Protein AF-A0A9D6L4R0-F1 (afdb_monomer_lite)

Structure (mmCIF, N/CA/C/O backbone):
data_AF-A0A9D6L4R0-F1
#
_entry.id   AF-A0A9D6L4R0-F1
#
loop_
_atom_site.group_PDB
_atom_site.id
_atom_site.type_symbol
_atom_site.label_atom_id
_atom_site.label_alt_id
_atom_site.label_comp_id
_atom_site.label_asym_id
_atom_site.label_entity_id
_atom_site.label_seq_id
_atom_site.pdbx_PDB_ins_code
_atom_site.Cartn_x
_atom_site.Cartn_y
_atom_site.Cartn_z
_atom_site.occupancy
_atom_site.B_iso_or_equiv
_atom_site.auth_seq_id
_atom_site.auth_comp_id
_atom_site.auth_asym_id
_atom_site.auth_atom_id
_atom_site.pdbx_PDB_model_num
ATOM 1 N N . MET A 1 1 ? -24.688 37.354 34.887 1.00 40.91 1 MET A N 1
ATOM 2 C CA . MET A 1 1 ? -23.380 36.672 34.809 1.00 40.91 1 MET A CA 1
ATOM 3 C C . MET A 1 1 ? -22.919 36.408 36.232 1.00 40.91 1 MET A C 1
ATOM 5 O O . MET A 1 1 ? -22.491 37.339 36.897 1.00 40.91 1 MET A O 1
ATOM 9 N N . GLN A 1 2 ? -23.127 35.195 36.750 1.00 36.72 2 GLN A N 1
ATOM 10 C CA . GLN A 1 2 ? -22.559 34.814 38.045 1.00 36.72 2 GLN A CA 1
ATOM 11 C C . GLN A 1 2 ? -21.054 34.625 37.853 1.00 36.72 2 GLN A C 1
ATOM 13 O O . GLN A 1 2 ? -20.640 33.822 37.022 1.00 36.72 2 GLN A O 1
ATOM 18 N N . SER A 1 3 ? -20.249 35.398 38.581 1.00 41.16 3 SER A N 1
ATOM 19 C CA . SER A 1 3 ? -18.808 35.194 38.655 1.00 41.16 3 SER A CA 1
ATOM 20 C C . SER A 1 3 ? -18.550 33.870 39.371 1.00 41.16 3 SER A C 1
ATOM 22 O O . SER A 1 3 ? -18.652 33.786 40.596 1.00 41.16 3 SER A O 1
ATOM 24 N N . THR A 1 4 ? -18.243 32.818 38.621 1.00 42.94 4 THR A N 1
ATOM 25 C CA . THR A 1 4 ? -17.652 31.609 39.192 1.00 42.94 4 THR A CA 1
ATOM 26 C C . THR A 1 4 ? -16.285 31.993 39.740 1.00 42.94 4 THR A C 1
ATOM 28 O O . THR A 1 4 ? -15.372 32.306 38.977 1.00 42.94 4 THR A O 1
ATOM 31 N N . ALA A 1 5 ? -16.160 32.047 41.065 1.00 43.06 5 ALA A N 1
ATOM 32 C CA . ALA A 1 5 ? -14.881 32.240 41.727 1.00 43.06 5 ALA A CA 1
ATOM 33 C C . ALA A 1 5 ? -13.905 31.157 41.238 1.00 43.06 5 ALA A C 1
ATOM 35 O O . ALA A 1 5 ? -14.156 29.964 41.409 1.00 43.06 5 ALA A O 1
ATOM 36 N N . ILE A 1 6 ? -12.813 31.572 40.591 1.00 50.50 6 ILE A N 1
ATOM 37 C CA . ILE A 1 6 ? -11.737 30.670 40.174 1.00 50.50 6 ILE A CA 1
ATOM 38 C C . ILE A 1 6 ? -10.960 30.327 41.442 1.00 50.50 6 ILE A C 1
ATOM 40 O O . ILE A 1 6 ? -10.122 31.097 41.909 1.00 50.50 6 ILE A O 1
ATOM 44 N N . HIS A 1 7 ? -11.297 29.198 42.052 1.00 53.78 7 HIS A N 1
ATOM 45 C CA . HIS A 1 7 ? -10.502 28.648 43.138 1.00 53.78 7 HIS A CA 1
ATOM 46 C C . HIS A 1 7 ? -9.264 27.959 42.547 1.00 53.78 7 HIS A C 1
ATOM 48 O O . HIS A 1 7 ? -9.387 27.289 41.522 1.00 53.78 7 HIS A O 1
ATOM 54 N N . PRO A 1 8 ? -8.073 28.117 43.155 1.00 54.56 8 PRO A N 1
ATOM 55 C CA . PRO A 1 8 ? -6.889 27.394 42.705 1.00 54.56 8 PRO A CA 1
ATOM 56 C C . PRO A 1 8 ? -7.130 25.879 42.820 1.00 54.56 8 PRO A C 1
ATOM 58 O O . PRO A 1 8 ? -7.775 25.458 43.790 1.00 54.56 8 PRO A O 1
ATOM 61 N N . PRO A 1 9 ? -6.623 25.071 41.870 1.00 69.88 9 PRO A N 1
ATOM 62 C CA . PRO A 1 9 ? -6.840 23.631 41.875 1.00 69.88 9 PRO A CA 1
ATOM 63 C C . PRO A 1 9 ? -6.250 23.010 43.146 1.00 69.88 9 PRO A C 1
ATOM 65 O O . PRO A 1 9 ? -5.100 23.269 43.504 1.00 69.88 9 PRO A O 1
ATOM 68 N N . LYS A 1 10 ? -7.046 22.203 43.849 1.00 73.44 10 LYS A N 1
ATOM 69 C CA . LYS A 1 10 ? -6.676 21.559 45.122 1.00 73.44 10 LYS A CA 1
ATOM 70 C C . LYS A 1 10 ? -6.199 20.124 44.950 1.00 73.44 10 LYS A C 1
ATOM 72 O O . LYS A 1 10 ? -5.552 19.582 45.843 1.00 73.44 10 LYS A O 1
ATOM 77 N N . THR A 1 11 ? -6.531 19.506 43.822 1.00 77.62 11 THR A N 1
ATOM 78 C CA . THR A 1 11 ? -6.191 18.118 43.502 1.00 77.62 11 THR A CA 1
ATOM 79 C C . THR A 1 11 ? -5.446 18.043 42.175 1.00 77.62 11 THR A C 1
ATOM 81 O O . THR A 1 11 ? -5.588 18.912 41.314 1.00 77.62 11 THR A O 1
ATOM 84 N N . LEU A 1 12 ? -4.656 16.984 41.978 1.00 73.38 12 LEU A N 1
ATOM 85 C CA . LEU A 1 12 ? -3.973 16.777 40.700 1.00 73.38 12 LEU A CA 1
ATOM 86 C C . LEU A 1 12 ? -4.965 16.484 39.562 1.00 73.38 12 LEU A C 1
ATOM 88 O O . LEU A 1 12 ? -4.682 16.823 38.419 1.00 73.38 12 LEU A O 1
ATOM 92 N N . LEU A 1 13 ? -6.149 15.942 39.871 1.00 85.19 13 LEU A N 1
ATOM 93 C CA . LEU A 1 13 ? -7.244 15.807 38.910 1.00 85.19 13 LEU A CA 1
ATOM 94 C C . LEU A 1 13 ? -7.789 17.168 38.450 1.00 85.19 13 LEU A C 1
ATOM 96 O O . LEU A 1 13 ? -8.071 17.341 37.268 1.00 85.19 13 LEU A O 1
ATOM 100 N N . GLU A 1 14 ? -7.924 18.144 39.353 1.00 79.44 14 GLU A N 1
ATOM 101 C CA . GLU A 1 14 ? -8.308 19.510 38.971 1.00 79.44 14 GLU A CA 1
ATOM 102 C C . GLU A 1 14 ? -7.252 20.148 38.064 1.00 79.44 14 GLU A C 1
ATOM 104 O O . GLU A 1 14 ? -7.614 20.747 37.059 1.00 79.44 14 GLU A O 1
ATOM 109 N N . VAL A 1 15 ? -5.959 19.949 38.356 1.00 75.00 15 VAL A N 1
ATOM 110 C CA . VAL A 1 15 ? -4.867 20.390 37.467 1.00 75.00 15 VAL A CA 1
ATOM 111 C C . VAL A 1 15 ? -4.928 19.675 36.114 1.00 75.00 15 VAL A C 1
ATOM 113 O O . VAL A 1 15 ? -4.784 20.320 35.081 1.00 75.00 15 VAL A O 1
ATOM 116 N N . TYR A 1 16 ? -5.172 18.362 36.101 1.00 83.44 16 TYR A N 1
ATOM 117 C CA . TYR A 1 16 ? -5.296 17.571 34.874 1.00 83.44 16 TYR A CA 1
ATOM 118 C C . TYR A 1 16 ? -6.414 18.103 33.970 1.00 83.44 16 TYR A C 1
ATOM 120 O O . TYR A 1 16 ? -6.200 18.313 32.783 1.00 83.44 16 TYR A O 1
ATOM 128 N N . ARG A 1 17 ? -7.588 18.406 34.538 1.00 85.19 17 ARG A N 1
ATOM 129 C CA . ARG A 1 17 ? -8.741 18.955 33.801 1.00 85.19 17 ARG A CA 1
ATOM 130 C C . ARG A 1 17 ? -8.518 20.362 33.243 1.00 85.19 17 ARG A C 1
ATOM 132 O O . ARG A 1 17 ? -9.305 20.817 32.422 1.00 85.19 17 ARG A O 1
ATOM 139 N N . MET A 1 18 ? -7.480 21.061 33.696 1.00 83.00 18 MET A N 1
ATOM 140 C CA . MET A 1 18 ? -7.084 22.360 33.148 1.00 83.00 18 MET A CA 1
ATOM 141 C C . MET A 1 18 ? -6.160 22.232 31.928 1.00 83.00 18 MET A C 1
ATOM 143 O O . MET A 1 18 ? -5.843 23.249 31.310 1.00 83.00 18 MET A O 1
ATOM 147 N N . LEU A 1 19 ? -5.693 21.023 31.588 1.00 80.88 19 LEU A N 1
ATOM 148 C CA . LEU A 1 19 ? -4.868 20.807 30.402 1.00 80.88 19 LEU A CA 1
ATOM 149 C C . LEU A 1 19 ? -5.688 21.062 29.122 1.00 80.88 19 LEU A C 1
ATOM 151 O O . LEU A 1 19 ? -6.873 20.732 29.082 1.00 80.88 19 LEU A O 1
ATOM 155 N N . PRO A 1 20 ? -5.082 21.632 28.062 1.00 84.31 20 PRO A N 1
ATOM 156 C CA . PRO A 1 20 ? -5.761 21.809 26.781 1.00 84.31 20 PRO A CA 1
ATOM 157 C C . PRO A 1 20 ? -6.274 20.485 26.201 1.00 84.31 20 PRO A C 1
ATOM 159 O O . PRO A 1 20 ? -5.627 19.444 26.351 1.00 84.31 20 PRO A O 1
ATOM 162 N N . GLU A 1 21 ? -7.389 20.533 25.473 1.00 82.50 21 GLU A N 1
ATOM 163 C CA . GLU A 1 21 ? -7.909 19.383 24.726 1.00 82.50 21 GLU A CA 1
ATOM 164 C C . GLU A 1 21 ? -6.838 18.784 23.795 1.00 82.50 21 GLU A C 1
ATOM 166 O O . GLU A 1 21 ? -6.053 19.501 23.168 1.00 82.50 21 GLU A O 1
ATOM 171 N N . GLY A 1 22 ? -6.777 17.452 23.731 1.00 81.88 22 GLY A N 1
ATOM 172 C CA . GLY A 1 22 ? -5.781 16.725 22.940 1.00 81.88 22 GLY A CA 1
ATOM 173 C C . GLY A 1 22 ? -4.390 16.638 23.581 1.00 81.88 22 GLY A C 1
ATOM 174 O O . GLY A 1 22 ? -3.489 16.038 22.987 1.00 81.88 22 GLY A O 1
ATOM 175 N N . THR A 1 23 ? -4.191 17.183 24.789 1.00 84.38 23 THR A N 1
ATOM 176 C CA . THR A 1 23 ? -2.950 16.977 25.549 1.00 84.38 23 THR A CA 1
ATOM 177 C C . THR A 1 23 ? -2.759 15.487 25.836 1.00 84.38 23 THR A C 1
ATOM 179 O O . THR A 1 23 ? -3.597 14.847 26.469 1.00 84.38 23 THR A O 1
ATOM 182 N N . ARG A 1 24 ? -1.623 14.935 25.392 1.00 86.69 24 ARG A N 1
ATOM 183 C CA . ARG A 1 24 ? -1.207 13.553 25.670 1.00 86.69 24 ARG A CA 1
ATOM 184 C C . ARG A 1 24 ? -0.611 13.442 27.060 1.00 86.69 24 ARG A C 1
ATOM 186 O O . ARG A 1 24 ? 0.612 13.436 27.235 1.00 86.69 24 ARG A O 1
ATOM 193 N N . ALA A 1 25 ? -1.495 13.395 28.038 1.00 86.62 25 ALA A N 1
ATOM 194 C CA . ALA A 1 25 ? -1.136 13.201 29.422 1.00 86.62 25 ALA A CA 1
ATOM 195 C C . ALA A 1 25 ? -2.036 12.152 30.064 1.00 86.62 25 ALA A C 1
ATOM 197 O O . ALA A 1 25 ? -3.146 11.905 29.616 1.00 86.62 25 ALA A O 1
ATOM 198 N N . GLU A 1 26 ? -1.538 11.546 31.131 1.00 90.19 26 GLU A N 1
ATOM 199 C CA . GLU A 1 26 ? -2.274 10.604 31.962 1.00 90.19 26 GLU A CA 1
ATOM 200 C C . GLU A 1 26 ? -2.017 10.932 33.431 1.00 90.19 26 GLU A C 1
ATOM 202 O O . GLU A 1 26 ? -0.910 11.304 33.823 1.00 90.19 26 GLU A O 1
ATOM 207 N N . LEU A 1 27 ? -3.037 10.777 34.263 1.00 87.94 27 LEU A N 1
ATOM 208 C CA . LEU A 1 27 ? -2.924 10.795 35.711 1.00 87.94 27 LEU A CA 1
ATOM 209 C C . LEU A 1 27 ? -2.873 9.342 36.187 1.00 87.94 27 LEU A C 1
ATOM 211 O O . LEU A 1 27 ? -3.862 8.632 36.070 1.00 87.94 27 LEU A O 1
ATOM 215 N N . ILE A 1 28 ? -1.750 8.874 36.725 1.00 87.25 28 ILE A N 1
ATOM 216 C CA . ILE A 1 28 ? -1.597 7.496 37.215 1.00 87.25 28 ILE A CA 1
ATOM 217 C C . ILE A 1 28 ? -1.092 7.537 38.655 1.00 87.25 28 ILE A C 1
ATOM 219 O O . ILE A 1 28 ? 0.004 8.024 38.925 1.00 87.25 28 ILE A O 1
ATOM 223 N N . ASN A 1 29 ? -1.882 7.005 39.592 1.00 84.38 29 ASN A N 1
ATOM 224 C CA . ASN A 1 29 ? -1.567 6.977 41.025 1.00 84.38 29 ASN A CA 1
ATOM 225 C C . ASN A 1 29 ? -1.127 8.350 41.584 1.00 84.38 29 ASN A C 1
ATOM 227 O O . ASN A 1 29 ? -0.092 8.441 42.247 1.00 84.38 29 ASN A O 1
ATOM 231 N N . ASP A 1 30 ? -1.907 9.404 41.311 1.00 77.75 30 ASP A N 1
ATOM 232 C CA . ASP A 1 30 ? -1.609 10.796 41.707 1.00 77.75 30 ASP A CA 1
ATOM 233 C C . ASP A 1 30 ? -0.292 11.355 41.129 1.00 77.75 30 ASP A C 1
ATOM 235 O O . ASP A 1 30 ? 0.359 12.211 41.731 1.00 77.75 30 ASP A O 1
ATOM 239 N N . LYS A 1 31 ? 0.114 10.895 39.942 1.00 79.50 31 LYS A N 1
ATOM 240 C CA . LYS A 1 31 ? 1.247 11.452 39.192 1.00 79.50 31 LYS A CA 1
ATOM 241 C C . LYS A 1 31 ? 0.841 11.748 37.757 1.00 79.50 31 LYS A C 1
ATOM 243 O O . LYS A 1 31 ? 0.164 10.937 37.133 1.00 79.50 31 LYS A O 1
ATOM 248 N N . LEU A 1 32 ? 1.275 12.896 37.244 1.00 80.31 32 LEU A N 1
ATOM 249 C CA . LEU A 1 32 ? 1.058 13.286 35.856 1.00 80.31 32 LEU A CA 1
ATOM 250 C C . LEU A 1 32 ? 2.177 12.709 34.980 1.00 80.31 32 LEU A C 1
ATOM 252 O O . LEU A 1 32 ? 3.355 12.967 35.229 1.00 80.31 32 LEU A O 1
ATOM 256 N N . PHE A 1 33 ? 1.804 11.958 33.954 1.00 80.25 33 PHE A N 1
ATOM 257 C CA . PHE A 1 33 ? 2.696 11.416 32.937 1.00 80.25 33 PHE A CA 1
ATOM 258 C C . PHE A 1 33 ? 2.377 12.072 31.602 1.00 80.25 33 PHE A C 1
ATOM 260 O O . PHE A 1 33 ? 1.211 12.216 31.255 1.00 80.25 33 PHE A O 1
ATOM 267 N N . MET A 1 34 ? 3.403 12.467 30.852 1.00 78.25 34 MET A N 1
ATOM 268 C CA . MET A 1 34 ? 3.243 12.960 29.486 1.00 78.25 34 MET A CA 1
ATOM 269 C C . MET A 1 34 ? 3.834 11.950 28.517 1.00 78.25 34 MET A C 1
ATOM 271 O O . MET A 1 34 ? 4.967 11.500 28.707 1.00 78.25 34 MET A O 1
ATOM 275 N N . SER A 1 35 ? 3.078 11.626 27.474 1.00 71.06 35 SER A N 1
ATOM 276 C CA . SER A 1 35 ? 3.487 10.648 26.470 1.00 71.06 35 SER A CA 1
ATOM 277 C C . SER A 1 35 ? 3.888 11.350 25.172 1.00 71.06 35 SER A C 1
ATOM 279 O O . SER A 1 35 ? 3.186 12.260 24.719 1.00 71.06 35 SER A O 1
ATOM 281 N N . PRO A 1 36 ? 5.003 10.945 24.536 1.00 70.88 36 PRO A N 1
ATOM 282 C CA . PRO A 1 36 ? 5.344 11.436 23.210 1.00 70.88 36 PRO A CA 1
ATOM 283 C C . PRO A 1 36 ? 4.316 10.957 22.181 1.00 70.88 36 PRO A C 1
ATOM 285 O O . PRO A 1 36 ? 3.484 10.085 22.440 1.00 70.88 36 PRO A O 1
ATOM 288 N N . ALA A 1 37 ? 4.385 11.512 20.974 1.00 76.12 37 ALA A N 1
ATOM 289 C CA . ALA A 1 37 ? 3.563 11.017 19.884 1.00 76.12 37 ALA A CA 1
ATOM 290 C C . ALA A 1 37 ? 3.902 9.555 19.519 1.00 76.12 37 ALA A C 1
ATOM 292 O O . ALA A 1 37 ? 5.077 9.181 19.534 1.00 76.12 37 ALA A O 1
ATOM 293 N N . PRO A 1 38 ? 2.894 8.732 19.171 1.00 78.44 38 PRO A N 1
ATOM 294 C CA . PRO A 1 38 ? 3.093 7.342 18.794 1.00 78.44 38 PRO A CA 1
ATOM 295 C C . PRO A 1 38 ? 3.865 7.234 17.476 1.00 78.44 38 PRO A C 1
ATOM 297 O O . PRO A 1 38 ? 3.806 8.110 16.612 1.00 78.44 38 PRO A O 1
ATOM 300 N N . THR A 1 39 ? 4.581 6.124 17.312 1.00 78.50 39 THR A N 1
ATOM 301 C CA . THR A 1 39 ? 5.347 5.833 16.091 1.00 78.50 39 THR A CA 1
ATOM 302 C C . THR A 1 39 ? 4.434 5.440 14.922 1.00 78.50 39 THR A C 1
ATOM 304 O O . THR A 1 39 ? 3.274 5.079 15.113 1.00 78.50 39 THR A O 1
ATOM 307 N N . ILE A 1 40 ? 4.969 5.423 13.695 1.00 75.81 40 ILE A N 1
ATOM 308 C CA . ILE A 1 40 ? 4.217 4.987 12.500 1.00 75.81 40 ILE A CA 1
ATOM 309 C C . ILE A 1 40 ? 3.702 3.544 12.646 1.00 75.81 40 ILE A C 1
ATOM 311 O O . ILE A 1 40 ? 2.558 3.262 12.299 1.00 75.81 40 ILE A O 1
ATOM 315 N N . LYS A 1 41 ? 4.509 2.623 13.196 1.00 75.81 41 LYS A N 1
ATOM 316 C CA . LYS A 1 41 ? 4.081 1.229 13.419 1.00 75.81 41 LYS A CA 1
ATOM 317 C C . LYS A 1 41 ? 2.884 1.150 14.370 1.00 75.81 41 LYS A C 1
ATOM 319 O O . LYS A 1 41 ? 1.926 0.439 14.088 1.00 75.81 41 LYS A O 1
ATOM 324 N N . HIS A 1 42 ? 2.938 1.913 15.463 1.00 82.06 42 HIS A N 1
ATOM 325 C CA . HIS A 1 42 ? 1.856 2.029 16.444 1.00 82.06 42 HIS A CA 1
ATOM 326 C C . HIS A 1 42 ? 0.573 2.538 15.781 1.00 82.06 42 HIS A C 1
ATOM 328 O O . HIS A 1 42 ? -0.488 1.942 15.936 1.00 82.06 42 HIS A O 1
ATOM 334 N N . GLN A 1 43 ? 0.685 3.594 14.970 1.00 83.06 43 GLN A N 1
ATOM 335 C CA . GLN A 1 43 ? -0.446 4.171 14.240 1.00 83.06 43 GLN A CA 1
ATOM 336 C C . GLN A 1 43 ? -1.073 3.194 13.236 1.00 83.06 43 GLN A C 1
ATOM 338 O O . GLN A 1 43 ? -2.296 3.104 13.172 1.00 83.06 43 GLN A O 1
ATOM 343 N N . ASN A 1 44 ? -0.271 2.412 12.507 1.00 78.00 44 ASN A N 1
ATOM 344 C CA . ASN A 1 44 ? -0.791 1.409 11.571 1.00 78.00 44 ASN A CA 1
ATOM 345 C C . ASN A 1 44 ? -1.605 0.315 12.280 1.00 78.00 44 ASN A C 1
ATOM 347 O O . ASN A 1 44 ? -2.649 -0.098 11.775 1.00 78.00 44 ASN A O 1
ATOM 351 N N . VAL A 1 45 ? -1.151 -0.135 13.456 1.00 78.38 45 VAL A N 1
ATOM 352 C CA . VAL A 1 45 ? -1.875 -1.127 14.267 1.00 78.38 45 VAL A CA 1
ATOM 353 C C . VAL A 1 45 ? -3.192 -0.555 14.783 1.00 78.38 45 VAL A C 1
ATOM 355 O O . VAL A 1 45 ? -4.223 -1.211 14.637 1.00 78.38 45 VAL A O 1
ATOM 358 N N . ILE A 1 46 ? -3.183 0.671 15.320 1.00 84.31 46 ILE A N 1
ATOM 359 C CA . ILE A 1 46 ? -4.417 1.351 15.738 1.00 84.31 46 ILE A CA 1
ATOM 360 C C . ILE A 1 46 ? -5.380 1.453 14.559 1.00 84.31 46 ILE A C 1
ATOM 362 O O . ILE A 1 46 ? -6.521 1.028 14.683 1.00 84.31 46 ILE A O 1
ATOM 366 N N . PHE A 1 47 ? -4.925 1.939 13.401 1.00 78.31 47 PHE A N 1
ATOM 367 C CA . PHE A 1 47 ? -5.783 2.114 12.229 1.00 78.31 47 PHE A CA 1
ATOM 368 C C . PHE A 1 47 ? -6.452 0.801 11.791 1.00 78.31 47 PHE A C 1
ATOM 370 O O . PHE A 1 47 ? -7.660 0.774 11.544 1.00 78.31 47 PHE A O 1
ATOM 377 N N . ALA A 1 48 ? -5.694 -0.299 11.750 1.00 74.44 48 ALA A N 1
ATOM 378 C CA . ALA A 1 48 ? -6.222 -1.617 11.408 1.00 74.44 48 ALA A CA 1
ATOM 379 C C . ALA A 1 48 ? -7.263 -2.111 12.429 1.00 74.44 48 ALA A C 1
ATOM 381 O O . ALA A 1 48 ? -8.343 -2.564 12.041 1.00 74.44 48 ALA A O 1
ATOM 382 N N . LEU A 1 49 ? -6.969 -1.987 13.728 1.00 79.75 49 LEU A N 1
ATOM 383 C CA . LEU A 1 49 ? -7.888 -2.384 14.798 1.00 79.75 49 LEU A CA 1
ATOM 384 C C . LEU A 1 49 ? -9.158 -1.534 14.781 1.00 79.75 49 LEU A C 1
ATOM 386 O O . LEU A 1 49 ? -10.258 -2.083 14.771 1.00 79.75 49 LEU A O 1
ATOM 390 N N . THR A 1 50 ? -9.026 -0.211 14.706 1.00 83.50 50 THR A N 1
ATOM 391 C CA . THR A 1 50 ? -10.157 0.714 14.618 1.00 83.50 50 THR A CA 1
ATOM 392 C C . THR A 1 50 ? -11.053 0.366 13.439 1.00 83.50 50 THR A C 1
ATOM 394 O O . THR A 1 50 ? -12.261 0.273 13.624 1.00 83.50 50 THR A O 1
ATOM 397 N N . GLY A 1 51 ? -10.490 0.107 12.253 1.00 72.81 51 GLY A N 1
ATOM 398 C CA . GLY A 1 51 ? -11.274 -0.290 11.082 1.00 72.81 51 GLY A CA 1
ATOM 399 C C . GLY A 1 51 ? -12.099 -1.558 11.322 1.00 72.81 51 GLY A C 1
ATOM 400 O O . GLY A 1 51 ? -13.293 -1.589 11.016 1.00 72.81 51 GLY A O 1
ATOM 401 N N . GLN A 1 52 ? -11.500 -2.589 11.924 1.00 75.12 52 GLN A N 1
ATOM 402 C CA . GLN A 1 52 ? -12.200 -3.840 12.236 1.00 75.12 52 GLN A CA 1
ATOM 403 C C . GLN A 1 52 ? -13.295 -3.650 13.294 1.00 75.12 52 GLN A C 1
ATOM 405 O O . GLN A 1 52 ? -14.432 -4.080 13.085 1.00 75.12 52 GLN A O 1
ATOM 410 N N . PHE A 1 53 ? -12.978 -2.976 14.404 1.00 81.12 53 PHE A N 1
ATOM 411 C CA . PHE A 1 53 ? -13.936 -2.710 15.477 1.00 81.12 53 PHE A CA 1
ATOM 412 C C . PHE A 1 53 ? -15.086 -1.829 14.996 1.00 81.12 53 PHE A C 1
ATOM 414 O O . PHE A 1 53 ? -16.242 -2.172 15.224 1.00 81.12 53 PHE A O 1
ATOM 421 N N . TYR A 1 54 ? -14.793 -0.742 14.283 1.00 80.56 54 TYR A N 1
ATOM 422 C CA . TYR A 1 54 ? -15.802 0.172 13.754 1.00 80.56 54 TYR A CA 1
ATOM 423 C C . TYR A 1 54 ? -16.771 -0.544 12.809 1.00 80.56 54 TYR A C 1
ATOM 425 O O . TYR A 1 54 ? -17.987 -0.445 12.977 1.00 80.56 54 TYR A O 1
ATOM 433 N N . ASN A 1 55 ? -16.253 -1.339 11.866 1.00 73.62 55 ASN A N 1
ATOM 434 C CA . ASN A 1 55 ? -17.085 -2.117 10.947 1.00 73.62 55 ASN A CA 1
ATOM 435 C C . ASN A 1 55 ? -17.971 -3.127 11.685 1.00 73.62 55 ASN A C 1
ATOM 437 O O . ASN A 1 55 ? -19.162 -3.242 11.386 1.00 73.62 55 ASN A O 1
ATOM 441 N N . TYR A 1 56 ? -17.410 -3.843 12.662 1.00 76.06 56 TYR A N 1
ATOM 442 C CA . TYR A 1 56 ? -18.159 -4.803 13.468 1.00 76.06 56 TYR A CA 1
ATOM 443 C C . TYR A 1 56 ? -19.253 -4.121 14.302 1.00 76.06 56 TYR A C 1
ATOM 445 O O . TYR A 1 56 ? -20.411 -4.528 14.262 1.00 76.06 56 TYR A O 1
ATOM 453 N N . ILE A 1 57 ? -18.916 -3.046 15.015 1.00 83.12 57 ILE A N 1
ATOM 454 C CA . ILE A 1 57 ? -19.838 -2.330 15.903 1.00 83.12 57 ILE A CA 1
ATOM 455 C C . ILE A 1 57 ? -20.960 -1.660 15.113 1.00 83.12 57 ILE A C 1
ATOM 457 O O . ILE A 1 57 ? -22.116 -1.761 15.517 1.00 83.12 57 ILE A O 1
ATOM 461 N N . ASN A 1 58 ? -20.667 -1.044 13.965 1.00 78.19 58 ASN A N 1
ATOM 462 C CA . ASN A 1 58 ? -21.699 -0.451 13.111 1.00 78.19 58 ASN A CA 1
ATOM 463 C C . ASN A 1 58 ? -22.681 -1.488 12.570 1.00 78.19 58 ASN A C 1
ATOM 465 O O . ASN A 1 58 ? -23.881 -1.216 12.468 1.00 78.19 58 ASN A O 1
ATOM 469 N N . LYS A 1 59 ? -22.180 -2.680 12.231 1.00 75.06 59 LYS A N 1
ATOM 470 C CA . LYS A 1 59 ? -23.012 -3.790 11.772 1.00 75.06 59 LYS A CA 1
ATOM 471 C C . LYS A 1 59 ? -23.905 -4.320 12.895 1.00 75.06 59 LYS A C 1
ATOM 473 O O . LYS A 1 59 ? -25.110 -4.457 12.701 1.00 75.06 59 LYS A O 1
ATOM 478 N N . GLU A 1 60 ? -23.331 -4.584 14.065 1.00 84.38 60 GLU A N 1
ATOM 479 C CA . GLU A 1 60 ? -24.032 -5.207 15.195 1.00 84.38 60 GLU A CA 1
ATOM 480 C C . GLU A 1 60 ? -24.829 -4.204 16.053 1.00 84.38 60 GLU A C 1
ATOM 482 O O . GLU A 1 60 ? -25.679 -4.598 16.853 1.00 84.38 60 GLU A O 1
ATOM 487 N N . LYS A 1 61 ? -24.561 -2.898 15.909 1.00 84.56 61 LYS A N 1
ATOM 488 C CA . LYS A 1 61 ? -25.146 -1.785 16.684 1.00 84.56 61 LYS A CA 1
ATOM 489 C C . LYS A 1 61 ? -25.115 -2.028 18.198 1.00 84.56 61 LYS A C 1
ATOM 491 O O . LYS A 1 61 ? -26.101 -1.786 18.907 1.00 84.56 61 LYS A O 1
ATOM 496 N N . ASN A 1 62 ? -23.990 -2.548 18.689 1.00 88.06 62 ASN A N 1
ATOM 497 C CA . ASN A 1 62 ? -23.856 -3.123 20.030 1.00 88.06 62 ASN A CA 1
ATOM 498 C C . ASN A 1 62 ? -23.009 -2.291 21.013 1.00 88.06 62 ASN A C 1
ATOM 500 O O . ASN A 1 62 ? -22.841 -2.716 22.160 1.00 88.06 62 ASN A O 1
ATOM 504 N N . GLY A 1 63 ? -22.540 -1.104 20.623 1.00 93.62 63 GLY A N 1
ATOM 505 C CA . GLY A 1 63 ? -21.772 -0.200 21.479 1.00 93.62 63 GLY A CA 1
ATOM 506 C C . GLY A 1 63 ? -21.132 0.943 20.700 1.00 93.62 63 GLY A C 1
ATOM 507 O O . GLY A 1 63 ? -21.554 1.224 19.585 1.00 93.62 63 GLY A O 1
ATOM 508 N N . GLU A 1 64 ? -20.119 1.557 21.302 1.00 93.88 64 GLU A N 1
ATOM 509 C CA . GLU A 1 64 ? -19.308 2.637 20.733 1.00 93.88 64 GLU A CA 1
ATOM 510 C C . GLU A 1 64 ? -17.818 2.306 20.892 1.00 93.88 64 GLU A C 1
ATOM 512 O O . GLU A 1 64 ? -17.422 1.664 21.874 1.00 93.88 64 GLU A O 1
ATOM 517 N N . VAL A 1 65 ? -16.996 2.741 19.933 1.00 94.62 65 VAL A N 1
ATOM 518 C CA . VAL A 1 65 ? -15.532 2.610 19.975 1.00 94.62 65 VAL A CA 1
ATOM 519 C C . VAL A 1 65 ? -14.869 3.976 19.887 1.00 94.62 65 VAL A C 1
ATOM 521 O O . VAL A 1 65 ? -15.234 4.800 19.053 1.00 94.62 65 VAL A O 1
ATOM 524 N N . PHE A 1 66 ? -13.868 4.189 20.732 1.00 95.25 66 PHE A N 1
ATOM 525 C CA . PHE A 1 66 ? -13.080 5.412 20.810 1.00 95.25 66 PHE A CA 1
ATOM 526 C C . PHE A 1 66 ? -11.604 5.086 20.611 1.00 95.25 66 PHE A C 1
ATOM 528 O O . PHE A 1 66 ? -11.156 3.985 20.933 1.00 95.25 66 PHE A O 1
ATOM 535 N N . VAL A 1 67 ? -10.861 6.047 20.073 1.00 93.50 67 VAL A N 1
ATOM 536 C CA . VAL A 1 67 ? -9.431 5.932 19.774 1.00 93.50 67 VAL A CA 1
ATOM 537 C C . VAL A 1 67 ? -8.704 7.081 20.458 1.00 93.50 67 VAL A C 1
ATOM 539 O O . VAL A 1 67 ? -9.246 8.182 20.532 1.00 93.50 67 VAL A O 1
ATOM 542 N N . SER A 1 68 ? -7.493 6.823 20.950 1.00 90.00 68 SER A N 1
ATOM 543 C CA . SER A 1 68 ? -6.658 7.836 21.601 1.00 90.00 68 SER A CA 1
ATOM 544 C C . SER A 1 68 ? -6.412 9.073 20.708 1.00 90.00 68 SER A C 1
ATOM 546 O O . SER A 1 68 ? -6.163 8.917 19.506 1.00 90.00 68 SER A O 1
ATOM 548 N N . PRO A 1 69 ? -6.401 10.299 21.272 1.00 91.94 69 PRO A N 1
ATOM 549 C CA . PRO A 1 69 ? -6.586 10.604 22.693 1.00 91.94 69 PRO A CA 1
ATOM 550 C C . PRO A 1 69 ? -8.061 10.547 23.115 1.00 91.94 69 PRO A C 1
ATOM 552 O O . PRO A 1 69 ? -8.921 11.171 22.500 1.00 91.94 69 PRO A O 1
ATOM 555 N N . VAL A 1 70 ? -8.339 9.814 24.195 1.00 94.69 70 VAL A N 1
ATOM 556 C CA . VAL A 1 70 ? -9.638 9.793 24.878 1.00 94.69 70 VAL A CA 1
ATOM 557 C C . VAL A 1 70 ? -9.410 9.568 26.368 1.00 94.69 70 VAL A C 1
ATOM 559 O O . VAL A 1 70 ? -8.780 8.586 26.756 1.00 94.69 70 VAL A O 1
ATOM 562 N N . ASP A 1 71 ? -9.916 10.467 27.209 1.00 96.44 71 ASP A N 1
ATOM 563 C CA . ASP A 1 71 ? -9.741 10.353 28.656 1.00 96.44 71 ASP A CA 1
ATOM 564 C C . ASP A 1 71 ? -10.699 9.316 29.253 1.00 96.44 71 ASP A C 1
ATOM 566 O O . ASP A 1 71 ? -11.921 9.381 29.085 1.00 96.44 71 ASP A O 1
ATOM 570 N N . VAL A 1 72 ? -10.137 8.368 30.002 1.00 97.00 72 VAL A N 1
ATOM 571 C CA . VAL A 1 72 ? -10.874 7.387 30.800 1.00 97.00 72 VAL A CA 1
ATOM 572 C C . VAL A 1 72 ? -10.617 7.665 32.278 1.00 97.00 72 VAL A C 1
ATOM 574 O O . VAL A 1 72 ? -9.582 7.297 32.839 1.00 97.00 72 VAL A O 1
ATOM 577 N N . TYR A 1 73 ? -11.585 8.308 32.924 1.00 96.69 73 TYR A N 1
ATOM 578 C CA . TYR A 1 73 ? -11.595 8.635 34.346 1.00 96.69 73 TYR A CA 1
ATOM 579 C C . TYR A 1 73 ? -11.950 7.391 35.165 1.00 96.69 73 TYR A C 1
ATOM 581 O O . TYR A 1 73 ? -13.111 7.140 35.493 1.00 96.69 73 TYR A O 1
ATOM 589 N N . ILE A 1 74 ? -10.940 6.591 35.506 1.00 95.12 74 ILE A N 1
ATOM 590 C CA . ILE A 1 74 ? -11.113 5.369 36.299 1.00 95.12 74 ILE A CA 1
ATOM 591 C C . ILE A 1 74 ? -11.500 5.700 37.748 1.00 95.12 74 ILE A C 1
ATOM 593 O O . ILE A 1 74 ? -12.360 5.034 38.326 1.00 95.12 74 ILE A O 1
ATOM 597 N N . ASN A 1 75 ? -10.837 6.691 38.351 1.00 91.81 75 ASN A N 1
ATOM 598 C CA . ASN A 1 75 ? -11.145 7.264 39.666 1.00 91.81 75 ASN A CA 1
ATOM 599 C C . ASN A 1 75 ? -10.403 8.604 39.845 1.00 91.81 75 ASN A C 1
ATOM 601 O O . ASN A 1 75 ? -9.683 9.039 38.952 1.00 91.81 75 ASN A O 1
ATOM 605 N N . GLU A 1 76 ? -10.527 9.230 41.018 1.00 88.06 76 GLU A N 1
ATOM 606 C CA . GLU A 1 76 ? -9.915 10.538 41.319 1.00 88.06 76 GLU A CA 1
ATOM 607 C C . GLU A 1 76 ? -8.389 10.592 41.148 1.00 88.06 76 GLU A C 1
ATOM 609 O O . GLU A 1 76 ? -7.827 11.664 40.950 1.00 88.06 76 GLU A O 1
ATOM 614 N N . LYS A 1 77 ? -7.723 9.435 41.209 1.00 88.75 77 LYS A N 1
ATOM 615 C CA . LYS A 1 77 ? -6.262 9.304 41.146 1.00 88.75 77 LYS A CA 1
ATOM 616 C C . LYS A 1 77 ? -5.763 8.761 39.814 1.00 88.75 77 LYS A C 1
ATOM 618 O O . LYS A 1 77 ? -4.551 8.612 39.648 1.00 88.75 77 LYS A O 1
ATOM 623 N N . ASN A 1 78 ? -6.679 8.344 38.934 1.00 93.12 78 ASN A N 1
ATOM 624 C CA . ASN A 1 78 ? -6.361 7.614 37.715 1.00 93.12 78 ASN A CA 1
ATOM 625 C C . ASN A 1 78 ? -7.230 8.082 36.541 1.00 93.12 78 ASN A C 1
ATOM 627 O O . ASN A 1 78 ? -8.409 7.725 36.459 1.00 93.12 78 ASN A O 1
ATOM 631 N N . VAL A 1 79 ? -6.613 8.821 35.621 1.00 94.81 79 VAL A N 1
ATOM 632 C CA . VAL A 1 79 ? -7.144 9.184 34.303 1.00 94.81 79 VAL A CA 1
ATOM 633 C C . VAL A 1 79 ? -6.146 8.697 33.264 1.00 94.81 79 VAL A C 1
ATOM 635 O O . VAL A 1 79 ? -4.976 9.055 33.314 1.00 94.81 79 VAL A O 1
ATOM 638 N N . VAL A 1 80 ? -6.585 7.836 32.359 1.00 94.25 80 VAL A N 1
ATOM 639 C CA . VAL A 1 80 ? -5.718 7.176 31.371 1.00 94.25 80 VAL A CA 1
ATOM 640 C C . VAL A 1 80 ? -6.212 7.465 29.963 1.00 94.25 80 VAL A C 1
ATOM 642 O O . VAL A 1 80 ? -7.401 7.725 29.788 1.00 94.25 80 VAL A O 1
ATOM 645 N N . GLN A 1 81 ? -5.325 7.367 28.973 1.00 94.50 81 GLN A N 1
ATOM 646 C CA . GLN A 1 81 ? -5.622 7.559 27.554 1.00 94.50 81 GLN A CA 1
ATOM 647 C C . GLN A 1 81 ? -5.281 6.292 26.760 1.00 94.50 81 GLN A C 1
ATOM 649 O O . GLN A 1 81 ? -4.250 6.251 26.083 1.00 94.50 81 GLN A O 1
ATOM 654 N N . PRO A 1 82 ? -6.120 5.241 26.834 1.00 94.25 82 PRO A N 1
ATOM 655 C CA . PRO A 1 82 ? -5.835 4.002 26.132 1.00 94.25 82 PRO A CA 1
ATOM 656 C C . PRO A 1 82 ? -5.943 4.167 24.620 1.00 94.25 82 PRO A C 1
ATOM 658 O O . PRO A 1 82 ? -6.755 4.957 24.134 1.00 94.25 82 PRO A O 1
ATOM 661 N N . ASP A 1 83 ? -5.183 3.368 23.873 1.00 93.75 83 ASP A N 1
ATOM 662 C CA . ASP A 1 83 ? -5.159 3.444 22.408 1.00 93.75 83 ASP A CA 1
ATOM 663 C C . ASP A 1 83 ? -6.519 3.180 21.750 1.00 93.75 83 ASP A C 1
ATOM 665 O O . ASP A 1 83 ? -6.885 3.870 20.793 1.00 93.75 83 ASP A O 1
ATOM 669 N N . LEU A 1 84 ? -7.282 2.206 22.259 1.00 94.81 84 LEU A N 1
ATOM 670 C CA . LEU A 1 84 ? -8.647 1.931 21.809 1.00 94.81 84 LEU A CA 1
ATOM 671 C C . LEU A 1 84 ? -9.529 1.486 22.978 1.00 94.81 84 LEU A C 1
ATOM 673 O O . LEU A 1 84 ? -9.153 0.642 23.793 1.00 94.81 84 LEU A O 1
ATOM 677 N N . VAL A 1 85 ? -10.737 2.040 23.039 1.00 96.75 85 VAL A N 1
ATOM 678 C CA . VAL A 1 85 ? -11.718 1.757 24.088 1.00 96.75 85 VAL A CA 1
ATOM 679 C C . VAL A 1 85 ? -13.044 1.355 23.463 1.00 96.75 85 VAL A C 1
ATOM 681 O O . VAL A 1 85 ? -13.543 2.043 22.579 1.00 96.75 85 VAL A O 1
ATOM 684 N N . PHE A 1 86 ? -13.646 0.270 23.948 1.00 95.75 86 PHE A N 1
ATOM 685 C CA . PHE A 1 86 ? -15.008 -0.117 23.584 1.00 95.75 86 PHE A CA 1
ATOM 686 C C . PHE A 1 86 ? -15.944 -0.059 24.792 1.00 95.75 86 PHE A C 1
ATOM 688 O O . PHE A 1 86 ? -15.654 -0.597 25.869 1.00 95.75 86 PHE A O 1
ATOM 695 N N . VAL A 1 87 ? -17.104 0.562 24.580 1.00 96.19 87 VAL A N 1
ATOM 696 C CA . VAL A 1 87 ? -18.192 0.653 25.555 1.00 96.19 87 VAL A CA 1
ATOM 697 C C . VAL A 1 87 ? -19.433 0.004 24.963 1.00 96.19 87 VAL A C 1
ATOM 699 O O . VAL A 1 87 ? -19.976 0.455 23.957 1.00 96.19 87 VAL A O 1
ATOM 702 N N . ALA A 1 88 ? -19.908 -1.068 25.594 1.00 94.00 88 ALA A N 1
ATOM 703 C CA . ALA A 1 88 ? -21.094 -1.770 25.129 1.00 94.00 88 ALA A CA 1
ATOM 704 C C . ALA A 1 88 ? -22.343 -0.894 25.286 1.00 94.00 88 ALA A C 1
ATOM 706 O O . ALA A 1 88 ? -22.464 -0.115 26.230 1.00 94.00 88 ALA A O 1
ATOM 707 N N . LYS A 1 89 ? -23.346 -1.113 24.431 1.00 94.12 89 LYS A N 1
ATOM 708 C CA . LYS A 1 89 ? -24.600 -0.341 24.394 1.00 94.12 89 LYS A CA 1
ATOM 709 C C . LYS A 1 89 ? -25.293 -0.206 25.756 1.00 94.12 89 LYS A C 1
ATOM 711 O O . LYS A 1 89 ? -25.868 0.828 26.071 1.00 94.12 89 LYS A O 1
ATOM 716 N N . LYS A 1 90 ? -25.224 -1.250 26.585 1.00 93.38 90 LYS A N 1
ATOM 717 C CA . LYS A 1 90 ? -25.807 -1.267 27.939 1.00 93.38 90 LYS A CA 1
ATOM 718 C C . LYS A 1 90 ? -25.089 -0.368 28.954 1.00 93.38 90 LYS A C 1
ATOM 720 O O . LYS A 1 90 ? -25.636 -0.125 30.020 1.00 93.38 90 LYS A O 1
ATOM 725 N N . ASN A 1 91 ? -23.876 0.073 28.636 1.00 95.25 91 ASN A N 1
ATOM 726 C CA . ASN A 1 91 ? -22.991 0.830 29.511 1.00 95.25 91 ASN A CA 1
ATOM 727 C C . ASN A 1 91 ? -22.761 2.267 29.023 1.00 95.25 91 ASN A C 1
ATOM 729 O O . ASN A 1 91 ? -22.003 2.985 29.660 1.00 95.25 91 ASN A O 1
ATOM 733 N N . LEU A 1 92 ? -23.419 2.724 27.949 1.00 95.56 92 LEU A N 1
ATOM 734 C CA . LEU A 1 92 ? -23.191 4.057 27.361 1.00 95.56 92 LEU A CA 1
ATOM 735 C C . LEU A 1 92 ? -23.407 5.228 28.336 1.00 95.56 92 LEU A C 1
ATOM 737 O O . LEU A 1 92 ? -22.942 6.329 28.077 1.00 95.56 92 LEU A O 1
ATOM 741 N N . THR A 1 93 ? -24.048 5.008 29.487 1.00 97.00 93 THR A N 1
ATOM 742 C CA . THR A 1 93 ? -24.203 6.010 30.555 1.00 97.00 93 THR A CA 1
ATOM 743 C C . THR A 1 93 ? -22.879 6.524 31.130 1.00 97.00 93 THR A C 1
ATOM 745 O O . THR A 1 93 ? -22.872 7.587 31.758 1.00 97.00 93 THR A O 1
ATOM 748 N N . ILE A 1 94 ? -21.781 5.777 30.947 1.00 96.75 94 ILE A N 1
ATOM 749 C CA . ILE A 1 94 ? -20.432 6.186 31.364 1.00 96.75 94 ILE A CA 1
ATOM 750 C C . ILE A 1 94 ? -19.802 7.214 30.421 1.00 96.75 94 ILE A C 1
ATOM 752 O O . ILE A 1 94 ? -18.814 7.840 30.790 1.00 96.75 94 ILE A O 1
ATOM 756 N N . LEU A 1 95 ? -20.355 7.390 29.220 1.00 97.19 95 LEU A N 1
ATOM 757 C CA . LEU A 1 95 ? -19.889 8.386 28.266 1.00 97.19 95 LEU A CA 1
ATOM 758 C C . LEU A 1 95 ? -20.395 9.767 28.688 1.00 97.19 95 LEU A C 1
ATOM 760 O O . LEU A 1 95 ? -21.588 9.952 28.959 1.00 97.19 95 LEU A O 1
ATOM 764 N N . LYS A 1 96 ? -19.475 10.722 28.763 1.00 95.88 96 LYS A N 1
ATOM 765 C CA . LYS A 1 96 ? -19.718 12.146 28.997 1.00 95.88 96 LYS A CA 1
ATOM 766 C C . LYS A 1 96 ? -19.041 12.941 27.888 1.00 95.88 96 LYS A C 1
ATOM 768 O O . LYS A 1 96 ? -18.253 12.399 27.120 1.00 95.88 96 LYS A O 1
ATOM 773 N N . GLU A 1 97 ? -19.381 14.219 27.804 1.00 91.44 97 GLU A N 1
ATOM 774 C CA . GLU A 1 97 ? -18.823 15.130 26.801 1.00 91.44 97 GLU A CA 1
ATOM 775 C C . GLU A 1 97 ? -17.295 15.242 26.909 1.00 91.44 97 GLU A C 1
ATOM 777 O O . GLU A 1 97 ? -16.609 15.296 25.898 1.00 91.44 97 GLU A O 1
ATOM 782 N N . ASP A 1 98 ? -16.768 15.190 28.132 1.00 90.31 98 ASP A N 1
ATOM 783 C CA . ASP A 1 98 ? -15.352 15.355 28.456 1.00 90.31 98 ASP A CA 1
ATOM 784 C C . ASP A 1 98 ? -14.592 14.031 28.658 1.00 90.31 98 ASP A C 1
ATOM 786 O O . ASP A 1 98 ? -13.423 14.050 29.037 1.00 90.31 98 ASP A O 1
ATOM 790 N N . GLY A 1 99 ? -15.229 12.875 28.427 1.00 95.00 99 GLY A N 1
ATOM 791 C CA . GLY A 1 99 ? -14.560 11.571 28.472 1.00 95.00 99 GLY A CA 1
ATOM 792 C C . GLY A 1 99 ? -15.418 10.413 28.983 1.00 95.00 99 GLY A C 1
ATOM 793 O O . GLY A 1 99 ? -16.648 10.461 29.027 1.00 95.00 99 GLY A O 1
ATOM 794 N N . ILE A 1 100 ? -14.748 9.326 29.366 1.00 97.75 100 ILE A N 1
ATOM 795 C CA . ILE A 1 100 ? -15.361 8.061 29.787 1.00 97.75 100 ILE A CA 1
ATOM 796 C C . ILE A 1 100 ? -15.177 7.880 31.297 1.00 97.75 100 ILE A C 1
ATOM 798 O O . ILE A 1 100 ? -14.054 7.841 31.788 1.00 97.75 100 ILE A O 1
ATOM 802 N N . TYR A 1 101 ? -16.270 7.739 32.047 1.00 97.19 101 TYR A N 1
ATOM 803 C CA . TYR A 1 101 ? -16.259 7.728 33.513 1.00 97.19 101 TYR A CA 1
ATOM 804 C C . TYR A 1 101 ? -16.506 6.336 34.102 1.00 97.19 101 TYR A C 1
ATOM 806 O O . TYR A 1 101 ? -17.616 5.806 34.059 1.00 97.19 101 TYR A O 1
ATOM 814 N N . GLY A 1 102 ? -15.483 5.760 34.728 1.00 95.06 102 GLY A N 1
ATOM 815 C CA . GLY A 1 102 ? -15.495 4.394 35.249 1.00 95.06 102 GLY A CA 1
ATOM 816 C C . GLY A 1 102 ? -14.841 3.402 34.287 1.00 95.06 102 GLY A C 1
ATOM 817 O O . GLY A 1 102 ? -13.999 3.773 33.477 1.00 95.06 102 GLY A O 1
ATOM 818 N N . ALA A 1 103 ? -15.185 2.117 34.404 1.00 94.75 103 ALA A N 1
ATOM 819 C CA . ALA A 1 103 ? -14.540 1.053 33.637 1.00 94.75 103 ALA A CA 1
ATOM 820 C C . ALA A 1 103 ? -15.257 0.744 32.308 1.00 94.75 103 ALA A C 1
ATOM 822 O O . ALA A 1 103 ? -16.407 0.292 32.336 1.00 94.75 103 ALA A O 1
ATOM 823 N N . PRO A 1 104 ? -14.569 0.889 31.160 1.00 95.56 104 PRO A N 1
ATOM 824 C CA . PRO A 1 104 ? -15.047 0.390 29.874 1.00 95.56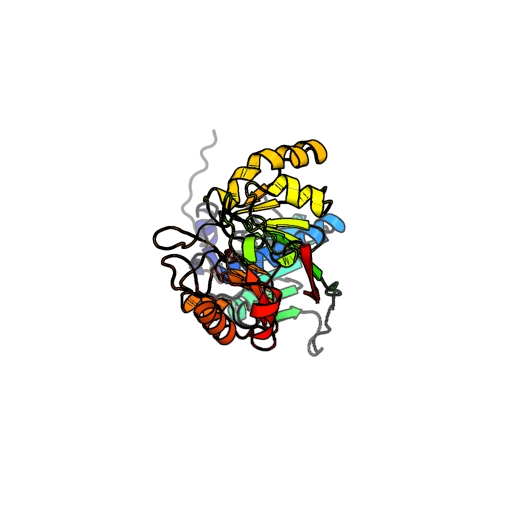 104 PRO A CA 1
ATOM 825 C C . PRO A 1 104 ? -15.183 -1.136 29.831 1.00 95.56 104 PRO A C 1
ATOM 827 O O . PRO A 1 104 ? -14.643 -1.868 30.668 1.00 95.56 104 PRO A O 1
ATOM 830 N N . ASP A 1 105 ? -15.883 -1.637 28.811 1.00 94.31 105 ASP A N 1
ATOM 831 C CA . ASP A 1 105 ? -16.027 -3.078 28.598 1.00 94.31 105 ASP A CA 1
ATOM 832 C C . ASP A 1 105 ? -14.732 -3.709 28.074 1.00 94.31 105 ASP A C 1
ATOM 834 O O . ASP A 1 105 ? -14.378 -4.808 28.508 1.00 94.31 105 ASP A O 1
ATOM 838 N N . LEU A 1 106 ? -14.014 -3.006 27.197 1.00 93.50 106 LEU A N 1
ATOM 839 C CA . 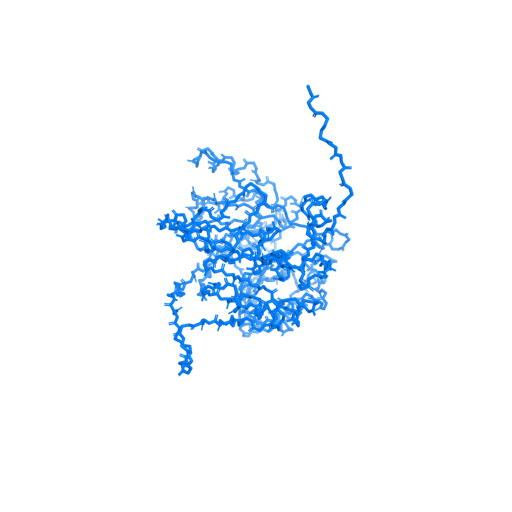LEU A 1 106 ? -12.729 -3.431 26.652 1.00 93.50 106 LEU A CA 1
ATOM 840 C C . LEU A 1 106 ? -11.788 -2.232 26.516 1.00 93.50 106 LEU A C 1
ATOM 842 O O . LEU A 1 106 ? -12.189 -1.165 26.049 1.00 93.50 106 LEU A O 1
ATOM 846 N N . ILE A 1 107 ? -10.534 -2.451 26.900 1.00 94.25 107 ILE A N 1
ATOM 847 C CA . ILE A 1 107 ? -9.415 -1.546 26.649 1.00 94.25 107 ILE A CA 1
ATOM 848 C C . ILE A 1 107 ? -8.347 -2.294 25.854 1.00 94.25 107 ILE A C 1
ATOM 850 O O . ILE A 1 107 ? -8.020 -3.438 26.183 1.00 94.25 107 ILE A O 1
ATOM 854 N N . ILE A 1 108 ? -7.795 -1.635 24.838 1.00 92.50 108 ILE A N 1
ATOM 855 C CA . ILE A 1 108 ? -6.658 -2.118 24.060 1.00 92.50 108 ILE A CA 1
ATOM 856 C C . ILE A 1 108 ? -5.525 -1.096 24.151 1.00 92.50 108 ILE A C 1
ATOM 858 O O . ILE A 1 108 ? -5.755 0.086 23.911 1.00 92.50 108 ILE A O 1
ATOM 862 N N . GLU A 1 109 ? -4.321 -1.576 24.453 1.00 90.75 109 GLU A N 1
ATOM 863 C CA . GLU A 1 109 ? -3.075 -0.805 24.397 1.00 90.75 109 GLU A CA 1
ATOM 864 C C . GLU A 1 109 ? -2.135 -1.416 23.353 1.00 90.75 109 GLU A C 1
ATOM 866 O O . GLU A 1 109 ? -1.955 -2.637 23.292 1.00 90.75 109 GLU A O 1
ATOM 871 N N . VAL A 1 110 ? -1.523 -0.582 22.522 1.00 88.38 110 VAL A N 1
ATOM 872 C CA . VAL A 1 110 ? -0.506 -0.964 21.544 1.00 88.38 110 VAL A CA 1
ATOM 873 C C . VAL A 1 110 ? 0.855 -0.614 22.132 1.00 88.38 110 VAL A C 1
ATOM 875 O O . VAL A 1 110 ? 1.148 0.529 22.467 1.00 88.38 110 VAL A O 1
ATOM 878 N N . LEU A 1 111 ? 1.720 -1.612 22.285 1.00 83.88 111 LEU A N 1
ATOM 879 C CA . LEU A 1 111 ? 3.008 -1.408 22.932 1.00 83.88 111 LEU A CA 1
ATOM 880 C C . LEU A 1 111 ? 3.917 -0.532 22.075 1.00 83.88 111 LEU A C 1
ATOM 882 O O . LEU A 1 111 ? 4.178 -0.824 20.909 1.00 83.88 111 LEU A O 1
ATOM 886 N N . SER A 1 112 ? 4.493 0.486 22.706 1.00 76.88 112 SER A N 1
ATOM 887 C CA . SER A 1 112 ? 5.605 1.257 22.158 1.00 76.88 112 SER A CA 1
ATOM 888 C C . SER A 1 112 ? 6.858 1.061 23.020 1.00 76.88 112 SER A C 1
ATOM 890 O O . SER A 1 112 ? 6.734 0.846 24.230 1.00 76.88 112 SER A O 1
ATOM 892 N N . PRO A 1 113 ? 8.083 1.175 22.471 1.00 71.38 113 PRO A N 1
ATOM 893 C CA . PRO A 1 113 ? 9.305 1.047 23.268 1.00 71.38 113 PRO A CA 1
ATOM 894 C C . PRO A 1 113 ? 9.354 1.980 24.490 1.00 71.38 113 PRO A C 1
ATOM 896 O O . PRO A 1 113 ? 9.921 1.612 25.515 1.00 71.38 113 PRO A O 1
ATOM 899 N N . GLY A 1 114 ? 8.736 3.165 24.395 1.00 68.75 114 GLY A N 1
ATOM 900 C CA . GLY A 1 114 ? 8.719 4.168 25.463 1.00 68.75 114 GLY A CA 1
ATOM 901 C C . GLY A 1 114 ? 7.689 3.915 26.569 1.00 68.75 114 GLY A C 1
ATOM 902 O O . GLY A 1 114 ? 7.918 4.328 27.703 1.00 68.75 114 GLY A O 1
ATOM 903 N N . THR A 1 115 ? 6.585 3.220 26.275 1.00 72.00 115 THR A N 1
ATOM 904 C CA . THR A 1 115 ? 5.462 3.021 27.219 1.00 72.00 115 THR A CA 1
ATOM 905 C C . THR A 1 115 ? 5.289 1.572 27.670 1.00 72.00 115 THR A C 1
ATOM 907 O O . THR A 1 115 ? 4.619 1.315 28.668 1.00 72.00 115 THR A O 1
ATOM 910 N N . LYS A 1 116 ? 5.980 0.620 27.024 1.00 75.12 116 LYS A N 1
ATOM 911 C CA . LYS A 1 116 ? 5.805 -0.830 27.209 1.00 75.12 116 LYS A CA 1
ATOM 912 C C . LYS A 1 116 ? 5.745 -1.290 28.664 1.00 75.12 116 LYS A C 1
ATOM 914 O O . LYS A 1 116 ? 4.906 -2.117 29.013 1.00 75.12 116 LYS A O 1
ATOM 919 N N . LYS A 1 117 ? 6.627 -0.774 29.525 1.00 74.94 117 LYS A N 1
ATOM 920 C CA . LYS A 1 117 ? 6.637 -1.140 30.950 1.00 74.94 117 LYS A CA 1
ATOM 921 C C . LYS A 1 117 ? 5.379 -0.652 31.679 1.00 74.94 117 LYS A C 1
ATOM 923 O O . LYS A 1 117 ? 4.810 -1.397 32.471 1.00 74.94 117 LYS A O 1
ATOM 928 N N . PHE A 1 118 ? 4.936 0.572 31.400 1.00 76.25 118 PHE A N 1
ATOM 929 C CA . PHE A 1 118 ? 3.747 1.158 32.018 1.00 76.25 118 PHE A CA 1
ATOM 930 C C . PHE A 1 118 ? 2.475 0.417 31.601 1.00 76.25 118 PHE A C 1
ATOM 932 O O . PHE A 1 118 ? 1.673 0.060 32.467 1.00 76.25 118 PHE A O 1
ATOM 939 N N . ASP A 1 119 ? 2.345 0.101 30.311 1.00 79.00 119 ASP A N 1
ATOM 940 C CA . ASP A 1 119 ? 1.188 -0.614 29.759 1.00 79.00 119 ASP A CA 1
ATOM 941 C C . ASP A 1 119 ? 1.099 -2.051 30.312 1.00 79.00 119 ASP A C 1
ATOM 943 O O . ASP A 1 119 ? 0.027 -2.532 30.698 1.00 79.00 119 ASP A O 1
ATOM 947 N N . LEU A 1 120 ? 2.238 -2.744 30.429 1.00 75.75 120 LEU A N 1
ATOM 948 C CA . LEU A 1 120 ? 2.287 -4.131 30.905 1.00 75.75 120 LEU A CA 1
ATOM 949 C C . LEU A 1 120 ? 2.176 -4.285 32.428 1.00 75.75 120 LEU A C 1
ATOM 951 O O . LEU A 1 120 ? 1.715 -5.333 32.891 1.00 75.75 120 LEU A O 1
ATOM 955 N N . GLU A 1 121 ? 2.591 -3.285 33.210 1.00 81.75 121 GLU A N 1
ATOM 956 C CA . GLU A 1 121 ? 2.661 -3.393 34.672 1.00 81.75 121 GLU A CA 1
ATOM 957 C C . GLU A 1 121 ? 1.676 -2.478 35.403 1.00 81.75 121 GLU A C 1
ATOM 959 O O . GLU A 1 121 ? 0.868 -2.965 36.197 1.00 81.75 121 GLU A O 1
ATOM 964 N N . GLU A 1 122 ? 1.754 -1.161 35.201 1.00 83.44 122 GLU A N 1
ATOM 965 C CA . GLU A 1 122 ? 1.012 -0.191 36.015 1.00 83.44 122 GLU A CA 1
ATOM 966 C C . GLU A 1 122 ? -0.441 -0.066 35.566 1.00 83.44 122 GLU A C 1
ATOM 968 O O . GLU A 1 122 ? -1.356 -0.330 36.354 1.00 83.44 122 GLU A O 1
ATOM 973 N N . LYS A 1 123 ? -0.661 0.250 34.286 1.00 84.81 123 LYS A N 1
ATOM 974 C CA . LYS A 1 123 ? -2.004 0.384 33.709 1.00 84.81 123 LYS A CA 1
ATOM 975 C C . LYS A 1 123 ? -2.788 -0.911 33.800 1.00 84.81 123 LYS A C 1
ATOM 977 O O . LYS A 1 123 ? -3.935 -0.916 34.244 1.00 84.81 123 LYS A O 1
ATOM 982 N N . LYS A 1 124 ? -2.128 -2.035 33.511 1.00 85.50 124 LYS A N 1
ATOM 983 C CA . LYS A 1 124 ? -2.705 -3.365 33.699 1.00 85.50 124 LYS A CA 1
ATOM 984 C C . LYS A 1 124 ? -3.297 -3.544 35.099 1.00 85.50 124 LYS A C 1
ATOM 986 O O . LYS A 1 124 ? -4.448 -3.952 35.219 1.00 85.50 124 LYS A O 1
ATOM 991 N N . LYS A 1 125 ? -2.555 -3.198 36.161 1.00 87.00 125 LYS A N 1
ATOM 992 C CA . LYS A 1 125 ? -3.048 -3.299 37.549 1.00 87.00 125 LYS A CA 1
ATOM 993 C C . LYS A 1 125 ? -4.241 -2.379 37.808 1.00 87.00 125 LYS A C 1
ATOM 995 O O . LYS A 1 125 ? -5.119 -2.746 38.589 1.00 87.00 125 LYS A O 1
ATOM 1000 N N . ILE A 1 126 ? -4.275 -1.199 37.189 1.00 88.94 126 ILE A N 1
ATOM 1001 C CA . ILE A 1 126 ? -5.400 -0.260 37.291 1.00 88.94 126 ILE A CA 1
ATOM 1002 C C . ILE A 1 126 ? -6.645 -0.873 36.645 1.00 88.94 126 ILE A C 1
ATOM 1004 O O . ILE A 1 126 ? -7.672 -0.981 37.313 1.00 88.94 126 ILE A O 1
ATOM 1008 N N . TYR A 1 127 ? -6.542 -1.371 35.410 1.00 89.12 127 TYR A N 1
ATOM 1009 C CA . TYR A 1 127 ? -7.643 -2.034 34.696 1.00 89.12 127 TYR A CA 1
ATOM 1010 C C . TYR A 1 127 ? -8.134 -3.292 35.422 1.00 89.12 127 TYR A C 1
ATOM 1012 O O . TYR A 1 127 ? -9.336 -3.519 35.609 1.00 89.12 127 TYR A O 1
ATOM 1020 N N . GLU A 1 128 ? -7.198 -4.086 35.942 1.00 83.62 128 GLU A N 1
ATOM 1021 C CA . GLU A 1 128 ? -7.496 -5.262 36.752 1.00 83.62 128 GLU A CA 1
ATOM 1022 C C . GLU A 1 128 ? -8.173 -4.920 38.087 1.00 83.62 128 GLU A C 1
ATOM 1024 O O . GLU A 1 128 ? -8.830 -5.777 38.674 1.00 83.62 128 GLU A O 1
ATOM 1029 N N . LYS A 1 129 ? -8.101 -3.685 38.577 1.00 87.00 129 LYS A N 1
ATOM 1030 C CA . LYS A 1 129 ? -8.805 -3.268 39.800 1.00 87.00 129 LYS A CA 1
ATOM 1031 C C . LYS A 1 129 ? -10.093 -2.502 39.519 1.00 87.00 129 LYS A C 1
ATOM 1033 O O . LYS A 1 129 ? -11.016 -2.590 40.319 1.00 87.00 129 LYS A O 1
ATOM 1038 N N . SER A 1 130 ? -10.193 -1.823 38.379 1.00 84.62 130 SER A N 1
ATOM 1039 C CA . SER A 1 130 ? -11.299 -0.912 38.068 1.00 84.62 130 SER A CA 1
ATOM 1040 C C . SER A 1 130 ? -12.567 -1.584 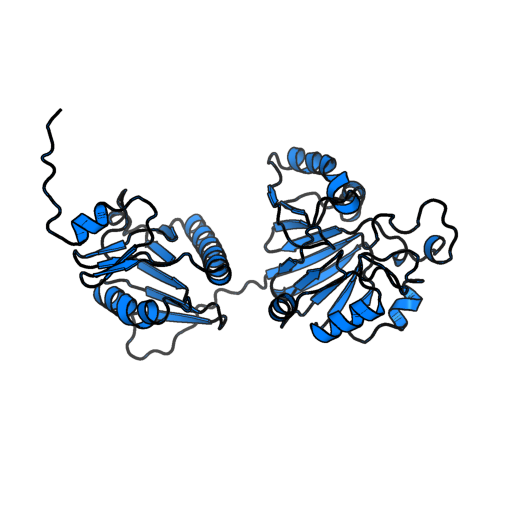37.547 1.00 84.62 130 SER A C 1
ATOM 1042 O O . SER A 1 130 ? -13.616 -0.955 37.507 1.00 84.62 130 SER A O 1
ATOM 1044 N N . GLY A 1 131 ? -12.501 -2.865 37.182 1.00 83.62 131 GLY A N 1
ATOM 1045 C CA . GLY A 1 131 ? -13.667 -3.603 36.679 1.00 83.62 131 GLY A CA 1
ATOM 1046 C C . GLY A 1 131 ? -13.753 -3.681 35.156 1.00 83.62 131 GLY A C 1
ATOM 1047 O O . GLY A 1 131 ? -14.731 -4.225 34.645 1.00 83.62 131 GLY A O 1
ATOM 1048 N N . VAL A 1 132 ? -12.709 -3.231 34.447 1.00 88.75 132 VAL A N 1
ATOM 1049 C CA . VAL A 1 132 ? -12.537 -3.484 33.009 1.00 88.75 132 VAL A CA 1
ATOM 1050 C C . VAL A 1 132 ? -12.601 -4.992 32.774 1.00 88.75 132 VAL A C 1
ATOM 1052 O O . VAL A 1 132 ? -11.937 -5.772 33.471 1.00 88.75 132 VAL A O 1
ATOM 1055 N N . LYS A 1 133 ? -13.478 -5.421 31.860 1.00 83.25 133 LYS A N 1
ATOM 1056 C CA . LYS A 1 133 ? -13.774 -6.850 31.666 1.00 83.25 133 LYS A CA 1
ATOM 1057 C C . LYS A 1 133 ? -12.692 -7.531 30.847 1.00 83.25 133 LYS A C 1
ATOM 1059 O O . LYS A 1 133 ? -12.312 -8.662 31.168 1.00 83.25 133 LYS A O 1
ATOM 1064 N N . GLU A 1 134 ? -12.206 -6.837 29.826 1.00 85.75 134 GLU A N 1
ATOM 1065 C CA . GLU A 1 134 ? -11.153 -7.309 28.939 1.00 85.75 134 GLU A CA 1
ATOM 1066 C C . GLU A 1 134 ? -10.083 -6.239 28.744 1.00 85.75 134 GLU A C 1
ATOM 1068 O O . GLU A 1 134 ? -10.387 -5.070 28.514 1.00 85.75 134 GLU A O 1
ATOM 1073 N N . TYR A 1 135 ? -8.824 -6.660 28.855 1.00 85.81 135 TYR A N 1
ATOM 1074 C CA . TYR A 1 135 ? -7.665 -5.816 28.613 1.00 85.81 135 TYR A CA 1
ATOM 1075 C C . TYR A 1 135 ? -6.728 -6.521 27.638 1.00 85.81 135 TYR A C 1
ATOM 1077 O O . TYR A 1 135 ? -6.229 -7.620 27.921 1.00 85.81 135 TYR A O 1
ATOM 1085 N N . TRP A 1 136 ? -6.555 -5.918 26.468 1.00 86.44 136 TRP A N 1
ATOM 1086 C CA . TRP A 1 136 ? -5.745 -6.454 25.385 1.00 86.44 136 TRP A CA 1
ATOM 1087 C C . TRP A 1 136 ? -4.506 -5.589 25.201 1.00 86.44 136 TRP A C 1
ATOM 1089 O O . TRP A 1 136 ? -4.562 -4.367 25.266 1.00 86.44 136 TRP A O 1
ATOM 1099 N N . VAL A 1 137 ? -3.384 -6.246 24.954 1.00 81.94 137 VAL A N 1
ATOM 1100 C CA . VAL A 1 137 ? -2.105 -5.608 24.689 1.00 81.94 137 VAL A CA 1
ATOM 1101 C C . VAL A 1 137 ? -1.590 -6.126 23.360 1.00 81.94 137 VAL A C 1
ATOM 1103 O O . VAL A 1 137 ? -1.454 -7.333 23.168 1.00 81.94 137 VAL A O 1
ATOM 1106 N N . VAL A 1 138 ? -1.301 -5.230 22.430 1.00 80.75 138 VAL A N 1
ATOM 1107 C CA . VAL A 1 138 ? -0.849 -5.576 21.084 1.00 80.75 138 VAL A CA 1
ATOM 1108 C C . VAL A 1 138 ? 0.623 -5.207 20.973 1.00 80.75 138 VAL A C 1
ATOM 1110 O O . VAL A 1 138 ? 0.966 -4.042 21.130 1.00 80.75 138 VAL A O 1
ATOM 1113 N N . ASP A 1 139 ? 1.504 -6.174 20.708 1.00 78.50 139 ASP A N 1
ATOM 1114 C CA . ASP A 1 139 ? 2.915 -5.871 20.449 1.00 78.50 139 ASP A CA 1
ATOM 1115 C C . ASP A 1 139 ? 3.142 -5.740 18.930 1.00 78.50 139 ASP A C 1
ATOM 1117 O O . ASP A 1 139 ? 3.060 -6.752 18.218 1.00 78.50 139 ASP A O 1
ATOM 1121 N N . PRO A 1 140 ? 3.411 -4.526 18.404 1.00 69.44 140 PRO A N 1
ATOM 1122 C CA . PRO A 1 140 ? 3.581 -4.311 16.969 1.00 69.44 140 PRO A CA 1
ATOM 1123 C C . PRO A 1 140 ? 4.823 -5.009 16.402 1.00 69.44 140 PRO A C 1
ATOM 1125 O O . PRO A 1 140 ? 4.868 -5.266 15.200 1.00 69.44 140 PRO A O 1
ATOM 1128 N N . ASP A 1 141 ? 5.825 -5.327 17.228 1.00 66.75 141 ASP A N 1
ATOM 1129 C CA . ASP A 1 141 ? 7.081 -5.922 16.759 1.00 66.75 141 ASP A CA 1
ATOM 1130 C C . ASP A 1 141 ? 7.035 -7.456 16.696 1.00 66.75 141 ASP A C 1
ATOM 1132 O O . ASP A 1 141 ? 7.880 -8.068 16.047 1.00 66.75 141 ASP A O 1
ATOM 1136 N N . ILE A 1 142 ? 6.043 -8.092 17.327 1.00 55.25 142 ILE A N 1
ATOM 1137 C CA . ILE A 1 142 ? 5.948 -9.561 17.406 1.00 55.25 142 ILE A CA 1
ATOM 1138 C C . ILE A 1 142 ? 4.754 -10.099 16.588 1.00 55.25 142 ILE A C 1
ATOM 1140 O O . ILE A 1 142 ? 4.500 -11.298 16.606 1.00 55.25 142 ILE A O 1
ATOM 1144 N N . GLN A 1 143 ? 4.001 -9.242 15.876 1.00 47.03 143 GLN A N 1
ATOM 1145 C CA . GLN A 1 143 ? 2.729 -9.607 15.211 1.00 47.03 143 GLN A CA 1
ATOM 1146 C C . GLN A 1 143 ? 1.779 -10.417 16.125 1.00 47.03 143 GLN A C 1
ATOM 1148 O O . GLN A 1 143 ? 0.973 -11.215 15.656 1.00 47.03 143 GLN A O 1
ATOM 1153 N N . ASN A 1 144 ? 1.873 -10.230 17.446 1.00 40.62 144 ASN A N 1
ATOM 1154 C CA . ASN A 1 144 ? 1.178 -11.041 18.440 1.00 40.62 144 ASN A CA 1
ATOM 1155 C C . ASN A 1 144 ? 0.327 -10.151 19.348 1.00 40.62 144 ASN A C 1
ATOM 1157 O O . ASN A 1 144 ? 0.783 -9.127 19.862 1.00 40.62 144 ASN A O 1
ATOM 1161 N N . THR A 1 145 ? -0.913 -10.577 19.585 1.00 42.19 145 THR A N 1
ATOM 1162 C CA . THR A 1 145 ? -1.831 -9.952 20.541 1.00 42.19 145 THR A CA 1
ATOM 1163 C C . THR A 1 145 ? -1.816 -10.737 21.851 1.00 42.19 145 THR A C 1
ATOM 1165 O O . THR A 1 145 ? -2.103 -11.934 21.877 1.00 42.19 145 THR A O 1
ATOM 1168 N N . PHE A 1 146 ? -1.505 -10.075 22.960 1.00 43.44 146 PHE A N 1
ATOM 1169 C CA . PHE A 1 146 ? -1.598 -10.629 24.306 1.00 43.44 146 PHE A CA 1
ATOM 1170 C C . PHE A 1 146 ? -2.937 -10.216 24.934 1.00 43.44 146 PHE A C 1
ATOM 1172 O O . PHE A 1 146 ? -3.207 -9.036 25.124 1.00 43.44 146 PHE A O 1
ATOM 1179 N N . CYS A 1 147 ? -3.789 -11.177 25.294 1.00 41.62 147 CYS A N 1
ATOM 1180 C CA . CYS A 1 147 ? -5.053 -10.911 25.992 1.00 41.62 147 CYS A CA 1
ATOM 1181 C C . CYS A 1 147 ? -4.955 -11.339 27.461 1.00 41.62 147 CYS A C 1
ATOM 1183 O O . CYS A 1 147 ? -4.611 -12.488 27.750 1.00 41.62 147 CYS A O 1
ATOM 1185 N N . SER A 1 148 ? -5.337 -10.462 28.395 1.00 45.16 148 SER A N 1
ATOM 1186 C CA . SER A 1 148 ? -5.644 -10.864 29.771 1.00 45.16 148 SER A CA 1
ATOM 1187 C C . SER A 1 148 ? -7.132 -10.637 30.048 1.00 45.16 148 SER A C 1
ATOM 1189 O O . SER A 1 148 ? -7.634 -9.517 29.985 1.00 45.16 148 SER A O 1
ATOM 1191 N N . SER A 1 149 ? -7.861 -11.721 30.321 1.00 44.16 149 SER A N 1
ATOM 1192 C CA . SER A 1 149 ? -9.267 -11.670 30.727 1.00 44.16 149 SER A CA 1
ATOM 1193 C C . SER A 1 149 ? -9.392 -12.127 32.175 1.00 44.16 149 SER A C 1
ATOM 1195 O O . SER A 1 149 ? -8.883 -13.185 32.551 1.00 44.16 149 SER A O 1
ATOM 1197 N N . LYS A 1 150 ? -10.146 -11.373 32.980 1.00 42.75 150 LYS A N 1
ATOM 1198 C CA . LYS A 1 150 ? -10.476 -11.720 34.373 1.00 42.75 150 LYS A CA 1
ATOM 1199 C C . LYS A 1 150 ? -11.296 -13.001 34.533 1.00 42.75 150 LYS A C 1
ATOM 1201 O O . LYS A 1 150 ? -11.520 -13.436 35.660 1.00 42.75 150 LYS A O 1
ATOM 1206 N N . ARG A 1 151 ? -11.799 -13.607 33.453 1.00 38.31 151 ARG A N 1
ATOM 1207 C CA . ARG A 1 151 ? -12.827 -14.648 33.580 1.00 38.31 151 ARG A CA 1
ATOM 1208 C C . ARG A 1 151 ? -12.338 -16.037 33.987 1.00 38.31 151 ARG A C 1
ATOM 1210 O O . ARG A 1 151 ? -13.196 -16.820 34.381 1.00 38.31 151 ARG A O 1
ATOM 1217 N N . LYS A 1 152 ? -11.037 -16.365 33.979 1.00 36.12 152 LYS A N 1
ATOM 1218 C CA . LYS A 1 152 ? -10.556 -17.675 34.476 1.00 36.12 152 LYS A CA 1
ATOM 1219 C C . LYS A 1 152 ? -9.118 -17.643 35.005 1.00 36.12 152 LYS A C 1
ATOM 1221 O O . LYS A 1 152 ? -8.159 -17.607 34.241 1.00 36.12 152 LYS A O 1
ATOM 1226 N N . ARG A 1 153 ? -8.970 -17.792 36.326 1.00 36.16 153 ARG A N 1
ATOM 1227 C CA . ARG A 1 153 ? -7.755 -18.342 36.952 1.00 36.16 153 ARG A CA 1
ATOM 1228 C C . ARG A 1 153 ? -7.544 -19.744 36.337 1.00 36.16 153 ARG A C 1
ATOM 1230 O O . ARG A 1 153 ? -8.413 -20.594 36.492 1.00 36.16 153 ARG A O 1
ATOM 1237 N N . ASN A 1 154 ? -6.448 -19.974 35.611 1.00 35.16 154 ASN A N 1
ATOM 1238 C CA . ASN A 1 154 ? -6.029 -21.272 35.036 1.00 35.16 154 ASN A CA 1
ATOM 1239 C C . ASN A 1 154 ? -6.763 -21.856 33.803 1.00 35.16 154 ASN A C 1
ATOM 1241 O O . ASN A 1 154 ? -6.803 -23.075 33.655 1.00 35.16 154 ASN A O 1
ATOM 1245 N N . SER A 1 155 ? -7.246 -21.066 32.838 1.00 33.50 155 SER A N 1
ATOM 1246 C CA . SER A 1 155 ? -7.547 -21.631 31.502 1.00 33.50 155 SER A CA 1
ATOM 1247 C C . SER A 1 155 ? -6.596 -21.104 30.438 1.00 33.50 155 SER A C 1
ATOM 1249 O O . SER A 1 155 ? -6.519 -19.892 30.242 1.00 33.50 155 SER A O 1
ATOM 1251 N N . ARG A 1 156 ? -5.921 -22.015 29.720 1.00 31.31 156 ARG A N 1
ATOM 1252 C CA . ARG A 1 156 ? -5.196 -21.687 28.484 1.00 31.31 156 ARG A CA 1
ATOM 1253 C C . ARG A 1 156 ? -6.123 -20.898 27.543 1.00 31.31 156 ARG A C 1
ATOM 1255 O O . ARG A 1 156 ? -7.297 -21.269 27.431 1.00 31.31 156 ARG A O 1
ATOM 1262 N N . PRO A 1 157 ? -5.623 -19.828 26.903 1.00 35.03 157 PRO A N 1
ATOM 1263 C CA . PRO A 1 157 ? -6.421 -18.986 26.022 1.00 35.03 157 PRO A CA 1
ATOM 1264 C C . PRO A 1 157 ? -7.067 -19.835 24.923 1.00 35.03 157 PRO A C 1
ATOM 1266 O O . PRO A 1 157 ? -6.407 -20.657 24.287 1.00 35.03 157 PRO A O 1
ATOM 1269 N N . ARG A 1 158 ? -8.380 -19.668 24.733 1.00 33.59 158 ARG A N 1
ATOM 1270 C CA . ARG A 1 158 ? -9.089 -20.201 23.569 1.00 33.59 158 ARG A CA 1
ATOM 1271 C C . ARG A 1 158 ? -9.141 -19.109 22.519 1.00 33.59 158 ARG A C 1
ATOM 1273 O O . ARG A 1 158 ? -9.708 -18.049 22.765 1.00 33.59 158 ARG A O 1
ATOM 1280 N N . PHE A 1 159 ? -8.554 -19.421 21.374 1.00 36.97 159 PHE A N 1
ATOM 1281 C CA . PHE A 1 159 ? -8.671 -18.675 20.136 1.00 36.97 159 PHE A CA 1
ATOM 1282 C C . PHE A 1 159 ? -10.146 -18.405 19.836 1.00 36.97 159 PHE A C 1
ATOM 1284 O O . PHE A 1 159 ? -10.928 -19.341 19.661 1.00 36.97 159 PHE A O 1
ATOM 1291 N N . LEU A 1 160 ? -10.522 -17.135 19.740 1.00 33.94 160 LEU A N 1
ATOM 1292 C CA . LEU A 1 160 ? -11.552 -16.769 18.786 1.00 33.94 160 LEU A CA 1
ATOM 1293 C C . LEU A 1 160 ? -10.814 -16.621 17.464 1.00 33.94 160 LEU A C 1
ATOM 1295 O O . LEU A 1 160 ? -10.361 -15.539 17.108 1.00 33.94 160 LEU A O 1
ATOM 1299 N N . ASN A 1 161 ? -10.664 -17.740 16.757 1.00 30.11 161 ASN A N 1
ATOM 1300 C CA . ASN A 1 161 ? -10.554 -17.653 15.315 1.00 30.11 161 ASN A CA 1
ATOM 1301 C C . ASN A 1 161 ? -11.895 -17.067 14.861 1.00 30.11 161 ASN A C 1
ATOM 1303 O O . ASN A 1 161 ? -12.858 -17.799 14.635 1.00 30.11 161 ASN A O 1
ATOM 1307 N N . ALA A 1 162 ? -11.971 -15.742 14.729 1.00 32.78 162 ALA A N 1
ATOM 1308 C CA . ALA A 1 162 ? -12.658 -15.248 13.554 1.00 32.78 162 ALA A CA 1
ATOM 1309 C C . ALA A 1 162 ? -11.984 -15.977 12.384 1.00 32.78 162 ALA A C 1
ATOM 1311 O O . ALA A 1 162 ? -10.754 -16.122 12.409 1.00 32.78 162 ALA A O 1
ATOM 1312 N N . PRO A 1 163 ? -12.725 -16.501 11.398 1.00 30.80 163 PRO A N 1
ATOM 1313 C CA . PRO A 1 163 ? -12.055 -16.789 10.156 1.00 30.80 163 PRO A CA 1
ATOM 1314 C C . PRO A 1 163 ? -11.328 -15.488 9.806 1.00 30.80 163 PRO A C 1
ATOM 1316 O O . PRO A 1 163 ? -11.969 -14.453 9.616 1.00 30.80 163 PRO A O 1
ATOM 1319 N N . LEU A 1 164 ? -9.996 -15.539 9.735 1.00 39.88 164 LEU A N 1
ATOM 1320 C CA . LEU A 1 164 ? -9.338 -14.895 8.618 1.00 39.88 164 LEU A CA 1
ATOM 1321 C C . LEU A 1 164 ? -10.100 -15.477 7.428 1.00 39.88 164 LEU A C 1
ATOM 1323 O O . LEU A 1 164 ? -9.842 -16.598 6.992 1.00 39.88 164 LEU A O 1
ATOM 1327 N N . SER A 1 165 ? -11.177 -14.797 7.021 1.00 41.25 165 SER A N 1
ATOM 1328 C CA . SER A 1 165 ? -11.610 -14.868 5.642 1.00 41.25 165 SER A CA 1
ATOM 1329 C C . SER A 1 165 ? -10.307 -14.648 4.920 1.00 41.25 165 SER A C 1
ATOM 1331 O O . SER A 1 165 ? -9.733 -13.585 5.127 1.00 41.25 165 SER A O 1
ATOM 1333 N N . SER A 1 166 ? -9.792 -15.672 4.239 1.00 46.62 166 SER A N 1
ATOM 1334 C CA . SER A 1 166 ? -8.618 -15.518 3.394 1.00 46.62 166 SER A CA 1
ATOM 1335 C C . SER A 1 166 ? -8.897 -14.282 2.560 1.00 46.62 166 SER A C 1
ATOM 1337 O O . SER A 1 166 ? -9.793 -14.330 1.705 1.00 46.62 166 SER A O 1
ATOM 1339 N N . SER A 1 167 ? -8.280 -13.156 2.903 1.00 62.22 167 SER A N 1
ATOM 1340 C CA . SER A 1 167 ? -8.506 -11.961 2.130 1.00 62.22 167 SER A CA 1
ATOM 1341 C C . SER A 1 167 ? -7.774 -12.238 0.834 1.00 62.22 167 SER A C 1
ATOM 1343 O O . SER A 1 167 ? -6.723 -12.879 0.790 1.00 62.22 167 SER A O 1
ATOM 1345 N N . HIS A 1 168 ? -8.435 -11.949 -0.269 1.00 77.31 168 HIS A N 1
ATOM 1346 C CA . HIS A 1 168 ? -7.873 -12.236 -1.569 1.00 77.31 168 HIS A CA 1
ATOM 1347 C C . HIS A 1 168 ? -7.393 -10.908 -2.118 1.00 77.31 168 HIS A C 1
ATOM 1349 O O . HIS A 1 168 ? -8.190 -9.982 -2.261 1.00 77.31 168 HIS A O 1
ATOM 1355 N N . LEU A 1 169 ? -6.092 -10.810 -2.365 1.00 81.88 169 LEU A N 1
ATOM 1356 C CA . LEU A 1 169 ? -5.504 -9.704 -3.092 1.00 81.88 169 LEU A CA 1
ATOM 1357 C C . LEU A 1 169 ? -5.329 -10.163 -4.534 1.00 81.88 169 LEU A C 1
ATOM 1359 O O . LEU A 1 169 ? -4.461 -10.985 -4.828 1.00 81.88 169 LEU A O 1
ATOM 1363 N N . LYS A 1 170 ? -6.158 -9.631 -5.427 1.00 89.44 170 LYS A N 1
ATOM 1364 C CA . LYS A 1 170 ? -5.996 -9.824 -6.865 1.00 89.44 170 LYS A CA 1
ATOM 1365 C C . LYS A 1 170 ? -5.350 -8.587 -7.469 1.00 89.44 170 LYS A C 1
ATOM 1367 O O . LYS A 1 170 ? -5.819 -7.468 -7.285 1.00 89.44 170 LYS A O 1
ATOM 1372 N N . ILE A 1 171 ? -4.254 -8.797 -8.182 1.00 90.38 171 ILE A N 1
ATOM 1373 C CA . ILE A 1 171 ? -3.416 -7.755 -8.770 1.00 90.38 171 ILE A CA 1
ATOM 1374 C C . ILE A 1 171 ? -3.487 -7.917 -10.281 1.00 90.38 171 ILE A C 1
ATOM 1376 O O . ILE A 1 171 ? -3.201 -8.996 -10.789 1.00 90.38 171 ILE A O 1
ATOM 1380 N N . THR A 1 172 ? -3.833 -6.859 -11.005 1.00 95.81 172 THR A N 1
ATOM 1381 C CA . THR A 1 172 ? -3.845 -6.851 -12.474 1.00 95.81 172 THR A CA 1
ATOM 1382 C C . THR A 1 172 ? -2.865 -5.804 -12.989 1.00 95.81 172 THR A C 1
ATOM 1384 O O . THR A 1 172 ? -2.988 -4.621 -12.672 1.00 95.81 172 THR A O 1
ATOM 1387 N N . PHE A 1 173 ? -1.892 -6.218 -13.800 1.00 95.75 173 PHE A N 1
ATOM 1388 C CA . PHE A 1 173 ? -0.931 -5.310 -14.428 1.00 95.75 173 PHE A CA 1
ATOM 1389 C C . PHE A 1 173 ? -1.592 -4.608 -15.609 1.00 95.75 173 PHE A C 1
ATOM 1391 O O . PHE A 1 173 ? -1.761 -5.171 -16.691 1.00 95.75 173 PHE A O 1
ATOM 1398 N N . LEU A 1 174 ? -1.979 -3.356 -15.406 1.00 97.31 174 LEU A N 1
ATOM 1399 C CA . LEU A 1 174 ? -2.646 -2.565 -16.430 1.00 97.31 174 LEU A CA 1
ATOM 1400 C C . LEU A 1 174 ? -1.667 -2.146 -17.527 1.00 97.31 174 LEU A C 1
ATOM 1402 O O . LEU A 1 174 ? -1.991 -2.249 -18.712 1.00 97.31 174 LEU A O 1
ATOM 1406 N N . GLY A 1 175 ? -0.461 -1.750 -17.133 1.00 97.00 175 GLY A N 1
ATOM 1407 C CA . GLY A 1 175 ? 0.645 -1.459 -18.032 1.00 97.00 175 GLY A CA 1
ATOM 1408 C C . GLY A 1 175 ? 1.982 -1.810 -17.397 1.00 97.00 175 GLY A C 1
ATOM 1409 O O . GLY A 1 175 ? 2.139 -1.757 -16.177 1.00 97.00 175 GLY A O 1
ATOM 1410 N N . THR A 1 176 ? 2.944 -2.184 -18.234 1.00 97.06 176 THR A N 1
ATOM 1411 C CA . THR A 1 176 ? 4.278 -2.647 -17.812 1.00 97.06 176 THR A CA 1
ATOM 1412 C C . THR A 1 176 ? 5.423 -1.922 -18.513 1.00 97.06 176 THR A C 1
ATOM 1414 O O . THR A 1 176 ? 6.584 -2.302 -18.365 1.00 97.06 176 THR A O 1
ATOM 1417 N N . GLY A 1 177 ? 5.109 -0.904 -19.310 1.00 93.00 177 GLY A N 1
ATOM 1418 C CA . GLY A 1 177 ? 6.053 -0.150 -20.121 1.00 93.00 177 GLY A CA 1
ATOM 1419 C C . GLY A 1 177 ? 6.600 1.084 -19.415 1.00 93.00 177 GLY A C 1
ATOM 1420 O O . GLY A 1 177 ? 6.065 1.546 -18.410 1.00 93.00 177 GLY A O 1
ATOM 1421 N N . THR A 1 178 ? 7.674 1.623 -19.981 1.00 91.88 178 THR A N 1
ATOM 1422 C CA . THR A 1 178 ? 8.230 2.933 -19.609 1.00 91.88 178 THR A CA 1
ATOM 1423 C C . THR A 1 178 ? 7.321 4.096 -20.049 1.00 91.88 178 THR A C 1
ATOM 1425 O O . THR A 1 178 ? 6.313 3.877 -20.723 1.00 91.88 178 THR A O 1
ATOM 1428 N N . SER A 1 179 ? 7.706 5.339 -19.752 1.00 91.12 179 SER A N 1
ATOM 1429 C CA . SER A 1 179 ? 7.001 6.577 -20.122 1.00 91.12 179 SER A CA 1
ATOM 1430 C C . SER A 1 179 ? 6.616 6.692 -21.605 1.00 91.12 179 SER A C 1
ATOM 1432 O O . SER A 1 179 ? 5.593 7.286 -21.945 1.00 91.12 179 SER A O 1
ATOM 1434 N N . GLN A 1 180 ? 7.406 6.095 -22.501 1.00 94.19 180 GLN A N 1
ATOM 1435 C CA . GLN A 1 180 ? 7.154 6.071 -23.947 1.00 94.19 180 GLN A CA 1
ATOM 1436 C C . GLN A 1 180 ? 6.221 4.935 -24.396 1.00 94.19 180 GLN A C 1
ATOM 1438 O O . GLN A 1 180 ? 5.732 4.960 -25.525 1.00 94.19 180 GLN A O 1
ATOM 1443 N N . GLY A 1 181 ? 5.978 3.944 -23.533 1.00 95.25 181 GLY A N 1
ATOM 1444 C CA . GLY A 1 181 ? 5.396 2.658 -23.906 1.00 95.25 181 GLY A CA 1
ATOM 1445 C C . GLY A 1 181 ? 6.309 1.832 -24.821 1.00 95.25 181 GLY A C 1
ATOM 1446 O O . GLY A 1 181 ? 7.424 2.228 -25.170 1.00 95.25 181 GLY A O 1
ATOM 1447 N N . VAL A 1 182 ? 5.829 0.653 -25.209 1.00 97.12 182 VAL A N 1
ATOM 1448 C CA . VAL A 1 182 ? 6.430 -0.171 -26.264 1.00 97.12 182 VAL A CA 1
ATOM 1449 C C . VAL A 1 182 ? 5.298 -0.662 -27.168 1.00 97.12 182 VAL A C 1
ATOM 1451 O O . VAL A 1 182 ? 4.375 -1.302 -26.667 1.00 97.12 182 VAL A O 1
ATOM 1454 N N . PRO A 1 183 ? 5.316 -0.386 -28.484 1.00 97.31 183 PRO A N 1
ATOM 1455 C CA . PRO A 1 183 ? 6.397 0.207 -29.276 1.00 97.31 183 PRO A CA 1
ATOM 1456 C C . PRO A 1 183 ? 6.627 1.698 -29.009 1.00 97.31 183 PRO A C 1
ATOM 1458 O O . PRO A 1 183 ? 5.687 2.436 -28.729 1.00 97.31 183 PRO A O 1
ATOM 1461 N N . VAL A 1 184 ? 7.872 2.145 -29.181 1.00 96.94 184 VAL A N 1
ATOM 1462 C CA . VAL A 1 184 ? 8.196 3.578 -29.216 1.00 96.94 184 VAL A CA 1
ATOM 1463 C C . VAL A 1 184 ? 7.800 4.133 -30.586 1.00 96.94 184 VAL A C 1
ATOM 1465 O O . VAL A 1 184 ? 8.107 3.523 -31.613 1.00 96.94 184 VAL A O 1
ATOM 1468 N N . ILE A 1 185 ? 7.127 5.288 -30.616 1.00 96.12 185 ILE A N 1
ATOM 1469 C CA . ILE A 1 185 ? 6.660 5.932 -31.856 1.00 96.12 185 ILE A CA 1
ATOM 1470 C C . ILE A 1 185 ? 7.826 6.092 -32.845 1.00 96.12 185 ILE A C 1
ATOM 1472 O O . ILE A 1 185 ? 8.856 6.675 -32.515 1.00 96.12 185 ILE A O 1
ATOM 1476 N N . GLY A 1 186 ? 7.657 5.566 -34.062 1.00 95.94 186 GLY A N 1
ATOM 1477 C CA . GLY A 1 186 ? 8.657 5.630 -35.134 1.00 95.94 186 GLY A CA 1
ATOM 1478 C C . GLY A 1 186 ? 9.846 4.672 -34.983 1.00 95.94 186 GLY A C 1
ATOM 1479 O O . GLY A 1 186 ? 10.712 4.651 -35.853 1.00 95.94 186 GLY A O 1
ATOM 1480 N N . CYS A 1 187 ? 9.914 3.870 -33.915 1.00 95.69 187 CYS A N 1
ATOM 1481 C CA . CYS A 1 187 ? 10.991 2.905 -33.733 1.00 95.69 187 CYS A CA 1
ATOM 1482 C C . CYS A 1 187 ? 10.715 1.598 -34.484 1.00 95.69 187 CYS A C 1
ATOM 1484 O O . CYS A 1 187 ? 9.653 0.990 -34.365 1.00 95.69 187 CYS A O 1
ATOM 1486 N N . GLU A 1 188 ? 11.732 1.130 -35.198 1.00 96.38 188 GLU A N 1
ATOM 1487 C CA . GLU A 1 188 ? 11.669 -0.045 -36.065 1.00 96.38 188 GLU A CA 1
ATOM 1488 C C . GLU A 1 188 ? 12.494 -1.237 -35.549 1.00 96.38 188 GLU A C 1
ATOM 1490 O O . GLU A 1 188 ? 12.729 -2.201 -36.282 1.00 96.38 188 GLU A O 1
ATOM 1495 N N . CYS A 1 189 ? 12.959 -1.180 -34.295 1.00 96.62 189 CYS A N 1
ATOM 1496 C CA . CYS A 1 189 ? 13.733 -2.270 -33.706 1.00 96.62 189 CYS A CA 1
ATOM 1497 C C . CYS A 1 189 ? 12.896 -3.550 -33.573 1.00 96.62 189 CYS A C 1
ATOM 1499 O O . CYS A 1 189 ? 11.662 -3.516 -33.571 1.00 96.62 189 CYS A O 1
ATOM 1501 N N . GLU A 1 190 ? 13.580 -4.681 -33.414 1.00 96.50 190 GLU A N 1
ATOM 1502 C CA . GLU A 1 190 ? 12.961 -6.005 -33.307 1.00 96.50 190 GLU A CA 1
ATOM 1503 C C . GLU A 1 190 ? 11.866 -6.060 -32.228 1.00 96.50 190 GLU A C 1
ATOM 1505 O O . GLU A 1 190 ? 10.764 -6.525 -32.501 1.00 96.50 190 GLU A O 1
ATOM 1510 N N . VAL A 1 191 ? 12.109 -5.484 -31.044 1.00 96.19 191 VAL A N 1
ATOM 1511 C CA . VAL A 1 191 ? 11.124 -5.444 -29.947 1.00 96.19 191 VAL A CA 1
ATOM 1512 C C . VAL A 1 191 ? 9.892 -4.612 -30.315 1.00 96.19 191 VAL A C 1
ATOM 1514 O O . VAL A 1 191 ? 8.760 -5.036 -30.096 1.00 96.19 191 VAL A O 1
ATOM 1517 N N . CYS A 1 192 ? 10.081 -3.444 -30.937 1.00 96.69 192 CYS A N 1
ATOM 1518 C CA . CYS A 1 192 ? 8.969 -2.586 -31.357 1.00 96.69 192 CYS A CA 1
ATOM 1519 C C . CYS A 1 192 ? 8.132 -3.226 -32.479 1.00 96.69 192 CYS A C 1
ATOM 1521 O O . CYS A 1 192 ? 6.906 -3.071 -32.502 1.00 96.69 192 CYS A O 1
ATOM 1523 N N . ARG A 1 193 ? 8.770 -4.001 -33.365 1.00 96.38 193 ARG A N 1
ATOM 1524 C CA . ARG A 1 193 ? 8.118 -4.756 -34.449 1.00 96.38 193 ARG A CA 1
ATOM 1525 C C . ARG A 1 193 ? 7.579 -6.125 -34.028 1.00 96.38 193 ARG A C 1
ATOM 1527 O O . ARG A 1 193 ? 6.814 -6.710 -34.789 1.00 96.38 193 ARG A O 1
ATOM 1534 N N . SER A 1 194 ? 7.933 -6.610 -32.839 1.00 96.81 194 SER A N 1
ATOM 1535 C CA . SER A 1 194 ? 7.525 -7.922 -32.325 1.00 96.81 194 SER A CA 1
ATOM 1536 C C . SER A 1 194 ? 6.015 -8.131 -32.432 1.00 96.81 194 SER A C 1
ATOM 1538 O O . SER A 1 194 ? 5.235 -7.235 -32.105 1.00 96.81 194 SER A O 1
ATOM 1540 N N . LEU A 1 195 ? 5.597 -9.314 -32.882 1.00 95.69 195 LEU A N 1
ATOM 1541 C CA . LEU A 1 195 ? 4.189 -9.727 -32.889 1.00 95.69 195 LEU A CA 1
ATOM 1542 C C . LEU A 1 195 ? 3.765 -10.365 -31.557 1.00 95.69 195 LEU A C 1
ATOM 1544 O O . LEU A 1 195 ? 2.584 -10.652 -31.371 1.00 95.69 195 LEU A O 1
ATOM 1548 N N . ASP A 1 196 ? 4.703 -10.580 -30.629 1.00 96.31 196 ASP A N 1
ATOM 1549 C CA . ASP A 1 196 ? 4.389 -11.045 -29.282 1.00 96.31 196 ASP A CA 1
ATOM 1550 C C . ASP A 1 196 ? 3.637 -9.939 -28.531 1.00 96.31 196 ASP A C 1
ATOM 1552 O O . ASP A 1 196 ? 4.137 -8.826 -28.343 1.00 96.31 196 ASP A O 1
ATOM 1556 N N . TYR A 1 197 ? 2.418 -10.242 -28.085 1.00 94.69 197 TYR A N 1
ATOM 1557 C CA . TYR A 1 197 ? 1.588 -9.282 -27.361 1.00 94.69 197 TYR A CA 1
ATOM 1558 C C . TYR A 1 197 ? 2.237 -8.829 -26.045 1.00 94.69 197 TYR A C 1
ATOM 1560 O O . TYR A 1 197 ? 1.945 -7.736 -25.574 1.00 94.69 197 TYR A O 1
ATOM 1568 N N . ARG A 1 198 ? 3.150 -9.624 -25.468 1.00 95.50 198 ARG A N 1
ATOM 1569 C CA . ARG A 1 198 ? 3.860 -9.295 -24.221 1.00 95.50 198 ARG A CA 1
ATOM 1570 C C . ARG A 1 198 ? 4.962 -8.253 -24.407 1.00 95.50 198 ARG A C 1
ATOM 1572 O O . ARG A 1 198 ? 5.429 -7.687 -23.419 1.00 95.50 198 ARG A O 1
ATOM 1579 N N . ASP A 1 199 ? 5.366 -7.994 -25.651 1.00 94.81 199 ASP A N 1
ATOM 1580 C CA . ASP A 1 199 ? 6.232 -6.869 -26.014 1.00 94.81 199 ASP A CA 1
ATOM 1581 C C . ASP A 1 199 ? 5.431 -5.580 -26.257 1.00 94.81 199 ASP A C 1
ATOM 1583 O O . ASP A 1 199 ? 6.022 -4.510 -26.405 1.00 94.81 199 ASP A O 1
ATOM 1587 N N . LYS A 1 200 ? 4.091 -5.646 -26.277 1.00 97.31 200 LYS A N 1
ATOM 1588 C CA . LYS A 1 200 ? 3.212 -4.474 -26.366 1.00 97.31 200 LYS A CA 1
ATOM 1589 C C . LYS A 1 200 ? 2.865 -4.003 -24.955 1.00 97.31 200 LYS A C 1
ATOM 1591 O O . LYS A 1 200 ? 2.175 -4.699 -24.216 1.00 97.31 200 LYS A O 1
ATOM 1596 N N . ARG A 1 201 ? 3.380 -2.837 -24.571 1.00 98.00 201 ARG A N 1
ATOM 1597 C CA . ARG A 1 201 ? 3.380 -2.345 -23.189 1.00 98.00 201 ARG A CA 1
ATOM 1598 C C . ARG A 1 201 ? 2.852 -0.920 -23.116 1.00 98.00 201 ARG A C 1
ATOM 1600 O O . ARG A 1 201 ? 3.466 0.002 -23.658 1.00 98.00 201 ARG A O 1
ATOM 1607 N N . LEU A 1 202 ? 1.737 -0.745 -22.420 1.00 98.12 202 LEU A N 1
ATOM 1608 C CA . LEU A 1 202 ? 1.211 0.558 -22.016 1.00 98.12 202 LEU A CA 1
ATOM 1609 C C . LEU A 1 202 ? 2.038 1.133 -20.857 1.00 98.12 202 LEU A C 1
ATOM 1611 O O . LEU A 1 202 ? 2.806 0.405 -20.223 1.00 98.12 202 LEU A O 1
ATOM 1615 N N . ARG A 1 203 ? 1.882 2.432 -20.566 1.00 97.69 203 ARG A N 1
ATOM 1616 C CA . ARG A 1 203 ? 2.545 3.076 -19.418 1.00 97.69 203 ARG A CA 1
ATOM 1617 C C . ARG A 1 203 ? 2.156 2.383 -18.115 1.00 97.69 203 ARG A C 1
ATOM 1619 O O . ARG A 1 203 ? 1.022 1.919 -17.964 1.00 97.69 203 ARG A O 1
ATOM 1626 N N . VAL A 1 204 ? 3.122 2.300 -17.204 1.00 94.75 204 VAL A N 1
ATOM 1627 C CA . VAL A 1 204 ? 3.017 1.502 -15.985 1.00 94.75 204 VAL A CA 1
ATOM 1628 C C . VAL A 1 204 ? 1.802 1.891 -15.135 1.00 94.75 204 VAL A C 1
ATOM 1630 O O . VAL A 1 204 ? 1.543 3.065 -14.889 1.00 94.75 204 VAL A O 1
ATOM 1633 N N . SER A 1 205 ? 1.026 0.891 -14.721 1.00 94.25 205 SER A N 1
ATOM 1634 C CA . SER A 1 205 ? -0.103 1.043 -13.796 1.00 94.25 205 SER A CA 1
ATOM 1635 C C . SER A 1 205 ? -0.549 -0.342 -13.320 1.00 94.25 205 SER A C 1
ATOM 1637 O O . SER A 1 205 ? -0.395 -1.337 -14.039 1.00 94.25 205 SER A O 1
ATOM 1639 N N . VAL A 1 206 ? -1.102 -0.424 -12.110 1.00 93.88 206 VAL A N 1
ATOM 1640 C CA . VAL A 1 206 ? -1.573 -1.679 -11.506 1.00 93.88 206 VAL A CA 1
ATOM 1641 C C . VAL A 1 206 ? -2.938 -1.473 -10.861 1.00 93.88 206 VAL A C 1
ATOM 1643 O O . VAL A 1 206 ? -3.158 -0.495 -10.154 1.00 93.88 206 VAL A O 1
ATOM 1646 N N . PHE A 1 207 ? -3.847 -2.421 -11.070 1.00 94.38 207 PHE A N 1
ATOM 1647 C CA . PHE A 1 207 ? -5.137 -2.486 -10.392 1.00 94.38 207 PHE A CA 1
ATOM 1648 C C . PHE A 1 207 ? -5.102 -3.521 -9.268 1.00 94.38 207 PHE A C 1
ATOM 1650 O O . PHE A 1 207 ? -4.578 -4.619 -9.459 1.00 94.38 207 PHE A O 1
ATOM 1657 N N . LEU A 1 208 ? -5.668 -3.178 -8.115 1.00 89.44 208 LEU A N 1
ATOM 1658 C CA . LEU A 1 208 ? -5.754 -4.029 -6.935 1.00 89.44 208 LEU A CA 1
ATOM 1659 C C . LEU A 1 208 ? -7.220 -4.231 -6.553 1.00 89.44 208 LEU A C 1
ATOM 1661 O O . LEU A 1 208 ? -7.943 -3.262 -6.324 1.00 89.44 208 LEU A O 1
ATOM 1665 N N . GLU A 1 209 ? -7.625 -5.486 -6.411 1.00 89.38 209 GLU A N 1
ATOM 1666 C CA . GLU A 1 209 ? -8.864 -5.880 -5.746 1.00 89.38 209 GLU A CA 1
ATOM 1667 C C . GLU A 1 209 ? -8.488 -6.483 -4.391 1.00 89.38 209 GLU A C 1
ATOM 1669 O O . GLU A 1 209 ? -7.833 -7.524 -4.331 1.00 89.38 209 GLU A O 1
ATOM 1674 N N . VAL A 1 210 ? -8.861 -5.812 -3.303 1.00 81.88 210 VAL A N 1
ATOM 1675 C CA . VAL A 1 210 ? -8.525 -6.220 -1.932 1.00 81.88 210 VAL A CA 1
ATOM 1676 C C . VAL A 1 210 ? -9.694 -5.939 -1.003 1.00 81.88 210 VAL A C 1
ATOM 1678 O O . VAL A 1 210 ? -10.215 -4.830 -0.986 1.00 81.88 210 VAL A O 1
ATOM 1681 N N . ASP A 1 211 ? -10.151 -6.942 -0.254 1.00 77.62 211 ASP A N 1
ATOM 1682 C CA . ASP A 1 211 ? -11.262 -6.809 0.706 1.00 77.62 211 ASP A CA 1
ATOM 1683 C C . ASP A 1 211 ? -12.530 -6.148 0.119 1.00 77.62 211 ASP A C 1
ATOM 1685 O O . ASP A 1 211 ? -13.223 -5.363 0.769 1.00 77.62 211 ASP A O 1
ATOM 1689 N N . GLY A 1 212 ? -12.831 -6.447 -1.152 1.00 79.06 212 GLY A N 1
ATOM 1690 C CA . GLY A 1 212 ? -13.965 -5.866 -1.884 1.00 79.06 212 GLY A CA 1
ATOM 1691 C C . GLY A 1 212 ? -13.781 -4.398 -2.297 1.00 79.06 212 GLY A C 1
ATOM 1692 O O . GLY A 1 212 ? -14.756 -3.746 -2.691 1.00 79.06 212 GLY A O 1
ATOM 1693 N N . LYS A 1 213 ? -12.556 -3.873 -2.191 1.00 81.38 213 LYS A N 1
ATOM 1694 C CA . LYS A 1 213 ? -12.136 -2.545 -2.640 1.00 81.38 213 LYS A CA 1
ATOM 1695 C C . LYS A 1 213 ? -11.322 -2.629 -3.920 1.00 81.38 213 LYS A C 1
ATOM 1697 O O . LYS A 1 213 ? -10.441 -3.473 -4.044 1.00 81.38 213 LYS A O 1
ATOM 1702 N N . ASN A 1 214 ? -11.593 -1.691 -4.818 1.00 88.44 214 ASN A N 1
ATOM 1703 C CA . ASN A 1 214 ? -10.942 -1.563 -6.111 1.00 88.44 214 ASN A CA 1
ATOM 1704 C C . ASN A 1 214 ? -10.033 -0.337 -6.094 1.00 88.44 214 ASN A C 1
ATOM 1706 O O . ASN A 1 214 ? -10.511 0.796 -6.032 1.00 88.44 214 ASN A O 1
ATOM 1710 N N . LEU A 1 215 ? -8.725 -0.545 -6.144 1.00 88.38 215 LEU A N 1
ATOM 1711 C CA . LEU A 1 215 ? -7.730 0.522 -6.114 1.00 88.38 215 LEU A CA 1
ATOM 1712 C C . LEU A 1 215 ? -6.936 0.501 -7.413 1.00 88.38 215 LEU A C 1
ATOM 1714 O O . LEU A 1 215 ? -6.632 -0.566 -7.937 1.00 88.38 215 LEU A O 1
ATOM 1718 N N . VAL A 1 216 ? -6.546 1.667 -7.912 1.00 90.31 216 VAL A N 1
ATOM 1719 C CA . VAL A 1 216 ? -5.575 1.759 -9.007 1.00 90.31 216 VAL A CA 1
ATOM 1720 C C . VAL A 1 216 ? -4.341 2.508 -8.531 1.00 90.31 216 VAL A C 1
ATOM 1722 O O . VAL A 1 216 ? -4.462 3.532 -7.861 1.00 90.31 216 VAL A O 1
ATOM 1725 N N . ILE A 1 217 ? -3.164 1.980 -8.852 1.00 88.56 217 ILE A N 1
ATOM 1726 C CA . ILE A 1 217 ? -1.884 2.658 -8.691 1.00 88.56 217 ILE A CA 1
ATOM 1727 C C . ILE A 1 217 ? -1.536 3.289 -10.034 1.00 88.56 217 ILE A C 1
ATOM 1729 O O . ILE A 1 217 ? -1.340 2.579 -11.020 1.00 88.56 217 ILE A O 1
ATOM 1733 N N . ASP A 1 218 ? -1.446 4.613 -10.022 1.00 87.19 218 ASP A N 1
ATOM 1734 C CA . ASP A 1 218 ? -1.206 5.505 -11.148 1.00 87.19 218 ASP A CA 1
ATOM 1735 C C . ASP A 1 218 ? -2.306 5.505 -12.213 1.00 87.19 218 ASP A C 1
ATOM 1737 O O . ASP A 1 218 ? -2.889 4.491 -12.585 1.00 87.19 218 ASP A O 1
ATOM 1741 N N . SER A 1 219 ? -2.581 6.701 -12.721 1.00 88.88 219 SER A N 1
ATOM 1742 C CA . SER A 1 219 ? -3.565 6.987 -13.758 1.00 88.88 219 SER A CA 1
ATOM 1743 C C . SER A 1 219 ? -2.864 7.688 -14.920 1.00 88.88 219 SER A C 1
ATOM 1745 O O . SER A 1 219 ? -3.075 8.874 -15.188 1.00 88.88 219 SER A O 1
ATOM 1747 N N . GLY A 1 220 ? -1.987 6.942 -15.593 1.00 91.38 220 GLY A N 1
ATOM 1748 C CA . GLY A 1 220 ? -1.239 7.391 -16.763 1.00 91.38 220 GLY A CA 1
ATOM 1749 C C . GLY A 1 220 ? -2.113 7.676 -17.989 1.00 91.38 220 GLY A C 1
ATOM 1750 O O . GLY A 1 220 ? -3.322 7.461 -17.963 1.00 91.38 220 GLY A O 1
ATOM 1751 N N . PRO A 1 221 ? -1.536 8.109 -19.122 1.00 95.38 221 PRO A N 1
ATOM 1752 C CA . PRO A 1 221 ? -2.330 8.500 -20.284 1.00 95.38 221 PRO A CA 1
ATOM 1753 C C . PRO A 1 221 ? -3.012 7.315 -20.995 1.00 95.38 221 PRO A C 1
ATOM 1755 O O . PRO A 1 221 ? -3.809 7.526 -21.899 1.00 95.38 221 PRO A O 1
ATOM 1758 N N . ASP A 1 222 ? -2.697 6.071 -20.612 1.00 97.94 222 ASP A N 1
ATOM 1759 C CA . ASP A 1 222 ? -3.386 4.867 -21.102 1.00 97.94 222 ASP A CA 1
ATOM 1760 C C . ASP A 1 222 ? -4.565 4.436 -20.212 1.00 97.94 222 ASP A C 1
ATOM 1762 O O . ASP A 1 222 ? -5.232 3.449 -20.529 1.00 97.94 222 ASP A O 1
ATOM 1766 N N . PHE A 1 223 ? -4.850 5.163 -19.123 1.00 96.00 223 PHE A N 1
ATOM 1767 C CA . PHE A 1 223 ? -5.802 4.761 -18.084 1.00 96.00 223 PHE A CA 1
ATOM 1768 C C . PHE A 1 223 ? -7.166 4.345 -18.646 1.00 96.00 223 PHE A C 1
ATOM 1770 O O . PHE A 1 223 ? -7.650 3.252 -18.357 1.00 96.00 223 PHE A O 1
ATOM 1777 N N . ARG A 1 224 ? -7.766 5.147 -19.535 1.00 96.62 224 ARG A N 1
ATOM 1778 C CA . ARG A 1 224 ? -9.036 4.787 -20.184 1.00 96.62 224 ARG A CA 1
ATOM 1779 C C . ARG A 1 224 ? -8.963 3.449 -20.920 1.00 96.62 224 ARG A C 1
ATOM 1781 O O . ARG A 1 224 ? -9.859 2.621 -20.773 1.00 96.62 224 ARG A O 1
ATOM 1788 N N . GLN A 1 225 ? -7.925 3.229 -21.726 1.00 97.75 225 GLN A N 1
ATOM 1789 C CA . GLN A 1 225 ? -7.760 1.971 -22.458 1.00 97.75 225 GLN A CA 1
ATOM 1790 C C . GLN A 1 225 ? -7.554 0.797 -21.495 1.00 97.75 225 GLN A C 1
ATOM 1792 O O . GLN A 1 225 ? -8.138 -0.262 -21.706 1.00 97.75 225 GLN A O 1
ATOM 1797 N N . GLN A 1 226 ? -6.767 0.992 -20.439 1.00 98.00 226 GLN A N 1
ATOM 1798 C CA . GLN A 1 226 ? -6.502 -0.008 -19.408 1.00 98.00 226 GLN A CA 1
ATOM 1799 C C . GLN A 1 226 ? -7.787 -0.433 -18.682 1.00 98.00 226 GLN A C 1
ATOM 1801 O O . GLN A 1 226 ? -8.082 -1.625 -18.608 1.00 98.00 226 GLN A O 1
ATOM 1806 N N . MET A 1 227 ? -8.597 0.531 -18.234 1.00 96.62 227 MET A N 1
ATOM 1807 C CA . MET A 1 227 ? -9.882 0.266 -17.576 1.00 96.62 227 MET A CA 1
ATOM 1808 C C . MET A 1 227 ? -10.859 -0.473 -18.498 1.00 96.62 227 MET A C 1
ATOM 1810 O O . MET A 1 227 ? -11.516 -1.423 -18.074 1.00 96.62 227 MET A O 1
ATOM 1814 N N . LEU A 1 228 ? -10.935 -0.077 -19.774 1.00 96.62 228 LEU A N 1
ATOM 1815 C CA . LEU A 1 228 ? -11.807 -0.725 -20.759 1.00 96.62 228 LEU A CA 1
ATOM 1816 C C . LEU A 1 228 ? -11.345 -2.146 -21.103 1.00 96.62 228 LEU A C 1
ATOM 1818 O O . LEU A 1 228 ? -12.183 -3.042 -21.208 1.00 96.62 228 LEU A O 1
ATOM 1822 N N . ARG A 1 229 ? -10.031 -2.360 -21.261 1.00 96.81 229 ARG A N 1
ATOM 1823 C CA . ARG A 1 229 ? -9.440 -3.672 -21.567 1.00 96.81 229 ARG A CA 1
ATOM 1824 C C . ARG A 1 229 ? -9.782 -4.689 -20.482 1.00 96.81 229 ARG A C 1
ATOM 1826 O O . ARG A 1 229 ? -10.256 -5.773 -20.805 1.00 96.81 229 ARG A O 1
ATOM 1833 N N . GLU A 1 230 ? -9.612 -4.302 -19.219 1.00 96.62 230 GLU A N 1
ATOM 1834 C CA . GLU A 1 230 ? -9.883 -5.166 -18.061 1.00 96.62 230 GLU A CA 1
ATOM 1835 C C . GLU A 1 230 ? -11.347 -5.131 -17.592 1.00 96.62 230 GLU A C 1
ATOM 1837 O O . GLU A 1 230 ? -11.708 -5.793 -16.622 1.00 96.62 230 GLU A O 1
ATOM 1842 N N . ARG A 1 231 ? -12.216 -4.379 -18.284 1.00 95.19 231 ARG A N 1
ATOM 1843 C CA . ARG A 1 231 ? -13.646 -4.222 -17.956 1.00 95.19 231 ARG A CA 1
ATOM 1844 C C . ARG A 1 231 ? -13.894 -3.725 -16.523 1.00 95.19 231 ARG A C 1
ATOM 1846 O O . ARG A 1 231 ? -14.888 -4.092 -15.896 1.00 95.19 231 ARG A O 1
ATOM 1853 N N . ILE A 1 232 ? -13.018 -2.859 -16.020 1.00 94.12 232 ILE A N 1
ATOM 1854 C CA . ILE A 1 232 ? -13.138 -2.252 -14.692 1.00 94.12 232 ILE A CA 1
ATOM 1855 C C . ILE A 1 232 ? -14.176 -1.130 -14.760 1.00 94.12 232 ILE A C 1
ATOM 1857 O O . ILE A 1 232 ? -14.012 -0.152 -15.486 1.00 94.12 232 ILE A O 1
ATOM 1861 N N . ASN A 1 233 ? -15.254 -1.267 -13.990 1.00 90.88 233 ASN A N 1
ATOM 1862 C CA . ASN A 1 233 ? -16.378 -0.322 -13.968 1.00 90.88 233 ASN A CA 1
ATOM 1863 C C . ASN A 1 233 ? -16.624 0.316 -12.589 1.00 90.88 233 ASN A C 1
ATOM 1865 O O . ASN A 1 233 ? -17.521 1.145 -12.446 1.00 90.88 233 ASN A O 1
ATOM 1869 N N . LYS A 1 234 ? -15.812 -0.046 -11.590 1.00 89.88 234 LYS A N 1
ATOM 1870 C CA . LYS A 1 234 ? -15.876 0.473 -10.225 1.00 89.88 234 LYS A CA 1
ATOM 1871 C C . LYS A 1 234 ? -14.469 0.722 -9.696 1.00 89.88 234 LYS A C 1
ATOM 1873 O O . LYS A 1 234 ? -13.608 -0.149 -9.815 1.00 89.88 234 LYS A O 1
ATOM 1878 N N . LEU A 1 235 ? -14.282 1.875 -9.065 1.00 86.00 235 LEU A N 1
ATOM 1879 C CA . LEU A 1 235 ? -13.038 2.280 -8.421 1.00 86.00 235 LEU A CA 1
ATOM 1880 C C . LEU A 1 235 ? -13.360 2.904 -7.060 1.00 86.00 235 LEU A C 1
ATOM 1882 O O . LEU A 1 235 ? -14.234 3.759 -6.990 1.00 86.00 235 LEU A O 1
ATOM 1886 N N . ASP A 1 236 ? -12.677 2.485 -6.000 1.00 80.56 236 ASP A N 1
ATOM 1887 C CA . ASP A 1 236 ? -12.798 3.049 -4.651 1.00 80.56 236 ASP A CA 1
ATOM 1888 C C . ASP A 1 236 ? -11.729 4.134 -4.400 1.00 80.56 236 ASP A C 1
ATOM 1890 O O . ASP A 1 236 ? -11.999 5.120 -3.712 1.00 80.56 236 ASP A O 1
ATOM 1894 N N . ALA A 1 237 ? -10.518 3.988 -4.957 1.00 73.50 237 ALA A N 1
ATOM 1895 C CA . ALA A 1 237 ? -9.459 4.996 -4.830 1.00 73.50 237 ALA A CA 1
ATOM 1896 C C . ALA A 1 237 ? -8.395 4.939 -5.940 1.00 73.50 237 ALA A C 1
ATOM 1898 O O . ALA A 1 237 ? -8.144 3.894 -6.543 1.00 73.50 237 ALA A O 1
ATOM 1899 N N . VAL A 1 238 ? -7.737 6.083 -6.152 1.00 74.62 238 VAL A N 1
ATOM 1900 C CA . VAL A 1 238 ? -6.516 6.220 -6.963 1.00 74.62 238 VAL A CA 1
ATOM 1901 C C . VAL A 1 238 ? -5.345 6.516 -6.028 1.00 74.62 238 VAL A C 1
ATOM 1903 O O . VAL A 1 238 ? -5.373 7.482 -5.259 1.00 74.62 238 VAL A O 1
ATOM 1906 N N . LEU A 1 239 ? -4.312 5.689 -6.107 1.00 76.44 239 LEU A N 1
ATOM 1907 C CA . LEU A 1 239 ? -3.027 5.875 -5.448 1.00 76.44 239 LEU A CA 1
ATOM 1908 C C . LEU A 1 239 ? -2.046 6.400 -6.492 1.00 76.44 239 LEU A C 1
ATOM 1910 O O . LEU A 1 239 ? -1.962 5.837 -7.576 1.00 76.44 239 LEU A O 1
ATOM 1914 N N . LEU A 1 240 ? -1.315 7.468 -6.187 1.00 67.25 240 LEU A N 1
ATOM 1915 C CA . LEU A 1 240 ? -0.315 8.022 -7.102 1.00 67.25 240 LEU A CA 1
ATOM 1916 C C . LEU A 1 240 ? 1.083 7.790 -6.532 1.00 67.25 240 LEU A C 1
ATOM 1918 O O . LEU A 1 240 ? 1.319 8.074 -5.357 1.00 67.25 240 LEU A O 1
ATOM 1922 N N . THR A 1 241 ? 1.999 7.286 -7.358 1.00 67.25 241 THR A N 1
ATOM 1923 C CA . THR A 1 241 ? 3.415 7.117 -7.009 1.00 67.25 241 THR A CA 1
ATOM 1924 C C . THR A 1 241 ? 4.131 8.465 -6.986 1.00 67.25 241 THR A C 1
ATOM 1926 O O . THR A 1 241 ? 4.765 8.806 -5.990 1.00 67.25 241 THR A O 1
ATOM 1929 N N . HIS A 1 242 ? 4.037 9.225 -8.082 1.00 72.94 242 HIS A N 1
ATOM 1930 C CA . HIS A 1 242 ? 4.649 10.540 -8.276 1.00 72.94 242 HIS A CA 1
ATOM 1931 C C . HIS A 1 242 ? 3.982 11.300 -9.442 1.00 72.94 242 HIS A C 1
ATOM 1933 O O . HIS A 1 242 ? 3.037 10.818 -10.061 1.00 72.94 242 HIS A O 1
ATOM 1939 N N . SER A 1 243 ? 4.433 12.525 -9.727 1.00 71.25 243 SER A N 1
ATOM 1940 C CA . SER A 1 243 ? 3.734 13.478 -10.606 1.00 71.25 243 SER A CA 1
ATOM 1941 C C . SER A 1 243 ? 4.178 13.484 -12.075 1.00 71.25 243 SER A C 1
ATOM 1943 O O . SER A 1 243 ? 3.823 14.406 -12.817 1.00 71.25 243 SER A O 1
ATOM 1945 N N . HIS A 1 244 ? 4.944 12.490 -12.534 1.00 82.25 244 HIS A N 1
ATOM 1946 C CA . HIS A 1 244 ? 5.293 12.408 -13.952 1.00 82.25 244 HIS A CA 1
ATOM 1947 C C . HIS A 1 244 ? 4.077 12.064 -14.826 1.00 82.25 244 HIS A C 1
ATOM 1949 O O . HIS A 1 244 ? 3.123 11.405 -14.410 1.00 82.25 244 HIS A O 1
ATOM 1955 N N . LYS A 1 245 ? 4.099 12.558 -16.069 1.00 78.12 245 LYS A N 1
ATOM 1956 C CA . LYS A 1 245 ? 2.972 12.506 -17.017 1.00 78.12 245 LYS A CA 1
ATOM 1957 C C . LYS A 1 245 ? 2.476 11.086 -17.272 1.00 78.12 245 LYS A C 1
ATOM 1959 O O . LYS A 1 245 ? 1.274 10.867 -17.360 1.00 78.12 245 LYS A O 1
ATOM 1964 N N . ASP A 1 246 ? 3.387 10.142 -17.382 1.00 83.75 246 ASP A N 1
ATOM 1965 C CA . ASP A 1 246 ? 3.121 8.723 -17.557 1.00 83.75 246 ASP A CA 1
ATOM 1966 C C . ASP A 1 246 ? 2.362 8.077 -16.391 1.00 83.75 246 ASP A C 1
ATOM 1968 O O . ASP A 1 246 ? 1.746 7.041 -16.612 1.00 83.75 246 ASP A O 1
ATOM 1972 N N . HIS A 1 247 ? 2.273 8.741 -15.233 1.00 82.25 247 HIS A N 1
ATOM 1973 C CA . HIS A 1 247 ? 1.541 8.279 -14.049 1.00 82.25 247 HIS A CA 1
ATOM 1974 C C . HIS A 1 247 ? 0.270 9.086 -13.742 1.00 82.25 247 HIS A C 1
ATOM 1976 O O . HIS A 1 247 ? -0.603 8.592 -13.033 1.00 82.25 247 HIS A O 1
ATOM 1982 N N . ILE A 1 248 ? 0.132 10.319 -14.253 1.00 76.12 248 ILE A N 1
ATOM 1983 C CA . ILE A 1 248 ? -0.991 11.209 -13.877 1.00 76.12 248 ILE A CA 1
ATOM 1984 C C . ILE A 1 248 ? -1.825 11.744 -15.046 1.00 76.12 248 ILE A C 1
ATOM 1986 O O . ILE A 1 248 ? -2.889 12.322 -14.823 1.00 76.12 248 ILE A O 1
ATOM 1990 N N . ALA A 1 249 ? -1.365 11.618 -16.295 1.00 81.69 249 ALA A N 1
ATOM 1991 C CA . ALA A 1 249 ? -2.003 12.311 -17.420 1.00 81.69 249 ALA A CA 1
ATOM 1992 C C . ALA A 1 249 ? -3.419 11.810 -17.760 1.00 81.69 249 ALA A C 1
ATOM 1994 O O . ALA A 1 249 ? -4.138 12.512 -18.465 1.00 81.69 249 ALA A O 1
ATOM 1995 N N . GLY A 1 250 ? -3.828 10.640 -17.265 1.00 83.88 250 GLY A N 1
ATOM 1996 C CA . GLY A 1 250 ? -5.173 10.087 -17.438 1.00 83.88 250 GLY A CA 1
ATOM 1997 C C . GLY A 1 250 ? -6.135 10.387 -16.289 1.00 83.88 250 GLY A C 1
ATOM 1998 O O . GLY A 1 250 ? -7.249 9.879 -16.302 1.00 83.88 250 GLY A O 1
ATOM 1999 N N . LEU A 1 251 ? -5.752 11.189 -15.286 1.00 73.50 251 LEU A N 1
ATOM 2000 C CA . LEU A 1 251 ? -6.630 11.508 -14.145 1.00 73.50 251 LEU A CA 1
ATOM 2001 C C . LEU A 1 251 ? -7.980 12.119 -14.561 1.00 73.50 251 LEU A C 1
ATOM 2003 O O . LEU A 1 251 ? -8.978 11.966 -13.862 1.00 73.50 251 LEU A O 1
ATOM 2007 N N . ASP A 1 252 ? -8.025 12.791 -15.708 1.00 71.69 252 ASP A N 1
ATOM 2008 C CA . ASP A 1 252 ? -9.241 13.373 -16.279 1.00 71.69 252 ASP A CA 1
ATOM 2009 C C . ASP A 1 252 ? -10.334 12.323 -16.582 1.00 71.69 252 ASP A C 1
ATOM 2011 O O . ASP A 1 252 ? -11.532 12.593 -16.433 1.00 71.69 252 ASP A O 1
ATOM 2015 N N . ASP A 1 253 ? -9.931 11.096 -16.926 1.00 86.19 253 ASP A N 1
ATOM 2016 C CA . ASP A 1 253 ? -10.826 9.972 -17.224 1.00 86.19 253 ASP A CA 1
ATOM 2017 C C . ASP A 1 253 ? -11.462 9.365 -15.958 1.00 86.19 253 ASP A C 1
ATOM 2019 O O . ASP A 1 253 ? -12.501 8.703 -16.038 1.00 86.19 253 ASP A O 1
ATOM 2023 N N . VAL A 1 254 ? -10.924 9.651 -14.761 1.00 76.12 254 VAL A N 1
ATOM 2024 C CA . VAL A 1 254 ? -11.524 9.243 -13.472 1.00 76.12 254 VAL A CA 1
ATOM 2025 C C . VAL A 1 254 ? -12.939 9.817 -13.310 1.00 76.12 254 VAL A C 1
ATOM 2027 O O . VAL A 1 254 ? -13.789 9.228 -12.638 1.00 76.12 254 VAL A O 1
ATOM 2030 N N . ARG A 1 255 ? -13.256 10.924 -13.995 1.00 71.12 255 ARG A N 1
ATOM 2031 C CA . ARG A 1 255 ? -14.597 11.533 -13.992 1.00 71.12 255 ARG A CA 1
ATOM 2032 C C . ARG A 1 255 ? -15.699 10.577 -14.451 1.00 71.12 255 ARG A C 1
ATOM 2034 O O . ARG A 1 255 ? -16.821 10.696 -13.963 1.00 71.12 255 ARG A O 1
ATOM 2041 N N . ALA A 1 256 ? -15.395 9.615 -15.327 1.00 78.06 256 ALA A N 1
ATOM 2042 C CA . ALA A 1 256 ? -16.363 8.598 -15.734 1.00 78.06 256 ALA A CA 1
ATOM 2043 C C . ALA A 1 256 ? -16.814 7.735 -14.540 1.00 78.06 256 ALA A C 1
ATOM 2045 O O . ALA A 1 256 ? -18.007 7.470 -14.388 1.00 78.06 256 ALA A O 1
ATOM 2046 N N . PHE A 1 257 ? -15.884 7.374 -13.648 1.00 77.44 257 PHE A N 1
ATOM 2047 C CA . PHE A 1 257 ? -16.186 6.655 -12.410 1.00 77.44 257 PHE A CA 1
ATOM 2048 C C . PHE A 1 257 ? -16.955 7.524 -11.417 1.00 77.44 257 PHE A C 1
ATOM 2050 O O . PHE A 1 257 ? -17.915 7.032 -10.830 1.00 77.44 257 PHE A O 1
ATOM 2057 N N . ASN A 1 258 ? -16.591 8.805 -11.273 1.00 58.72 258 ASN A N 1
ATOM 2058 C CA . ASN A 1 258 ? -17.340 9.741 -10.424 1.00 58.72 258 ASN A CA 1
ATOM 2059 C C . ASN A 1 258 ? -18.813 9.823 -10.855 1.00 58.72 258 ASN A C 1
ATOM 2061 O O . ASN A 1 258 ? -19.720 9.779 -10.026 1.00 58.72 258 ASN A O 1
ATOM 2065 N N . PHE A 1 259 ? -19.056 9.919 -12.166 1.00 72.25 259 PHE A N 1
ATOM 2066 C CA . PHE A 1 259 ? -20.405 10.003 -12.721 1.00 72.25 259 PHE A CA 1
ATOM 2067 C C . PHE A 1 259 ? -21.199 8.707 -12.512 1.00 72.25 259 PHE A C 1
ATOM 2069 O O . PHE A 1 259 ? -22.348 8.753 -12.074 1.00 72.25 259 PHE A O 1
ATOM 2076 N N . LEU A 1 260 ? -20.581 7.554 -12.787 1.00 75.75 260 LEU A N 1
ATOM 2077 C CA . LEU A 1 260 ? -21.203 6.239 -12.602 1.00 75.75 260 LEU A CA 1
ATOM 2078 C C . LEU A 1 260 ? -21.535 5.948 -11.134 1.00 75.75 260 LEU A C 1
ATOM 2080 O O . LEU A 1 260 ? -22.616 5.442 -10.843 1.00 75.75 260 LEU A O 1
ATOM 2084 N N . GLN A 1 261 ? -20.620 6.272 -10.219 1.00 75.44 261 GLN A N 1
ATOM 2085 C CA . GLN A 1 261 ? -20.738 5.935 -8.798 1.00 75.44 261 GLN A CA 1
ATOM 2086 C C . GLN A 1 261 ? -21.451 7.013 -7.972 1.00 75.44 261 GLN A C 1
ATOM 2088 O O . GLN A 1 261 ? -21.856 6.739 -6.848 1.00 75.44 261 GLN A O 1
ATOM 2093 N N . ARG A 1 262 ? -21.662 8.214 -8.535 1.00 68.12 262 ARG A N 1
ATOM 2094 C CA . ARG A 1 262 ? -22.263 9.380 -7.855 1.00 68.12 262 ARG A CA 1
ATOM 2095 C C . ARG A 1 262 ? -21.527 9.784 -6.573 1.00 68.12 262 ARG A C 1
ATOM 2097 O O . ARG A 1 262 ? -22.125 10.327 -5.649 1.00 68.12 262 ARG A O 1
ATOM 2104 N N . GLU A 1 263 ? -20.224 9.544 -6.546 1.00 54.44 263 GLU A N 1
ATOM 2105 C CA . GLU A 1 263 ? -19.325 9.836 -5.436 1.00 54.44 263 GLU A CA 1
ATOM 2106 C C . GLU A 1 263 ? -17.972 10.276 -6.009 1.00 54.44 263 GLU A C 1
ATOM 2108 O O . GLU A 1 263 ? -17.605 9.882 -7.117 1.00 54.44 263 GLU A O 1
ATOM 2113 N N . GLY A 1 264 ? -17.238 11.126 -5.291 1.00 38.34 264 GLY A N 1
ATOM 2114 C CA . GLY A 1 264 ? -15.877 11.477 -5.685 1.00 38.34 264 GLY A CA 1
ATOM 2115 C C . GLY A 1 264 ? -14.914 10.332 -5.382 1.00 38.34 264 GLY A C 1
ATOM 2116 O O . GLY A 1 264 ? -14.870 9.854 -4.251 1.00 38.34 264 GLY A O 1
ATOM 2117 N N . ILE A 1 265 ? -14.099 9.923 -6.356 1.00 50.31 265 ILE A N 1
ATOM 2118 C CA . ILE A 1 265 ? -13.011 8.978 -6.092 1.00 50.31 265 ILE A CA 1
ATOM 2119 C C . ILE A 1 265 ? -11.978 9.619 -5.168 1.00 50.31 265 ILE A C 1
ATOM 2121 O O . ILE A 1 265 ? -11.446 10.697 -5.446 1.00 50.31 265 ILE A O 1
ATOM 2125 N N . LYS A 1 266 ? -11.649 8.921 -4.078 1.00 44.31 266 LYS A N 1
ATOM 2126 C CA . LYS A 1 266 ? -10.592 9.342 -3.161 1.00 44.31 266 LYS A CA 1
ATOM 2127 C C . LYS A 1 266 ? -9.234 9.199 -3.851 1.00 44.31 266 LYS A C 1
ATOM 2129 O O . LYS A 1 266 ? -8.801 8.092 -4.165 1.00 44.31 266 LYS A O 1
ATOM 2134 N N . ILE A 1 267 ? -8.548 10.319 -4.055 1.00 43.31 267 ILE A N 1
ATOM 2135 C CA . ILE A 1 267 ? -7.133 10.333 -4.438 1.00 43.31 267 ILE A CA 1
ATOM 2136 C C . ILE A 1 267 ? -6.324 10.418 -3.150 1.00 43.31 267 ILE A C 1
ATOM 2138 O O . ILE A 1 267 ? -6.525 11.335 -2.353 1.00 43.31 267 ILE A O 1
ATOM 2142 N N . ILE A 1 268 ? -5.436 9.453 -2.926 1.00 41.81 268 ILE A N 1
ATOM 2143 C CA . ILE A 1 268 ? -4.579 9.429 -1.738 1.00 41.81 268 ILE A CA 1
ATOM 2144 C C . ILE A 1 268 ? -3.162 9.801 -2.181 1.00 41.81 268 ILE A C 1
ATOM 2146 O O . ILE A 1 268 ? -2.454 8.943 -2.712 1.00 41.81 268 ILE A O 1
ATOM 2150 N N . PRO A 1 269 ? -2.740 11.068 -2.006 1.00 35.12 269 PRO A N 1
ATOM 2151 C CA . PRO A 1 269 ? -1.364 11.453 -2.261 1.00 35.12 269 PRO A CA 1
ATOM 2152 C C . PRO A 1 269 ? -0.485 10.886 -1.147 1.00 35.12 269 PRO A C 1
ATOM 2154 O O . PRO A 1 269 ? -0.736 11.109 0.037 1.00 35.12 269 PRO A O 1
ATOM 2157 N N . LEU A 1 270 ? 0.559 10.167 -1.529 1.00 35.12 270 LEU A N 1
ATOM 2158 C CA . LEU A 1 270 ? 1.598 9.708 -0.622 1.00 35.12 270 LEU A CA 1
ATOM 2159 C C . LEU A 1 270 ? 2.933 10.312 -1.144 1.00 35.12 270 LEU A C 1
ATOM 2161 O O . LEU A 1 270 ? 3.149 10.310 -2.354 1.00 35.12 270 LEU A O 1
ATOM 2165 N N . PRO A 1 271 ? 3.817 10.881 -0.305 1.00 34.62 271 PRO A N 1
ATOM 2166 C CA . PRO A 1 271 ? 5.093 11.464 -0.775 1.00 34.62 271 PRO A CA 1
ATOM 2167 C C . PRO A 1 271 ? 6.369 10.732 -0.270 1.00 34.62 271 PRO A C 1
ATOM 2169 O O . PRO A 1 271 ? 6.541 10.662 0.939 1.00 34.62 271 PRO A O 1
ATOM 2172 N N . VAL A 1 272 ? 7.295 10.258 -1.137 1.00 35.88 272 VAL A N 1
ATOM 2173 C CA . VAL A 1 272 ? 8.753 9.858 -0.904 1.00 35.88 272 VAL A CA 1
ATOM 2174 C C . VAL A 1 272 ? 9.534 9.720 -2.249 1.00 35.88 272 VAL A C 1
ATOM 2176 O O . VAL A 1 272 ? 8.726 9.826 -3.144 1.00 35.88 272 VAL A O 1
ATOM 2179 N N . LEU A 1 273 ? 10.919 9.529 -2.337 1.00 32.38 273 LEU A N 1
ATOM 2180 C CA . LEU A 1 273 ? 12.185 9.617 -3.269 1.00 32.38 273 LEU A CA 1
ATOM 2181 C C . LEU A 1 273 ? 12.493 9.100 -4.797 1.00 32.38 273 LEU A C 1
ATOM 2183 O O . LEU A 1 273 ? 12.808 7.931 -4.912 1.00 32.38 273 LEU A O 1
ATOM 2187 N N . HIS A 1 274 ? 12.514 9.859 -5.944 1.00 39.91 274 HIS A N 1
ATOM 2188 C CA . HIS A 1 274 ? 13.042 9.674 -7.356 1.00 39.91 274 HIS A CA 1
ATOM 2189 C C . HIS A 1 274 ? 14.286 10.543 -7.707 1.00 39.91 274 HIS A C 1
ATOM 2191 O O . HIS A 1 274 ? 14.160 11.725 -8.038 1.00 39.91 274 HIS A O 1
ATOM 2197 N N . PHE A 1 275 ? 15.510 10.010 -7.726 1.00 52.38 275 PHE A N 1
ATOM 2198 C CA . PHE A 1 275 ? 16.733 10.834 -7.865 1.00 52.38 275 PHE A CA 1
ATOM 2199 C C . PHE A 1 275 ? 16.806 11.923 -6.765 1.00 52.38 275 PHE A C 1
ATOM 2201 O O . PHE A 1 275 ? 16.956 11.587 -5.595 1.00 52.38 275 PHE A O 1
ATOM 2208 N N . ARG A 1 276 ? 16.687 13.221 -7.089 1.00 43.03 276 ARG A N 1
ATOM 2209 C CA . ARG A 1 276 ? 16.507 14.301 -6.086 1.00 43.03 276 ARG A CA 1
ATOM 2210 C C . ARG A 1 276 ? 15.041 14.569 -5.726 1.00 43.03 276 ARG A C 1
ATOM 2212 O O . ARG A 1 276 ? 14.770 15.307 -4.784 1.00 43.03 276 ARG A O 1
ATOM 2219 N N . MET A 1 277 ? 14.111 14.060 -6.525 1.00 38.72 277 MET A N 1
ATOM 2220 C CA . MET A 1 277 ? 12.668 14.173 -6.316 1.00 38.72 277 MET A CA 1
ATOM 2221 C C . MET A 1 277 ? 12.183 13.018 -5.454 1.00 38.72 277 MET A C 1
ATOM 2223 O O . MET A 1 277 ? 13.002 12.176 -5.169 1.00 38.72 277 MET A O 1
ATOM 2227 N N . PRO A 1 278 ? 10.947 13.016 -4.943 1.00 45.41 278 PRO A N 1
ATOM 2228 C CA . PRO A 1 278 ? 10.268 11.853 -4.368 1.00 45.41 278 PRO A CA 1
ATOM 2229 C C . PRO A 1 278 ? 9.580 10.777 -5.371 1.00 45.41 278 PRO A C 1
ATOM 2231 O O . PRO A 1 278 ? 8.722 11.236 -6.104 1.00 45.41 278 PRO A O 1
ATOM 2234 N N . VAL A 1 279 ? 9.817 9.407 -5.371 1.00 52.78 279 VAL A N 1
ATOM 2235 C CA . VAL A 1 279 ? 8.914 8.224 -5.704 1.00 52.78 279 VAL A CA 1
ATOM 2236 C C . VAL A 1 279 ? 8.660 7.279 -4.505 1.00 52.78 279 VAL A C 1
ATOM 2238 O O . VAL A 1 279 ? 9.596 6.970 -3.774 1.00 52.78 279 VAL A O 1
ATOM 2241 N N . LEU A 1 280 ? 7.457 6.693 -4.399 1.00 55.09 280 LEU A N 1
ATOM 2242 C CA . LEU A 1 280 ? 7.065 5.615 -3.468 1.00 55.09 280 LEU A CA 1
ATOM 2243 C C . LEU A 1 280 ? 7.155 4.180 -3.985 1.00 55.09 280 LEU A C 1
ATOM 2245 O O . LEU A 1 280 ? 6.753 3.873 -5.104 1.00 55.09 280 LEU A O 1
ATOM 2249 N N . GLY A 1 281 ? 7.505 3.282 -3.060 1.00 52.06 281 GLY A N 1
ATOM 2250 C CA . GLY A 1 281 ? 7.110 1.876 -3.101 1.00 52.06 281 GLY A CA 1
ATOM 2251 C C . GLY A 1 281 ? 5.945 1.596 -2.148 1.00 52.06 281 GLY A C 1
ATOM 2252 O O . GLY A 1 281 ? 5.827 2.222 -1.093 1.00 52.06 281 GLY A O 1
ATOM 2253 N N . PHE A 1 282 ? 5.100 0.631 -2.496 1.00 64.12 282 PHE A N 1
ATOM 2254 C CA . PHE A 1 282 ? 3.973 0.178 -1.684 1.00 64.12 282 PHE A CA 1
ATOM 2255 C C . PHE A 1 282 ? 4.229 -1.237 -1.175 1.00 64.12 282 PHE A C 1
ATOM 2257 O O . PHE A 1 282 ? 4.750 -2.076 -1.905 1.00 64.12 282 PHE A O 1
ATOM 2264 N N . ARG A 1 283 ? 3.816 -1.521 0.061 1.00 57.69 283 ARG A N 1
ATOM 2265 C CA . ARG A 1 283 ? 3.768 -2.883 0.596 1.00 57.69 283 ARG A CA 1
ATOM 2266 C C . ARG A 1 283 ? 2.388 -3.159 1.173 1.00 57.69 283 ARG A C 1
ATOM 2268 O O . ARG A 1 283 ? 1.903 -2.394 2.003 1.00 57.69 283 ARG A O 1
ATOM 2275 N N . VAL A 1 284 ? 1.789 -4.267 0.752 1.00 56.28 284 VAL A N 1
ATOM 2276 C CA . VAL A 1 284 ? 0.514 -4.788 1.250 1.00 56.28 284 VAL A CA 1
ATOM 2277 C C . VAL A 1 284 ? 0.759 -6.231 1.669 1.00 56.28 284 VAL A C 1
ATOM 2279 O O . VAL A 1 284 ? 0.900 -7.108 0.826 1.00 56.28 284 VAL A O 1
ATOM 2282 N N . ASN A 1 285 ? 0.854 -6.473 2.978 1.00 64.31 285 ASN A N 1
ATOM 2283 C CA . ASN A 1 285 ? 1.181 -7.783 3.551 1.00 64.31 285 ASN A CA 1
ATOM 2284 C C . ASN A 1 285 ? 2.484 -8.378 2.980 1.00 64.31 285 ASN A C 1
ATOM 2286 O O . ASN A 1 285 ? 3.574 -7.864 3.254 1.00 64.31 285 ASN A O 1
ATOM 2290 N N . ASP A 1 286 ? 2.390 -9.464 2.218 1.00 73.12 286 ASP A N 1
ATOM 2291 C CA . ASP A 1 286 ? 3.502 -10.150 1.563 1.00 73.12 286 ASP A CA 1
ATOM 2292 C C . ASP A 1 286 ? 3.697 -9.741 0.089 1.00 73.12 286 ASP A C 1
ATOM 2294 O O . ASP A 1 286 ? 4.566 -10.292 -0.588 1.00 73.12 286 ASP A O 1
ATOM 2298 N N . PHE A 1 287 ? 2.965 -8.734 -0.393 1.00 67.94 287 PHE A N 1
ATOM 2299 C CA . PHE A 1 287 ? 3.152 -8.108 -1.699 1.00 67.94 287 PHE A CA 1
ATOM 2300 C C . PHE A 1 287 ? 3.887 -6.767 -1.584 1.00 67.94 287 PHE A C 1
ATOM 2302 O O . PHE A 1 287 ? 3.495 -5.907 -0.793 1.00 67.94 287 PHE A O 1
ATOM 2309 N N . SER A 1 288 ? 4.906 -6.553 -2.417 1.00 72.62 288 SER A N 1
ATOM 2310 C CA . SER A 1 288 ? 5.639 -5.284 -2.511 1.00 72.62 288 SER A CA 1
ATOM 2311 C C . SER A 1 288 ? 5.694 -4.795 -3.961 1.00 72.62 288 SER A C 1
ATOM 2313 O O . SER A 1 288 ? 6.030 -5.566 -4.852 1.00 72.62 288 SER A O 1
ATOM 2315 N N . TYR A 1 289 ? 5.409 -3.514 -4.200 1.00 74.06 289 TYR A N 1
ATOM 2316 C CA . TYR A 1 289 ? 5.438 -2.860 -5.511 1.00 74.06 289 TYR A CA 1
ATOM 2317 C C . TYR A 1 289 ? 6.362 -1.645 -5.479 1.00 74.06 289 TYR A C 1
ATOM 2319 O O . TYR A 1 289 ? 6.101 -0.679 -4.764 1.00 74.06 289 TYR A O 1
ATOM 2327 N N . ILE A 1 290 ? 7.440 -1.689 -6.254 1.00 80.19 290 ILE A N 1
ATOM 2328 C CA . ILE A 1 290 ? 8.429 -0.621 -6.381 1.00 80.19 290 ILE A CA 1
ATOM 2329 C C . ILE A 1 290 ? 8.639 -0.374 -7.872 1.00 80.19 290 ILE A C 1
ATOM 2331 O O . ILE A 1 290 ? 9.131 -1.242 -8.588 1.00 80.19 290 ILE A O 1
ATOM 2335 N N . THR A 1 291 ? 8.280 0.811 -8.348 1.00 81.12 291 THR A N 1
ATOM 2336 C CA . THR A 1 291 ? 8.598 1.244 -9.712 1.00 81.12 291 THR A CA 1
ATOM 2337 C C . THR A 1 291 ? 9.457 2.500 -9.672 1.00 81.12 291 THR A C 1
ATOM 2339 O O . THR A 1 291 ? 9.574 3.140 -8.628 1.00 81.12 291 THR A O 1
ATOM 2342 N N . ASP A 1 292 ? 10.076 2.833 -10.801 1.00 79.38 292 ASP A N 1
ATOM 2343 C CA . ASP A 1 292 ? 10.768 4.106 -10.994 1.00 79.38 292 ASP A CA 1
ATOM 2344 C C . ASP A 1 292 ? 11.910 4.372 -9.992 1.00 79.38 292 ASP A C 1
ATOM 2346 O O . ASP A 1 292 ? 12.198 5.509 -9.628 1.00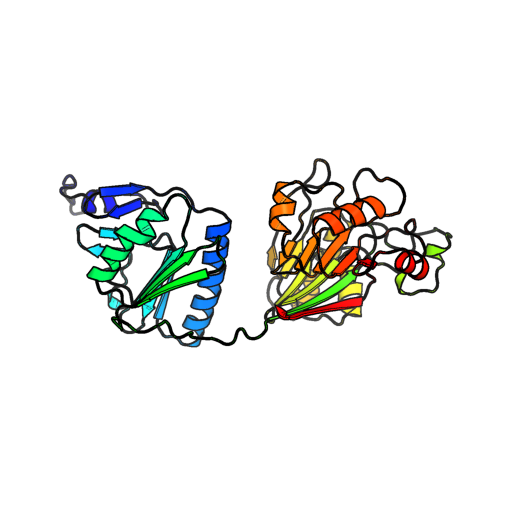 79.38 292 ASP A O 1
ATOM 2350 N N . ALA A 1 293 ? 12.614 3.319 -9.570 1.00 79.50 293 ALA A N 1
ATOM 2351 C CA . ALA A 1 293 ? 13.730 3.408 -8.632 1.00 79.50 293 ALA A CA 1
ATOM 2352 C C . ALA A 1 293 ? 15.082 3.069 -9.286 1.00 79.50 293 ALA A C 1
ATOM 2354 O O . ALA A 1 293 ? 15.173 2.212 -10.166 1.00 79.50 293 ALA A O 1
ATOM 2355 N N . ASN A 1 294 ? 16.155 3.712 -8.823 1.00 81.50 294 ASN A N 1
ATOM 2356 C CA . ASN A 1 294 ? 17.556 3.336 -9.086 1.00 81.50 294 ASN A CA 1
ATOM 2357 C C . ASN A 1 294 ? 18.349 3.056 -7.801 1.00 81.50 294 ASN A C 1
ATOM 2359 O O . ASN A 1 294 ? 19.535 2.739 -7.852 1.00 81.50 294 ASN A O 1
ATOM 2363 N N . PHE A 1 295 ? 17.710 3.210 -6.642 1.00 77.75 295 PHE A N 1
ATOM 2364 C CA . PHE A 1 295 ? 18.314 3.009 -5.338 1.00 77.75 295 PHE A CA 1
ATOM 2365 C C . PHE A 1 295 ? 17.234 2.636 -4.320 1.00 77.75 295 PHE A C 1
ATOM 2367 O O . PHE A 1 295 ? 16.152 3.219 -4.315 1.00 77.75 295 PHE A O 1
ATOM 2374 N N . ILE A 1 296 ? 17.536 1.673 -3.447 1.00 73.38 296 ILE A N 1
ATOM 2375 C CA . ILE A 1 296 ? 16.691 1.293 -2.310 1.00 73.38 296 ILE A CA 1
ATOM 2376 C C . ILE A 1 296 ? 17.536 1.490 -1.038 1.00 73.38 296 ILE A C 1
ATOM 2378 O O . ILE A 1 296 ? 18.563 0.826 -0.898 1.00 73.38 296 ILE A O 1
ATOM 2382 N N . PRO A 1 297 ? 17.156 2.390 -0.112 1.00 69.38 297 PRO A N 1
ATOM 2383 C CA . PRO A 1 297 ? 17.881 2.586 1.146 1.00 69.38 297 PRO A CA 1
ATOM 2384 C C . PRO A 1 297 ? 17.874 1.333 2.040 1.00 69.38 297 PRO A C 1
ATOM 2386 O O . PRO A 1 297 ? 16.899 0.580 2.038 1.00 69.38 297 PRO A O 1
ATOM 2389 N N . GLU A 1 298 ? 18.899 1.143 2.882 1.00 74.12 298 GLU A N 1
ATOM 2390 C CA . GLU A 1 298 ? 19.004 -0.034 3.773 1.00 74.12 298 GLU A CA 1
ATOM 2391 C C . GLU A 1 298 ? 17.802 -0.177 4.721 1.00 74.12 298 GLU A C 1
ATOM 2393 O O . GLU A 1 298 ? 17.243 -1.257 4.892 1.00 74.12 298 GLU A O 1
ATOM 2398 N N . GLU A 1 299 ? 17.310 0.943 5.249 1.00 61.47 299 GLU A N 1
ATOM 2399 C CA . GLU A 1 299 ? 16.089 0.997 6.062 1.00 61.47 299 GLU A CA 1
ATOM 2400 C C . GLU A 1 299 ? 14.822 0.532 5.321 1.00 61.47 299 GLU A C 1
ATOM 2402 O O . GLU A 1 299 ? 13.844 0.128 5.952 1.00 61.47 299 GLU A O 1
ATOM 2407 N N . THR A 1 300 ? 14.819 0.586 3.985 1.00 62.06 300 THR A N 1
ATOM 2408 C CA . THR A 1 300 ? 13.720 0.080 3.157 1.00 62.06 300 THR A CA 1
ATOM 2409 C C . THR A 1 300 ? 13.853 -1.426 2.946 1.00 62.06 300 THR A C 1
ATOM 2411 O O . THR A 1 300 ? 12.837 -2.112 2.992 1.00 62.06 300 THR A O 1
ATOM 2414 N N . PHE A 1 301 ? 15.069 -1.978 2.837 1.00 72.81 301 PHE A N 1
ATOM 2415 C CA . PHE A 1 301 ? 15.266 -3.437 2.794 1.00 72.81 301 PHE A CA 1
ATOM 2416 C C . PHE A 1 301 ? 14.713 -4.138 4.036 1.00 72.81 301 PHE A C 1
ATOM 2418 O O . PHE A 1 301 ? 14.034 -5.157 3.910 1.00 72.81 301 PHE A O 1
ATOM 2425 N N . GLU A 1 302 ? 14.906 -3.562 5.224 1.00 68.81 302 GLU A N 1
ATOM 2426 C CA . GLU A 1 302 ? 14.313 -4.089 6.461 1.00 68.81 302 GLU A CA 1
ATOM 2427 C C . GLU A 1 302 ? 12.780 -4.163 6.386 1.00 68.81 302 GLU A C 1
ATOM 2429 O O . GLU A 1 302 ? 12.173 -5.137 6.832 1.00 68.81 302 GLU A O 1
ATOM 2434 N N . LYS A 1 303 ? 12.146 -3.176 5.739 1.00 58.66 303 LYS A N 1
ATOM 2435 C CA . LYS A 1 303 ? 10.694 -3.142 5.509 1.00 58.66 303 LYS A CA 1
ATOM 2436 C C . LYS A 1 303 ? 10.229 -4.082 4.401 1.00 58.66 303 LYS A C 1
ATOM 2438 O O . LYS A 1 303 ? 9.022 -4.250 4.268 1.00 58.66 303 LYS A O 1
ATOM 2443 N N . LEU A 1 304 ? 11.124 -4.677 3.610 1.00 68.44 304 LEU A N 1
ATOM 2444 C CA . LEU A 1 304 ? 10.804 -5.599 2.509 1.00 68.44 304 LEU A CA 1
ATOM 2445 C C . LEU A 1 304 ? 10.983 -7.078 2.892 1.00 68.44 304 LEU A C 1
ATOM 2447 O O . LEU A 1 304 ? 10.536 -7.953 2.150 1.00 68.44 304 LEU A O 1
ATOM 2451 N N . LYS A 1 305 ? 11.543 -7.381 4.072 1.00 76.06 305 LYS A N 1
ATOM 2452 C CA . LYS A 1 305 ? 11.694 -8.760 4.572 1.00 76.06 305 LYS A CA 1
ATOM 2453 C C . LYS A 1 305 ? 10.352 -9.493 4.656 1.00 76.06 305 LYS A C 1
ATOM 2455 O O . LYS A 1 305 ? 9.358 -8.940 5.131 1.00 76.06 305 LYS A O 1
ATOM 2460 N N . GLY A 1 306 ? 10.315 -10.742 4.196 1.00 74.56 306 GLY A N 1
ATOM 2461 C CA . GLY A 1 306 ? 9.092 -11.553 4.161 1.00 74.56 306 GLY A CA 1
ATOM 2462 C C . GLY A 1 306 ? 8.110 -11.173 3.047 1.00 74.56 306 GLY A C 1
ATOM 2463 O O . GLY A 1 306 ? 6.942 -11.542 3.123 1.00 74.56 306 GLY A O 1
ATOM 2464 N N . THR A 1 307 ? 8.549 -10.407 2.043 1.00 72.19 307 THR A N 1
ATOM 2465 C CA . THR A 1 307 ? 7.812 -10.273 0.777 1.00 72.19 307 THR A CA 1
ATOM 2466 C C . THR A 1 307 ? 7.774 -11.641 0.097 1.00 72.19 307 THR A C 1
ATOM 2468 O O . THR A 1 307 ? 8.825 -12.243 -0.071 1.00 72.19 307 THR A O 1
ATOM 2471 N N . LYS A 1 308 ? 6.598 -12.123 -0.308 1.00 80.50 308 LYS A N 1
ATOM 2472 C CA . LYS A 1 308 ? 6.451 -13.311 -1.162 1.00 80.50 308 LYS A CA 1
ATOM 2473 C C . LYS A 1 308 ? 6.372 -12.936 -2.634 1.00 80.50 308 LYS A C 1
ATOM 2475 O O . LYS A 1 308 ? 6.986 -13.603 -3.458 1.00 80.50 308 LYS A O 1
ATOM 2480 N N . VAL A 1 309 ? 5.666 -11.852 -2.966 1.00 78.12 309 VAL A N 1
ATOM 2481 C CA . VAL A 1 309 ? 5.585 -11.343 -4.342 1.00 78.12 309 VAL A CA 1
ATOM 2482 C C . VAL A 1 309 ? 6.122 -9.926 -4.431 1.00 78.12 309 VAL A C 1
ATOM 2484 O O . VAL A 1 309 ? 5.597 -9.006 -3.807 1.00 78.12 309 VAL A O 1
ATOM 2487 N N . LEU A 1 310 ? 7.164 -9.748 -5.236 1.00 87.50 310 LEU A N 1
ATOM 2488 C CA . LEU A 1 310 ? 7.788 -8.461 -5.511 1.00 87.50 310 LEU A CA 1
ATOM 2489 C C . LEU A 1 310 ? 7.477 -8.018 -6.939 1.00 87.50 310 LEU A C 1
ATOM 2491 O O . LEU A 1 310 ? 7.656 -8.777 -7.884 1.00 87.50 310 LEU A O 1
ATOM 2495 N N . VAL A 1 311 ? 7.094 -6.760 -7.109 1.00 87.75 311 VAL A N 1
ATOM 2496 C CA . VAL A 1 311 ? 7.120 -6.062 -8.391 1.00 87.75 311 VAL A CA 1
ATOM 2497 C C . VAL A 1 311 ? 8.191 -4.992 -8.317 1.00 87.75 311 VAL A C 1
ATOM 2499 O O . VAL A 1 311 ? 8.150 -4.155 -7.418 1.00 87.75 311 VAL A O 1
ATOM 2502 N N . LEU A 1 312 ? 9.152 -5.036 -9.236 1.00 90.25 312 LEU A N 1
ATOM 2503 C CA . LEU A 1 312 ? 10.301 -4.131 -9.248 1.00 90.25 312 LEU A CA 1
ATOM 2504 C C . LEU A 1 312 ? 10.534 -3.570 -10.655 1.00 90.25 312 LEU A C 1
ATOM 2506 O O . LEU A 1 312 ? 10.406 -4.306 -11.633 1.00 90.25 312 LEU A O 1
ATOM 2510 N N . ASN A 1 313 ? 10.902 -2.295 -10.799 1.00 92.94 313 ASN A N 1
ATOM 2511 C CA . ASN A 1 313 ? 11.285 -1.783 -12.114 1.00 92.94 313 ASN A CA 1
ATOM 2512 C C . ASN A 1 313 ? 12.598 -2.405 -12.609 1.00 92.94 313 ASN A C 1
ATOM 2514 O O . ASN A 1 313 ? 13.580 -2.489 -11.875 1.00 92.94 313 ASN A O 1
ATOM 2518 N N . ALA A 1 314 ? 12.625 -2.757 -13.890 1.00 94.31 314 ALA A N 1
ATOM 2519 C CA . ALA A 1 314 ? 13.839 -3.056 -14.636 1.00 94.31 314 ALA A CA 1
ATOM 2520 C C . ALA A 1 314 ? 13.695 -2.415 -16.017 1.00 94.31 314 ALA A C 1
ATOM 2522 O O . ALA A 1 314 ? 12.955 -2.915 -16.865 1.00 94.31 314 ALA A O 1
ATOM 2523 N N . LEU A 1 315 ? 14.366 -1.282 -16.237 1.00 94.88 315 LEU A N 1
ATOM 2524 C CA . LEU A 1 315 ? 14.134 -0.484 -17.442 1.00 94.88 315 LEU A CA 1
ATOM 2525 C C . LEU A 1 315 ? 14.656 -1.187 -18.694 1.00 94.88 315 LEU A C 1
ATOM 2527 O O . LEU A 1 315 ? 13.952 -1.299 -19.696 1.00 94.88 315 LEU A O 1
ATOM 2531 N N . GLN A 1 316 ? 15.915 -1.613 -18.649 1.00 94.81 316 GLN A N 1
ATOM 2532 C CA . GLN A 1 316 ? 16.662 -2.147 -19.786 1.00 94.81 316 GLN A CA 1
ATOM 2533 C C . GLN A 1 316 ? 17.944 -2.843 -19.301 1.00 94.81 316 GLN A C 1
ATOM 2535 O O . GLN A 1 316 ? 18.230 -2.851 -18.105 1.00 94.81 316 GLN A O 1
ATOM 2540 N N . LYS A 1 317 ? 18.728 -3.423 -20.216 1.00 93.31 317 LYS A N 1
ATOM 2541 C CA . LYS A 1 317 ? 20.007 -4.074 -19.877 1.00 93.31 317 LYS A CA 1
ATOM 2542 C C . LYS A 1 317 ? 21.157 -3.077 -19.664 1.00 93.31 317 LYS A C 1
ATOM 2544 O O . LYS A 1 317 ? 22.002 -3.298 -18.809 1.00 93.31 317 LYS A O 1
ATOM 2549 N N . GLU A 1 318 ? 21.177 -1.981 -20.418 1.00 91.81 318 GLU A N 1
ATOM 2550 C CA . GLU A 1 318 ? 22.215 -0.941 -20.336 1.00 91.81 318 GLU A CA 1
ATOM 2551 C C . GLU A 1 318 ? 21.963 0.059 -19.200 1.00 91.81 318 GLU A C 1
ATOM 2553 O O . GLU A 1 318 ? 20.811 0.348 -18.870 1.00 91.81 318 GLU A O 1
ATOM 2558 N N . SER A 1 319 ? 23.031 0.651 -18.657 1.00 89.62 319 SER A N 1
ATOM 2559 C CA . SER A 1 319 ? 22.955 1.599 -17.540 1.00 89.62 319 SER A CA 1
ATOM 2560 C C . SER A 1 319 ? 22.000 2.768 -17.798 1.00 89.62 319 SER A C 1
ATOM 2562 O O . SER A 1 319 ? 21.863 3.278 -18.913 1.00 89.62 319 SER A O 1
ATOM 2564 N N . HIS A 1 320 ? 21.320 3.202 -16.737 1.00 88.81 320 HIS A N 1
ATOM 2565 C CA . HIS A 1 320 ? 20.412 4.338 -16.780 1.00 88.81 320 HIS A CA 1
ATOM 2566 C C . HIS A 1 320 ? 20.517 5.156 -15.493 1.00 88.81 320 HIS A C 1
ATOM 2568 O O . HIS A 1 320 ? 20.662 4.615 -14.403 1.00 88.81 320 HIS A O 1
ATOM 2574 N N . VAL A 1 321 ? 20.425 6.481 -15.610 1.00 84.94 321 VAL A N 1
ATOM 2575 C CA . VAL A 1 321 ? 20.653 7.391 -14.476 1.00 84.94 321 VAL A CA 1
ATOM 2576 C C . VAL A 1 321 ? 19.569 7.304 -13.400 1.00 84.94 321 VAL A C 1
ATOM 2578 O O . VAL A 1 321 ? 19.883 7.441 -12.223 1.00 84.94 321 VAL A O 1
ATOM 2581 N N . SER A 1 322 ? 18.315 7.055 -13.788 1.00 79.31 322 SER A N 1
ATOM 2582 C CA . SER A 1 322 ? 17.147 7.133 -12.887 1.00 79.31 322 SER A CA 1
ATOM 2583 C C . SER A 1 322 ? 16.427 5.808 -12.644 1.00 79.31 322 SER A C 1
ATOM 2585 O O . SER A 1 322 ? 15.477 5.777 -11.870 1.00 79.31 322 SER A O 1
ATOM 2587 N N . HIS A 1 323 ? 16.858 4.711 -13.275 1.00 88.88 323 HIS A N 1
ATOM 2588 C CA . HIS A 1 323 ? 16.185 3.416 -13.144 1.00 88.88 323 HIS A CA 1
ATOM 2589 C C . HIS A 1 323 ? 17.192 2.276 -13.059 1.00 88.88 323 HIS A C 1
ATOM 2591 O O . HIS A 1 323 ? 18.214 2.327 -13.737 1.00 88.88 323 HIS A O 1
ATOM 2597 N N . PHE A 1 324 ? 16.857 1.234 -12.300 1.00 89.81 324 PHE A N 1
ATOM 2598 C CA . PHE A 1 324 ? 17.596 -0.020 -12.312 1.00 89.81 324 PHE A CA 1
ATOM 2599 C C . PHE A 1 324 ? 17.651 -0.632 -13.713 1.00 89.81 324 PHE A C 1
ATOM 2601 O O . PHE A 1 324 ? 16.644 -0.723 -14.431 1.00 89.81 324 PHE A O 1
ATOM 2608 N N . THR A 1 325 ? 18.840 -1.108 -14.060 1.00 96.69 325 THR A N 1
ATOM 2609 C CA . THR A 1 325 ? 19.038 -2.098 -15.115 1.00 96.69 325 THR A CA 1
ATOM 2610 C C . THR A 1 325 ? 18.469 -3.454 -14.705 1.00 96.69 325 THR A C 1
ATOM 2612 O O . THR A 1 325 ? 18.172 -3.696 -13.533 1.00 96.69 325 THR A O 1
ATOM 2615 N N . LEU A 1 326 ? 18.341 -4.374 -15.662 1.00 96.50 326 LEU A N 1
ATOM 2616 C CA . LEU A 1 326 ? 17.906 -5.738 -15.369 1.00 96.50 326 LEU A CA 1
ATOM 2617 C C . LEU A 1 326 ? 18.820 -6.438 -14.353 1.00 96.50 326 LEU A C 1
ATOM 2619 O O . LEU A 1 326 ? 18.330 -7.086 -13.431 1.00 96.50 326 LEU A O 1
ATOM 2623 N N . GLU A 1 327 ? 20.137 -6.294 -14.496 1.00 96.00 327 GLU A N 1
ATOM 2624 C CA . GLU A 1 327 ? 21.100 -6.931 -13.596 1.00 96.00 327 GLU A CA 1
ATOM 2625 C C . GLU A 1 327 ? 21.017 -6.352 -12.179 1.00 96.00 327 GLU A C 1
ATOM 2627 O O . GLU A 1 327 ? 20.914 -7.103 -11.207 1.00 96.00 327 GLU A O 1
ATOM 2632 N N . GLU A 1 328 ? 20.960 -5.024 -12.049 1.00 95.50 328 GLU A N 1
ATOM 2633 C CA . GLU A 1 328 ? 20.794 -4.368 -10.749 1.00 95.50 328 GLU A CA 1
ATOM 2634 C C . GLU A 1 328 ? 19.470 -4.762 -10.086 1.00 95.50 328 GLU A C 1
ATOM 2636 O O . GLU A 1 328 ? 19.454 -5.066 -8.892 1.00 95.50 328 GLU A O 1
ATOM 2641 N N . ALA A 1 329 ? 18.374 -4.815 -10.850 1.00 94.94 329 ALA A N 1
ATOM 2642 C CA . ALA A 1 329 ? 17.067 -5.224 -10.347 1.00 94.94 329 ALA A CA 1
ATOM 2643 C C . ALA A 1 329 ? 17.078 -6.681 -9.854 1.00 94.94 329 ALA A C 1
ATOM 2645 O O . ALA A 1 329 ? 16.518 -6.970 -8.797 1.00 94.94 329 ALA A O 1
ATOM 2646 N N . ILE A 1 330 ? 17.770 -7.592 -10.551 1.00 96.62 330 ILE A N 1
ATOM 2647 C CA . ILE A 1 330 ? 17.971 -8.978 -10.097 1.00 96.62 330 ILE A CA 1
ATOM 2648 C C . ILE A 1 330 ? 18.759 -9.014 -8.784 1.00 96.62 330 ILE A C 1
ATOM 2650 O O . ILE A 1 330 ? 18.402 -9.772 -7.879 1.00 96.62 330 ILE A O 1
ATOM 2654 N N . VAL A 1 331 ? 19.813 -8.203 -8.648 1.00 95.75 331 VAL A N 1
ATOM 2655 C CA . VAL A 1 331 ? 20.590 -8.108 -7.401 1.00 95.75 331 VAL A CA 1
ATOM 2656 C C . VAL A 1 331 ? 19.705 -7.632 -6.248 1.00 95.75 331 VAL A C 1
ATOM 2658 O O . VAL A 1 331 ? 19.705 -8.260 -5.187 1.00 95.75 331 VAL A O 1
ATOM 2661 N N . GLN A 1 332 ? 18.900 -6.586 -6.457 1.00 91.88 332 GLN A N 1
ATOM 2662 C CA . GLN A 1 332 ? 17.987 -6.096 -5.422 1.00 91.88 332 GLN A CA 1
ATOM 2663 C C . GLN A 1 332 ? 16.905 -7.128 -5.078 1.00 91.88 332 GLN A C 1
ATOM 2665 O O . GLN A 1 332 ? 16.642 -7.366 -3.901 1.00 91.88 332 GLN A O 1
ATOM 2670 N N . ALA A 1 333 ? 16.321 -7.792 -6.078 1.00 91.88 333 ALA A N 1
ATOM 2671 C CA . ALA A 1 333 ? 15.311 -8.829 -5.877 1.00 91.88 333 ALA A CA 1
ATOM 2672 C C . ALA A 1 333 ? 15.858 -10.020 -5.074 1.00 91.88 333 ALA A C 1
ATOM 2674 O O . ALA A 1 333 ? 15.212 -10.481 -4.133 1.00 91.88 333 ALA A O 1
ATOM 2675 N N . LYS A 1 334 ? 17.087 -10.468 -5.372 1.00 93.62 334 LYS A N 1
ATOM 2676 C CA . LYS A 1 334 ? 17.782 -11.503 -4.586 1.00 93.62 334 LYS A CA 1
ATOM 2677 C C . LYS A 1 334 ? 18.040 -11.055 -3.150 1.00 93.62 334 LYS A C 1
ATOM 2679 O O . LYS A 1 334 ? 17.872 -11.855 -2.237 1.00 93.62 334 LYS A O 1
ATOM 2684 N N . LYS A 1 335 ? 18.426 -9.790 -2.946 1.00 90.75 335 LYS A N 1
ATOM 2685 C CA . LYS A 1 335 ? 18.630 -9.221 -1.606 1.00 90.75 335 LYS A CA 1
ATOM 2686 C C . LYS A 1 335 ? 17.324 -9.167 -0.802 1.00 90.75 335 LYS A C 1
ATOM 2688 O O . LYS A 1 335 ? 17.349 -9.418 0.398 1.00 90.75 335 LYS A O 1
ATOM 2693 N N . ILE A 1 336 ? 16.196 -8.865 -1.450 1.00 87.12 336 ILE A N 1
ATOM 2694 C CA . ILE A 1 336 ? 14.861 -8.858 -0.823 1.00 87.12 336 ILE A CA 1
ATOM 2695 C C . ILE A 1 336 ? 14.401 -10.282 -0.485 1.00 87.12 336 ILE A C 1
ATOM 2697 O O . ILE A 1 336 ? 13.786 -10.488 0.561 1.00 87.12 336 ILE A O 1
ATOM 2701 N N . GLY A 1 337 ? 14.721 -11.254 -1.344 1.00 88.62 337 GLY A N 1
ATOM 2702 C CA . GLY A 1 337 ? 14.436 -12.669 -1.110 1.00 88.62 337 GLY A CA 1
ATOM 2703 C C . GLY A 1 337 ? 12.960 -13.035 -1.269 1.00 88.62 337 GLY A C 1
ATOM 2704 O O . GLY A 1 337 ? 12.455 -13.824 -0.479 1.00 88.62 337 GLY A O 1
ATOM 2705 N N . ALA A 1 338 ? 12.269 -12.444 -2.250 1.00 86.69 338 ALA A N 1
ATOM 2706 C CA . ALA A 1 338 ? 10.878 -12.785 -2.546 1.00 86.69 338 ALA A CA 1
ATOM 2707 C C . ALA A 1 338 ? 10.747 -14.132 -3.274 1.00 86.69 338 ALA A C 1
ATOM 2709 O O . ALA A 1 338 ? 11.568 -14.439 -4.138 1.00 86.69 338 ALA A O 1
ATOM 2710 N N . ASP A 1 339 ? 9.689 -14.891 -2.967 1.00 86.94 339 ASP A N 1
ATOM 2711 C CA . ASP A 1 339 ? 9.384 -16.179 -3.614 1.00 86.94 339 ASP A CA 1
ATOM 2712 C C . ASP A 1 339 ? 9.196 -16.014 -5.130 1.00 86.94 339 ASP A C 1
ATOM 2714 O O . ASP A 1 339 ? 9.676 -16.825 -5.923 1.00 86.94 339 ASP A O 1
ATOM 2718 N N . GLN A 1 340 ? 8.509 -14.939 -5.530 1.00 90.38 340 GLN A N 1
ATOM 2719 C CA . GLN A 1 340 ? 8.293 -14.569 -6.921 1.00 90.38 340 GLN A CA 1
ATOM 2720 C C . GLN A 1 340 ? 8.525 -13.067 -7.130 1.00 90.38 340 GLN A C 1
ATOM 2722 O O . GLN A 1 340 ? 7.961 -12.225 -6.438 1.00 90.38 340 GLN A O 1
ATOM 2727 N N . THR A 1 341 ? 9.321 -12.714 -8.134 1.00 93.00 341 THR A N 1
ATOM 2728 C CA . THR A 1 341 ? 9.550 -11.336 -8.578 1.00 93.00 341 THR A CA 1
ATOM 2729 C C . THR A 1 341 ? 9.038 -11.142 -10.002 1.00 93.00 341 THR A C 1
ATOM 2731 O O . THR A 1 341 ? 9.285 -11.975 -10.876 1.00 93.00 341 THR A O 1
ATOM 2734 N N . TYR A 1 342 ? 8.354 -10.028 -10.244 1.00 93.88 342 TYR A N 1
ATOM 2735 C CA . TYR A 1 342 ? 7.909 -9.577 -11.556 1.00 93.88 342 TYR A CA 1
ATOM 2736 C C . TYR A 1 342 ? 8.544 -8.230 -11.893 1.00 93.88 342 TYR A C 1
ATOM 2738 O O . TYR A 1 342 ? 8.389 -7.255 -11.159 1.00 93.88 342 TYR A O 1
ATOM 2746 N N . PHE A 1 343 ? 9.244 -8.155 -13.020 1.00 96.38 343 PHE A N 1
ATOM 2747 C CA . PHE A 1 343 ? 9.850 -6.908 -13.471 1.00 96.38 343 PHE A CA 1
ATOM 2748 C C . PHE A 1 343 ? 8.872 -6.071 -14.299 1.00 96.38 343 PHE A C 1
ATOM 2750 O O . PHE A 1 343 ? 8.202 -6.601 -15.183 1.00 96.38 343 PHE A O 1
ATOM 2757 N N . THR A 1 344 ? 8.800 -4.768 -14.025 1.00 94.88 344 THR A N 1
ATOM 2758 C CA . THR A 1 344 ? 7.928 -3.802 -14.719 1.00 94.88 344 THR A CA 1
ATOM 2759 C C . THR A 1 344 ? 8.709 -2.572 -15.200 1.00 94.88 344 THR A C 1
ATOM 2761 O O . THR A 1 344 ? 9.933 -2.522 -15.066 1.00 94.88 344 THR A O 1
ATOM 2764 N N . HIS A 1 345 ? 8.010 -1.591 -15.778 1.00 94.00 345 HIS A N 1
ATOM 2765 C CA . HIS A 1 345 ? 8.575 -0.358 -16.333 1.00 94.00 345 HIS A CA 1
ATOM 2766 C C . HIS A 1 345 ? 9.659 -0.651 -17.394 1.00 94.00 345 HIS A C 1
ATOM 2768 O O . HIS A 1 345 ? 10.768 -0.120 -17.369 1.00 94.00 345 HIS A O 1
ATOM 2774 N N . ILE A 1 346 ? 9.329 -1.554 -18.320 1.00 95.44 346 ILE A N 1
ATOM 2775 C CA . ILE A 1 346 ? 10.247 -2.173 -19.281 1.00 95.44 346 ILE A CA 1
ATOM 2776 C C . ILE A 1 346 ? 10.279 -1.360 -20.582 1.00 95.44 346 ILE A C 1
ATOM 2778 O O . ILE A 1 346 ? 9.239 -1.083 -21.187 1.00 95.44 346 ILE A O 1
ATOM 2782 N N . SER A 1 347 ? 11.476 -0.996 -21.044 1.00 95.50 347 SER A N 1
ATOM 2783 C CA . SER A 1 347 ? 11.688 -0.295 -22.313 1.00 95.50 347 SER A CA 1
ATOM 2784 C C . SER A 1 347 ? 11.906 -1.266 -23.477 1.00 95.50 347 SER A C 1
ATOM 2786 O O . SER A 1 347 ? 12.234 -2.442 -23.301 1.00 95.50 347 SER A O 1
ATOM 2788 N N . HIS A 1 348 ? 11.811 -0.755 -24.706 1.00 95.12 348 HIS A N 1
ATOM 2789 C CA . HIS A 1 348 ? 12.130 -1.528 -25.911 1.00 95.12 348 HIS A CA 1
ATOM 2790 C C . HIS A 1 348 ? 13.604 -1.983 -26.003 1.00 95.12 348 HIS A C 1
ATOM 2792 O O . HIS A 1 348 ? 13.931 -2.798 -26.862 1.00 95.12 348 HIS A O 1
ATOM 2798 N N . ARG A 1 349 ? 14.496 -1.478 -25.132 1.00 94.88 349 ARG A N 1
ATOM 2799 C CA . ARG A 1 349 ? 15.914 -1.876 -25.051 1.00 94.88 349 ARG A CA 1
ATOM 2800 C C . ARG A 1 349 ? 16.152 -3.071 -24.127 1.00 94.88 349 ARG A C 1
ATOM 2802 O O . ARG A 1 349 ? 17.288 -3.505 -23.969 1.00 94.88 349 ARG A O 1
ATOM 2809 N N . MET A 1 350 ? 15.105 -3.604 -23.499 1.00 96.06 350 MET A N 1
ATOM 2810 C CA . MET A 1 350 ? 15.203 -4.817 -22.684 1.00 96.06 350 MET A CA 1
ATOM 2811 C C . MET A 1 350 ? 15.536 -6.060 -23.527 1.00 96.06 350 MET A C 1
ATOM 2813 O O . MET A 1 350 ? 16.255 -6.945 -23.067 1.00 96.06 350 MET A O 1
ATOM 2817 N N 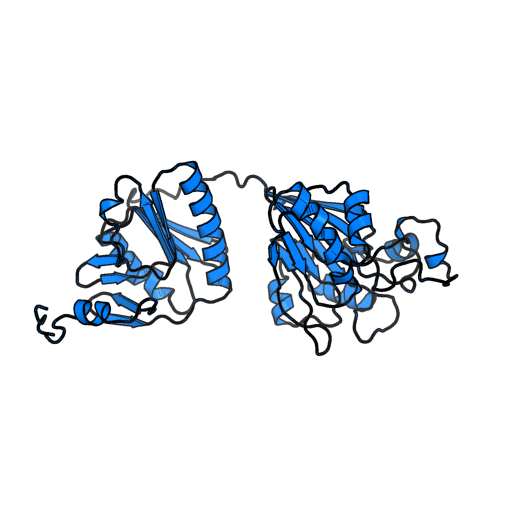. GLY A 1 351 ? 15.039 -6.105 -24.765 1.00 94.69 351 GLY A N 1
ATOM 2818 C CA . GLY A 1 351 ? 15.016 -7.300 -25.610 1.00 94.69 351 GLY A CA 1
ATOM 2819 C C . GLY A 1 351 ? 13.621 -7.927 -25.671 1.00 94.69 351 GLY A C 1
ATOM 2820 O O . GLY A 1 351 ? 12.702 -7.479 -24.984 1.00 94.69 351 GLY A O 1
ATOM 2821 N N . LEU A 1 352 ? 13.457 -8.946 -26.521 1.00 95.38 352 LEU A N 1
ATOM 2822 C CA . LEU A 1 352 ? 12.179 -9.641 -26.692 1.00 95.38 352 LEU A CA 1
ATOM 2823 C C . LEU A 1 352 ? 11.782 -10.367 -25.406 1.00 95.38 352 LEU A C 1
ATOM 2825 O O . LEU A 1 352 ? 12.588 -11.111 -24.838 1.00 95.38 352 LEU A O 1
ATOM 2829 N N . HIS A 1 353 ? 10.523 -10.220 -24.989 1.00 95.44 353 HIS A N 1
ATOM 2830 C CA . HIS A 1 353 ? 10.005 -10.786 -23.745 1.00 95.44 353 HIS A CA 1
ATOM 2831 C C . HIS A 1 353 ? 10.348 -12.274 -23.604 1.00 95.44 353 HIS A C 1
ATOM 2833 O O . HIS A 1 353 ? 10.883 -12.706 -22.585 1.00 95.44 353 HIS A O 1
ATOM 2839 N N . GLN A 1 354 ? 10.083 -13.071 -24.643 1.00 93.69 354 GLN A N 1
ATOM 2840 C CA . GLN A 1 354 ? 10.327 -14.514 -24.620 1.00 93.69 354 GLN A CA 1
ATOM 2841 C C . GLN A 1 354 ? 11.812 -14.881 -24.467 1.00 93.69 354 GLN A C 1
ATOM 2843 O O . GLN A 1 354 ? 12.121 -15.924 -23.890 1.00 93.69 354 GLN A O 1
ATOM 2848 N N . GLN A 1 355 ? 12.725 -14.073 -25.009 1.00 93.69 355 GLN A N 1
ATOM 2849 C CA . GLN A 1 355 ? 14.163 -14.322 -24.908 1.00 93.69 355 GLN A CA 1
ATOM 2850 C C . GLN A 1 355 ? 14.654 -13.980 -23.503 1.00 93.69 355 GLN A C 1
ATOM 2852 O O . GLN A 1 355 ? 15.233 -14.832 -22.838 1.00 93.69 355 GLN A O 1
ATOM 2857 N N . VAL A 1 356 ? 14.318 -12.782 -23.019 1.00 93.75 356 VAL A N 1
ATOM 2858 C CA . VAL A 1 356 ? 14.754 -12.300 -21.705 1.00 93.75 356 VAL A CA 1
ATOM 2859 C C . VAL A 1 356 ? 14.202 -13.176 -20.583 1.00 93.75 356 VAL A C 1
ATOM 2861 O O . VAL A 1 356 ? 14.952 -13.536 -19.685 1.00 93.75 356 VAL A O 1
ATOM 2864 N N . THR A 1 357 ? 12.941 -13.619 -20.651 1.00 91.06 357 THR A N 1
ATOM 2865 C CA . THR A 1 357 ? 12.362 -14.517 -19.632 1.00 91.06 357 THR A CA 1
ATOM 2866 C C . THR A 1 357 ? 13.149 -15.826 -19.470 1.00 91.06 357 THR A C 1
ATOM 2868 O O . THR A 1 357 ? 13.193 -16.363 -18.369 1.00 91.06 357 THR A O 1
ATOM 2871 N N . LYS A 1 358 ? 13.815 -16.336 -20.518 1.00 91.75 358 LYS A N 1
ATOM 2872 C CA . LYS A 1 358 ? 14.657 -17.548 -20.421 1.00 91.75 358 LYS A CA 1
ATOM 2873 C C . LYS A 1 358 ? 15.980 -17.307 -19.692 1.00 91.75 358 LYS A C 1
ATOM 2875 O O . LYS A 1 358 ? 16.592 -18.263 -19.230 1.00 91.75 358 LYS A O 1
ATOM 2880 N N . GLU A 1 359 ? 16.428 -16.058 -19.633 1.00 92.56 359 GLU A N 1
ATOM 2881 C CA . GLU A 1 359 ? 17.669 -15.647 -18.970 1.00 92.56 359 GLU A CA 1
ATOM 2882 C C . GLU A 1 359 ? 17.450 -15.373 -17.472 1.00 92.56 359 GLU A C 1
ATOM 2884 O O . GLU A 1 359 ? 18.414 -15.280 -16.711 1.00 92.56 359 GLU A O 1
ATOM 2889 N N . LEU A 1 360 ? 16.192 -15.233 -17.034 1.00 94.25 360 LEU A N 1
ATOM 2890 C CA . LEU A 1 360 ? 15.869 -14.875 -15.657 1.00 94.25 360 LEU A CA 1
ATOM 2891 C C . LEU A 1 360 ? 16.059 -16.056 -14.690 1.00 94.25 360 LEU A C 1
ATOM 2893 O O . LEU A 1 360 ? 15.729 -17.197 -15.024 1.00 94.25 360 LEU A O 1
ATOM 2897 N N . PRO A 1 361 ? 16.549 -15.798 -13.461 1.00 94.94 361 PRO A N 1
ATOM 2898 C CA . PRO A 1 36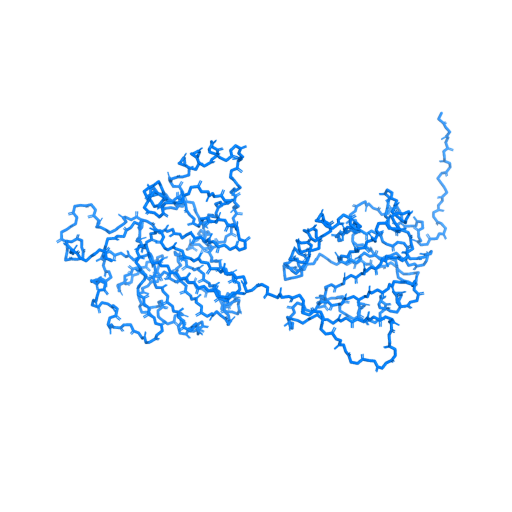1 ? 16.591 -16.806 -12.409 1.00 94.94 361 PRO A CA 1
ATOM 2899 C C . PRO A 1 361 ? 15.206 -17.383 -12.088 1.00 94.94 361 PRO A C 1
ATOM 2901 O O . PRO A 1 361 ? 14.179 -16.732 -12.282 1.00 94.94 361 PRO A O 1
ATOM 2904 N N . ALA A 1 362 ? 15.182 -18.586 -11.510 1.00 91.81 362 ALA A N 1
ATOM 2905 C CA . ALA A 1 362 ? 13.953 -19.163 -10.972 1.00 91.81 362 ALA A CA 1
ATOM 2906 C C . ALA A 1 362 ? 13.293 -18.209 -9.957 1.00 91.81 362 ALA A C 1
ATOM 2908 O O . ALA A 1 362 ? 13.984 -17.559 -9.171 1.00 91.81 362 ALA A O 1
ATOM 2909 N N . GLY A 1 363 ? 11.961 -18.122 -9.994 1.00 90.31 363 GLY A N 1
ATOM 2910 C CA . GLY A 1 363 ? 11.204 -17.169 -9.180 1.00 90.31 363 GLY A CA 1
ATOM 2911 C C . GLY A 1 363 ? 11.256 -15.730 -9.703 1.00 90.31 363 GLY A C 1
ATOM 2912 O O . GLY A 1 363 ? 10.861 -14.816 -8.991 1.00 90.31 363 GLY A O 1
ATOM 2913 N N . MET A 1 364 ? 11.728 -15.483 -10.931 1.00 96.06 364 MET A N 1
ATOM 2914 C CA . MET A 1 364 ? 11.739 -14.149 -11.540 1.00 96.06 364 MET A CA 1
ATOM 2915 C C . MET A 1 364 ? 11.151 -14.180 -12.952 1.00 96.06 364 MET A C 1
ATOM 2917 O O . MET A 1 364 ? 11.433 -15.085 -13.732 1.00 96.06 364 MET A O 1
ATOM 2921 N N . ALA A 1 365 ? 10.328 -13.191 -13.288 1.00 94.12 365 ALA A N 1
ATOM 2922 C CA . ALA A 1 365 ? 9.684 -13.081 -14.594 1.00 94.12 365 ALA A CA 1
ATOM 2923 C C . ALA A 1 365 ? 9.566 -11.617 -15.034 1.00 94.12 365 ALA A C 1
ATOM 2925 O O . ALA A 1 365 ? 9.478 -10.716 -14.204 1.00 94.12 365 ALA A O 1
ATOM 2926 N N . LEU A 1 366 ? 9.509 -11.361 -16.343 1.00 94.75 366 LEU A N 1
ATOM 2927 C CA . LEU A 1 366 ? 9.023 -10.074 -16.836 1.00 94.75 366 LEU A CA 1
ATOM 2928 C C . LEU A 1 366 ? 7.498 -10.028 -16.689 1.00 94.75 366 LEU A C 1
ATOM 2930 O O . LEU A 1 366 ? 6.807 -10.960 -17.103 1.00 94.75 366 LEU A O 1
ATOM 2934 N N . ALA A 1 367 ? 6.959 -8.935 -16.156 1.00 95.06 367 ALA A N 1
ATOM 2935 C CA . ALA A 1 367 ? 5.529 -8.679 -16.237 1.00 95.06 367 ALA A CA 1
ATOM 2936 C C . ALA A 1 367 ? 5.128 -8.390 -17.692 1.00 95.06 367 ALA A C 1
ATOM 2938 O O . ALA A 1 367 ? 5.948 -8.006 -18.537 1.00 95.06 367 ALA A O 1
ATOM 2939 N N . HIS A 1 368 ? 3.845 -8.556 -17.985 1.00 95.31 368 HIS A N 1
ATOM 2940 C CA . HIS A 1 368 ? 3.230 -8.071 -19.211 1.00 95.31 368 HIS A CA 1
ATOM 2941 C C . HIS A 1 368 ? 1.847 -7.509 -18.898 1.00 95.31 368 HIS A C 1
ATOM 2943 O O . HIS A 1 368 ? 1.230 -7.847 -17.888 1.00 95.31 368 HIS A O 1
ATOM 2949 N N . ASP A 1 369 ? 1.357 -6.659 -19.784 1.00 96.56 369 ASP A N 1
ATOM 2950 C CA . ASP A 1 369 ? 0.024 -6.089 -19.689 1.00 96.56 369 ASP A CA 1
ATOM 2951 C C . ASP A 1 369 ? -1.041 -7.206 -19.641 1.00 96.56 369 ASP A C 1
ATOM 2953 O O . ASP A 1 369 ? -0.962 -8.192 -20.382 1.00 96.56 369 ASP A O 1
ATOM 2957 N N . GLY A 1 370 ? -2.008 -7.077 -18.731 1.00 92.81 370 GLY A N 1
ATOM 2958 C CA . GLY A 1 370 ? -3.058 -8.068 -18.474 1.00 92.81 370 GLY A CA 1
ATOM 2959 C C . GLY A 1 370 ? -2.624 -9.261 -17.614 1.00 92.81 370 GLY A C 1
ATOM 2960 O O . GLY A 1 370 ? -3.418 -10.175 -17.407 1.00 92.81 370 GLY A O 1
ATOM 2961 N N . LEU A 1 371 ? -1.384 -9.291 -17.108 1.00 93.31 371 LEU A N 1
ATOM 2962 C CA . LEU A 1 371 ? -0.975 -10.292 -16.120 1.00 93.31 371 LEU A CA 1
ATOM 2963 C C . LEU A 1 371 ? -1.823 -10.142 -14.847 1.00 93.31 371 LEU A C 1
ATOM 2965 O O . LEU A 1 371 ? -1.965 -9.033 -14.330 1.00 93.31 371 LEU A O 1
ATOM 2969 N N . ILE A 1 372 ? -2.344 -11.257 -14.335 1.00 92.44 372 ILE A N 1
ATOM 2970 C CA . ILE A 1 372 ? -3.108 -11.317 -13.085 1.00 92.44 372 ILE A CA 1
ATOM 2971 C C . ILE A 1 372 ? -2.344 -12.172 -12.074 1.00 92.44 372 ILE A C 1
ATOM 2973 O O . ILE A 1 372 ? -1.873 -13.259 -12.411 1.00 92.44 372 ILE A O 1
ATOM 2977 N N . ILE A 1 373 ? -2.234 -11.680 -10.841 1.00 86.50 373 ILE A N 1
ATOM 2978 C CA . ILE A 1 373 ? -1.695 -12.416 -9.695 1.00 86.50 373 ILE A CA 1
ATOM 2979 C C . ILE A 1 373 ? -2.769 -12.472 -8.617 1.00 86.50 373 ILE A C 1
ATOM 2981 O O . ILE A 1 373 ? -3.323 -11.444 -8.237 1.00 86.50 373 ILE A O 1
ATOM 2985 N N . ASP A 1 374 ? -3.010 -13.671 -8.103 1.00 84.62 374 ASP A N 1
ATOM 2986 C CA . ASP A 1 374 ? -3.969 -13.943 -7.041 1.00 84.62 374 ASP A CA 1
ATOM 2987 C C . ASP A 1 374 ? -3.228 -14.386 -5.776 1.00 84.62 374 ASP A C 1
ATOM 2989 O O . ASP A 1 374 ? -2.573 -15.432 -5.756 1.00 84.62 374 ASP A O 1
ATOM 2993 N N . LEU A 1 375 ? -3.314 -13.579 -4.717 1.00 76.50 375 LEU A N 1
ATOM 2994 C CA . LEU A 1 375 ? -2.665 -13.827 -3.433 1.00 76.50 375 LEU A CA 1
ATOM 2995 C C . LEU A 1 375 ? -3.698 -14.026 -2.333 1.00 76.50 375 LEU A C 1
ATOM 2997 O O . LEU A 1 375 ? -4.645 -13.255 -2.190 1.00 76.50 375 LEU A O 1
ATOM 3001 N N . LYS A 1 376 ? -3.475 -15.059 -1.519 1.00 72.94 376 LYS A N 1
ATOM 3002 C CA . LYS A 1 376 ? -4.174 -15.235 -0.247 1.00 72.94 376 LYS A CA 1
ATOM 3003 C C . LYS A 1 376 ? -3.402 -14.466 0.813 1.00 72.94 376 LYS A C 1
ATOM 3005 O O . LYS A 1 376 ? -2.273 -14.850 1.124 1.00 72.94 376 LYS A O 1
ATOM 3010 N N . ILE A 1 377 ? -4.015 -13.411 1.323 1.00 60.59 377 ILE A N 1
ATOM 3011 C CA . ILE A 1 377 ? -3.487 -12.551 2.378 1.00 60.59 377 ILE A CA 1
ATOM 3012 C C . ILE A 1 377 ? -4.212 -12.767 3.707 1.00 60.59 377 ILE A C 1
ATOM 3014 O O . ILE A 1 377 ? -5.329 -13.345 3.714 1.00 60.59 377 ILE A O 1
#

Secondary structure (DSSP, 8-state):
------PPP-SHHHHHHTSPTT--EEEETTEEEE-PPPPHHHHHHHHHHHHHHHHHHHHHT-EEEEESS--EEEETTEEE--SEEEEEGGGGGGEETTEEES--SEEEEE--TTTHHIIIIIIHHHHHHHT-SEEEEEETTTTEEEEEETT-TT-PPPP--------EEEEEEEE-B-TT-BSPTT--SHHHH---GGG-BPBPEEEEEETTEEEEE---TTHHHHHHHTT----SEEEES---HHHHTTGGGHHHHHHHHTSPPEEEE----BTTB---EEEETTEEEE-S-S---HHHHHHHTT-SEEEEE---SS--SSS--HHHHHHHHHHHT-SEEEEESB-TTS--HHHHHHHSPTTEEE--TT-EEEEE-

pLDDT: mean 79.99, std 18.0, range [30.11, 98.12]

Sequence (377 aa):
MQSTAIHPPKTLLEVYRMLPEGTRAELINDKLFMSPAPTIKHQNVIFALTGQFYNYINKEKNGEVFVSPVDVYINEKNVVQPDLVFVAKKNLTILKEDGIYGAPDLIIEVLSPGTKKFDLEEKKKIYEKSGVKEYWVVDPDIQNTFCSSKRKRNSRPRFLNAPLSSSHLKITFLGTGTSQGVPVIGCECEVCRSLDYRDKRLRVSVFLEVDGKNLVIDSGPDFRQQMLRERINKLDAVLLTHSHKDHIAGLDDVRAFNFLQREGIKIIPLPVLHFRMPVLGFRVNDFSYITDANFIPEETFEKLKGTKVLVLNALQKESHVSHFTLEEAIVQAKKIGADQTYFTHISHRMGLHQQVTKELPAGMALAHDGLIIDLKI

Foldseek 3Di:
DDPPPPDDDPAVLSVVVPDDPQFQWWQFQRDIDHDDDDDPLLVVVLVVVCVVVVVVCVVVVFWDKDAPPFWEPQDSRTTDGAGMFTATPVRCVQDDPRHGYFEGQEGEHEDDPVCNCCLVPRVVVSNVPRVHQWYKYHYSVPNDIDIDGPPDDDDDDDDPPPPPPQKKKKKAWLFFAALCFAPRVPDDDCLNVDPPQQSGTAQTKMWICTPNAIEIEFQAPCNVVSCVVVVPQEHQAYEYFDDDRRRYVRVVVCVSNCVSVVHDHHYDYDWADFPPGTGDWDDDQLEIEEEFAPDDDPVVLVVLANRQEYEAEAAAQDDDDGHHHPVRRLVVCVSSPHQAYEYGNYYSRRDHQVVNQVVDDHRYHYDGHGDMDMDRD

Radius of gyration: 26.44 Å; chains: 1; bounding box: 49×58×81 Å